Protein AF-A0A966X9V0-F1 (afdb_monomer)

Mean predicted aligned error: 12.19 Å

Secondary structure (DSSP, 8-state):
-HHHHHHHHHHHHHHHHHHHHHHHHT-SSEEEEEETTSBEEEE-HHHHHHTTS-HHHHTTSBGGGTB-GGGHHHHHHHHHHHHH-SS-EEEEEEE--TTS--EEEEEEEEE-TTSSEEEEEEEESSS-GGG-S--GGGS-PPPPTT-SS--PPPPP-----HHHHHHHHHHHHHT----S---S--S--SHHHHHHHHHHHHHHTHHHHTTTTT-B-TT-SSTT----HHHHHHTSS-HHHHHHHHHHHHHTTSS-HHHHHHHHIIIIIIIHHHHHHHHHH-GGGGG--TT---BPPPHHHHTT-GGG---HHHHHHHHHHHHHS---HHHIIIIIIHHHHHHTB-HHHHHHHHHHHSTT--TTTHHIIIIIIIT-TTTTSS-SS-----HHHHHHHBSGGGT-SSBTT-SSSTTB-HHHHHHHHHHHHTHHHHHHSTTTHHHHHHHTT-TTHHHHHHHHHS----

Sequence (466 aa):
MQNKELRAAQVRSTEHLERYTDLYDFAPVGYFTFTTDGTVRAVNLLGATLAGLERGRLVGRRFGLFVNEADRGKFSDFLKCVLTSEGKQSCEVRLAHEGTVPRDVKIDGLRSVDGQECHAVLMDGDDPVGGRWNFDTDNRESPPKGASTLGVPAPYHPVEDDIDADVRRDIDRMALDTVGIDGPRLFPVTPTEADEALRRFIADRLPFFGRYEDAMMGADWSMAHSLLSVPLNLGVLHPLDAVHAAEAAYHDGSAPLAAVEGFIRQILGWREYMWQLYWHFGPDYLDNNSLDAHTPLPDWWTDLDVDAVDAECLSQALAGVRDRGWAHHIQRLMVLGSHGLQRGYQPRELSEWFASSFVDGFAWVMPTNVIGMSQHADGGLLATKPYTSGGAYINKMSDHCRSCRFDPKKRLGEDACPFTAGYWAFVDRHHDMLAANMRTSRAVSSLRRLSDLEAVLEQERHREHF

Structure (mmCIF, N/CA/C/O backbone):
data_AF-A0A966X9V0-F1
#
_entry.id   AF-A0A966X9V0-F1
#
loop_
_atom_site.group_PDB
_atom_site.id
_atom_site.type_symbol
_atom_site.label_atom_id
_atom_site.label_alt_id
_atom_site.label_comp_id
_atom_site.label_asym_id
_atom_site.label_entity_id
_atom_site.label_seq_id
_atom_site.pdbx_PDB_ins_code
_atom_site.Cartn_x
_atom_site.Cartn_y
_atom_site.Cartn_z
_atom_site.occupancy
_atom_site.B_iso_or_equiv
_atom_site.auth_seq_id
_atom_site.auth_comp_id
_atom_site.auth_asym_id
_atom_site.auth_atom_id
_atom_site.pdbx_PDB_model_num
ATOM 1 N N . MET A 1 1 ? -30.627 32.449 3.688 1.00 48.09 1 MET A N 1
ATOM 2 C CA . MET A 1 1 ? -29.648 31.482 3.147 1.00 48.09 1 MET A CA 1
ATOM 3 C C . MET A 1 1 ? -28.399 31.449 4.029 1.00 48.09 1 MET A C 1
ATOM 5 O O . MET A 1 1 ? -28.210 30.453 4.709 1.00 48.09 1 MET A O 1
ATOM 9 N N . GLN A 1 2 ? -27.717 32.585 4.213 1.00 42.72 2 GLN A N 1
ATOM 10 C CA . GLN A 1 2 ? -26.520 32.755 5.064 1.00 42.72 2 GLN A CA 1
ATOM 11 C C . GLN A 1 2 ? -26.621 32.206 6.508 1.00 42.72 2 GLN A C 1
ATOM 13 O O . GLN A 1 2 ? -25.681 31.608 7.009 1.00 42.72 2 GLN A O 1
ATOM 18 N N . ASN A 1 3 ? -27.771 32.337 7.186 1.00 49.31 3 ASN A N 1
ATOM 19 C CA . ASN A 1 3 ? -27.949 31.853 8.570 1.00 49.31 3 ASN A CA 1
ATOM 20 C C . ASN A 1 3 ? -28.127 30.317 8.671 1.00 49.31 3 ASN A C 1
ATOM 22 O O . ASN A 1 3 ? -27.840 29.729 9.709 1.00 49.31 3 ASN A O 1
ATOM 26 N N . LYS A 1 4 ? -28.584 29.652 7.596 1.00 52.03 4 LYS A N 1
ATOM 27 C CA . LYS A 1 4 ? -28.692 28.180 7.544 1.00 52.03 4 LYS A CA 1
ATOM 28 C C . LYS A 1 4 ? -27.330 27.538 7.283 1.00 52.03 4 LYS A C 1
ATOM 30 O O . LYS A 1 4 ? -27.007 26.546 7.921 1.00 52.03 4 LYS A O 1
ATOM 35 N N . GLU A 1 5 ? -26.527 28.142 6.413 1.00 49.31 5 GLU A N 1
ATOM 36 C CA . GLU A 1 5 ? -25.144 27.724 6.154 1.00 49.31 5 GLU A CA 1
ATOM 37 C C . GLU A 1 5 ? -24.253 27.945 7.377 1.00 49.31 5 GLU A C 1
ATOM 39 O O . GLU A 1 5 ? -23.476 27.058 7.716 1.00 49.31 5 GLU A O 1
ATOM 44 N N . LEU A 1 6 ? -24.433 29.059 8.102 1.00 45.28 6 LEU A N 1
ATOM 45 C CA . LEU A 1 6 ? -23.718 29.306 9.357 1.00 45.28 6 LEU A CA 1
ATOM 46 C C . LEU A 1 6 ? -24.055 28.251 10.418 1.00 45.28 6 LEU A C 1
ATOM 48 O O . LEU A 1 6 ? -23.159 27.713 11.053 1.00 45.28 6 LEU A O 1
ATOM 52 N N . ARG A 1 7 ? -25.339 27.905 10.577 1.00 50.88 7 ARG A N 1
ATOM 53 C CA . ARG A 1 7 ? -25.774 26.867 11.527 1.00 50.88 7 ARG A CA 1
ATOM 54 C C . ARG A 1 7 ? -25.305 25.473 11.118 1.00 50.88 7 ARG A C 1
ATOM 56 O O . ARG A 1 7 ? -24.879 24.722 11.980 1.00 50.88 7 ARG A O 1
ATOM 63 N N . ALA A 1 8 ? -25.322 25.140 9.828 1.00 50.22 8 ALA A N 1
ATOM 64 C CA . ALA A 1 8 ? -24.792 23.871 9.328 1.00 50.22 8 ALA A CA 1
ATOM 65 C C . ALA A 1 8 ? -23.259 23.787 9.452 1.00 50.22 8 ALA A C 1
ATOM 67 O O . ALA A 1 8 ? -22.713 22.720 9.708 1.00 50.22 8 ALA A O 1
ATOM 68 N N . ALA A 1 9 ? -22.540 24.900 9.289 1.00 43.09 9 ALA A N 1
ATOM 69 C CA . ALA A 1 9 ? -21.106 24.975 9.565 1.00 43.09 9 ALA A CA 1
ATOM 70 C C . ALA A 1 9 ? -20.810 24.854 11.067 1.00 43.09 9 ALA A C 1
ATOM 72 O O . ALA A 1 9 ? -19.861 24.179 11.443 1.00 43.09 9 ALA A O 1
ATOM 73 N N . GLN A 1 10 ? -21.646 25.446 11.919 1.00 44.38 10 GLN A N 1
ATOM 74 C CA . GLN A 1 10 ? -21.488 25.396 13.368 1.00 44.38 10 GLN A CA 1
ATOM 75 C C . GLN A 1 10 ? -21.806 24.007 13.932 1.00 44.38 10 GLN A C 1
ATOM 77 O O . GLN A 1 10 ? -21.026 23.512 14.730 1.00 44.38 10 GLN A O 1
ATOM 82 N N . VAL A 1 11 ? -22.856 23.336 13.444 1.00 50.50 11 VAL A N 1
ATOM 83 C CA . VAL A 1 11 ? -23.157 21.932 13.783 1.00 50.50 11 VAL A CA 1
ATOM 84 C C . VAL A 1 11 ? -22.022 21.006 13.336 1.00 50.50 11 VAL A C 1
ATOM 86 O O . VAL A 1 11 ? -21.500 20.276 14.167 1.00 50.50 11 VAL A O 1
ATOM 89 N N . ARG A 1 12 ? -21.538 21.120 12.088 1.00 44.09 12 ARG A N 1
ATOM 90 C CA . ARG A 1 12 ? -20.374 20.343 11.612 1.00 44.09 12 ARG A CA 1
ATOM 91 C C . ARG A 1 12 ? -19.103 20.627 12.416 1.00 44.09 12 ARG A C 1
ATOM 93 O O . ARG A 1 12 ? -18.329 19.720 12.686 1.00 44.09 12 ARG A O 1
ATOM 100 N N . SER A 1 13 ? -18.884 21.877 12.827 1.00 39.69 13 SER A N 1
ATOM 101 C CA . SER A 1 13 ? -17.744 22.250 13.671 1.00 39.69 13 SER A CA 1
ATOM 102 C C . SER A 1 13 ? -17.868 21.705 15.093 1.00 39.69 13 SER A C 1
ATOM 104 O O . SER A 1 13 ? -16.846 21.383 15.690 1.00 39.69 13 SER A O 1
ATOM 106 N N . THR A 1 14 ? -19.080 21.610 15.640 1.00 39.62 14 THR A N 1
ATOM 107 C CA . THR A 1 14 ? -19.336 21.006 16.952 1.00 39.62 14 THR A CA 1
ATOM 108 C C . THR A 1 14 ? -19.185 19.488 16.892 1.00 39.62 14 THR A C 1
ATOM 110 O O . THR A 1 14 ? -18.493 18.941 17.735 1.00 39.62 14 THR A O 1
ATOM 113 N N . GLU A 1 15 ? -19.696 18.828 15.851 1.00 43.91 15 GLU A N 1
ATOM 114 C CA . GLU A 1 15 ? -19.509 17.386 15.620 1.00 43.91 15 GLU A CA 1
ATOM 115 C C . GLU A 1 15 ? -18.031 17.025 15.396 1.00 43.91 15 GLU A C 1
ATOM 117 O O . GLU A 1 15 ? -17.549 16.008 15.888 1.00 43.91 15 GLU A O 1
ATOM 122 N N . HIS A 1 16 ? -17.273 17.869 14.688 1.00 37.97 16 HIS A N 1
ATOM 123 C CA . HIS A 1 16 ? -15.825 17.693 14.552 1.00 37.97 16 HIS A CA 1
ATOM 124 C C . HIS A 1 16 ? -15.106 17.917 15.884 1.00 37.97 16 HIS A C 1
ATOM 126 O O . HIS A 1 16 ? -14.196 17.163 16.211 1.00 37.97 16 HIS A O 1
ATOM 132 N N . LEU A 1 17 ? -15.509 18.921 16.669 1.00 37.69 17 LEU A N 1
ATOM 133 C CA . LEU A 1 17 ? -14.924 19.185 17.982 1.00 37.69 17 LEU A CA 1
ATOM 134 C C . LEU A 1 17 ? -15.226 18.054 18.974 1.00 37.69 17 LEU A C 1
ATOM 136 O O . LEU A 1 17 ? -14.333 17.693 19.728 1.00 37.69 17 LEU A O 1
ATOM 140 N N . GLU A 1 18 ? -16.423 17.466 18.952 1.00 45.12 18 GLU A N 1
ATOM 141 C CA . GLU A 1 18 ? -16.782 16.285 19.752 1.00 45.12 18 GLU A CA 1
ATOM 142 C C . GLU A 1 18 ? -15.911 15.079 19.368 1.00 45.12 18 GLU A C 1
ATOM 144 O O . GLU A 1 18 ? -15.294 14.476 20.237 1.00 45.12 18 GLU A O 1
ATOM 149 N N . ARG A 1 19 ? -15.707 14.823 18.071 1.00 41.12 19 ARG A N 1
ATOM 150 C CA . ARG A 1 19 ? -14.842 13.727 17.588 1.00 41.12 19 ARG A CA 1
ATOM 151 C C . ARG A 1 19 ? -13.352 13.942 17.868 1.00 41.12 19 ARG A C 1
ATOM 153 O O . ARG A 1 19 ? -12.639 12.997 18.195 1.00 41.12 19 ARG A O 1
ATOM 160 N N . TYR A 1 20 ? -12.863 15.181 17.776 1.00 44.12 20 TYR A N 1
ATOM 161 C CA . TYR A 1 20 ? -11.514 15.532 18.235 1.00 44.12 20 TYR A CA 1
ATOM 162 C C . TYR A 1 20 ? -11.392 15.458 19.759 1.00 44.12 20 TYR A C 1
ATOM 164 O O . TYR A 1 20 ? -10.326 15.109 20.260 1.00 44.12 20 TYR A O 1
ATOM 172 N N . THR A 1 21 ? -12.468 15.756 20.493 1.00 46.44 21 THR A N 1
ATOM 173 C CA . THR A 1 21 ? -12.517 15.576 21.947 1.00 46.44 21 THR A CA 1
ATOM 174 C C . THR A 1 21 ? -12.450 14.098 22.303 1.00 46.44 21 THR A C 1
ATOM 176 O O . THR A 1 21 ? -11.724 13.782 23.230 1.00 46.44 21 THR A O 1
ATOM 179 N N . ASP A 1 22 ? -13.063 13.200 21.530 1.00 49.16 22 ASP A N 1
ATOM 180 C CA . ASP A 1 22 ? -12.956 11.751 21.737 1.00 49.16 22 ASP A CA 1
ATOM 181 C C . ASP A 1 22 ? -11.552 11.216 21.411 1.00 49.16 22 ASP A C 1
ATOM 183 O O . ASP A 1 22 ? -10.961 10.503 22.219 1.00 49.16 22 ASP A O 1
ATOM 187 N N . LEU A 1 23 ? -10.958 11.615 20.278 1.00 46.16 23 LEU A N 1
ATOM 188 C CA . LEU A 1 23 ? -9.561 11.281 19.948 1.00 46.16 23 LEU A CA 1
ATOM 189 C C . LEU A 1 23 ? -8.587 11.748 21.035 1.00 46.16 23 LEU A C 1
ATOM 191 O O . LEU A 1 23 ? -7.626 11.057 21.363 1.00 46.16 23 LEU A O 1
ATOM 195 N N . TYR A 1 24 ? -8.843 12.932 21.587 1.00 59.75 24 TYR A N 1
ATOM 196 C CA . TYR A 1 24 ? -8.094 13.468 22.709 1.00 59.75 24 TYR A CA 1
ATOM 197 C C . TYR A 1 24 ? -8.356 12.650 23.978 1.00 59.75 24 TYR A C 1
ATOM 199 O O . TYR A 1 24 ? -7.397 12.166 24.576 1.00 59.75 24 TYR A O 1
ATOM 207 N N . ASP A 1 25 ? -9.623 12.459 24.361 1.00 60.22 25 ASP A N 1
ATOM 208 C CA . ASP A 1 25 ? -10.077 11.826 25.602 1.00 60.22 25 ASP A CA 1
ATOM 209 C C . ASP A 1 25 ? -9.657 10.353 25.717 1.00 60.22 25 ASP A C 1
ATOM 211 O O . ASP A 1 25 ? -9.266 9.939 26.810 1.00 60.22 25 ASP A O 1
ATOM 215 N N . PHE A 1 26 ? -9.624 9.612 24.607 1.00 53.75 26 PHE A N 1
ATOM 216 C CA . PHE A 1 26 ? -9.320 8.176 24.563 1.00 53.75 26 PHE A CA 1
ATOM 217 C C . PHE A 1 26 ? -7.935 7.824 24.001 1.00 53.75 26 PHE A C 1
ATOM 219 O O . PHE A 1 26 ? -7.648 6.654 23.762 1.00 53.75 26 PHE A O 1
ATOM 226 N N . ALA A 1 27 ? -7.048 8.802 23.799 1.00 54.78 27 ALA A N 1
ATOM 227 C CA . ALA A 1 27 ? -5.682 8.502 23.381 1.00 54.78 27 ALA A CA 1
ATOM 228 C C . ALA A 1 27 ? -4.961 7.568 24.383 1.00 54.78 27 ALA A C 1
ATOM 230 O O . ALA A 1 27 ? -5.104 7.755 25.596 1.00 54.78 27 ALA A O 1
ATOM 231 N N . PRO A 1 28 ? -4.090 6.646 23.913 1.00 49.28 28 PRO A N 1
ATOM 232 C CA . PRO A 1 28 ? -3.326 5.725 24.766 1.00 49.28 28 PRO A CA 1
ATOM 233 C C . PRO A 1 28 ? -2.180 6.414 25.532 1.00 49.28 28 PRO A C 1
ATOM 235 O O . PRO A 1 28 ? -1.344 5.757 26.149 1.00 49.28 28 PRO A O 1
ATOM 238 N N . VAL A 1 29 ? -2.129 7.750 25.500 1.00 60.03 29 VAL A N 1
ATOM 239 C CA . VAL A 1 29 ? -1.217 8.590 26.284 1.00 60.03 29 VAL A CA 1
ATOM 240 C C . VAL A 1 29 ? -1.985 9.721 26.974 1.00 60.03 29 VAL A C 1
ATOM 242 O O . VAL A 1 29 ? -3.008 10.191 26.476 1.00 60.03 29 VAL A O 1
ATOM 245 N N . GLY A 1 30 ? -1.517 10.174 28.139 1.00 73.06 30 GLY A N 1
ATOM 246 C CA . GLY A 1 30 ? -2.185 11.227 28.900 1.00 73.06 30 GLY A CA 1
ATOM 247 C C . GLY A 1 30 ? -1.899 12.621 28.343 1.00 73.06 30 GLY A C 1
ATOM 248 O O . GLY A 1 30 ? -0.840 13.173 28.599 1.00 73.06 30 GLY A O 1
ATOM 249 N N . TYR A 1 31 ? -2.819 13.246 27.622 1.00 75.81 31 TYR A N 1
ATOM 250 C CA . TYR A 1 31 ? -2.641 14.612 27.138 1.00 75.81 31 TYR A CA 1
ATOM 251 C C . TYR A 1 31 ? -3.012 15.662 28.182 1.00 75.81 31 TYR A C 1
ATOM 253 O O . TYR A 1 31 ? -4.067 15.593 28.808 1.00 75.81 31 TYR A O 1
ATOM 261 N N . PHE A 1 32 ? -2.175 16.692 28.291 1.00 81.75 32 PHE A N 1
ATOM 262 C CA . PHE A 1 32 ? -2.412 17.901 29.071 1.00 81.75 32 PHE A CA 1
ATOM 263 C C . PHE A 1 32 ? -2.164 19.143 28.220 1.00 81.75 32 PHE A C 1
ATOM 265 O O . PHE A 1 32 ? -1.227 19.201 27.426 1.00 81.75 32 PHE A O 1
ATOM 272 N N . THR A 1 33 ? -2.969 20.173 28.452 1.00 81.06 33 THR A N 1
ATOM 273 C CA . THR A 1 33 ? -2.690 21.534 27.994 1.00 81.06 33 THR A CA 1
ATOM 274 C C . THR A 1 33 ? -2.553 22.421 29.218 1.00 81.06 33 THR A C 1
ATOM 276 O O . THR A 1 33 ? -3.482 22.508 30.025 1.00 81.06 33 THR A O 1
ATOM 279 N N . PHE A 1 34 ? -1.410 23.087 29.360 1.00 83.31 34 PHE A N 1
ATOM 280 C CA . PHE A 1 34 ? -1.125 24.007 30.454 1.00 83.31 34 PHE A CA 1
ATOM 281 C C . PHE A 1 34 ? -1.071 25.455 29.970 1.00 83.31 34 PHE A C 1
ATOM 283 O O . PH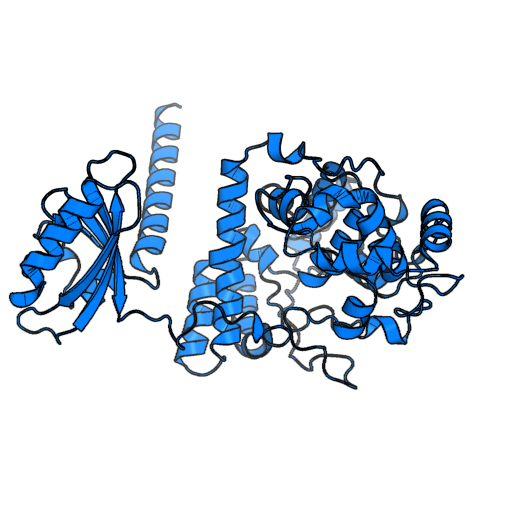E A 1 34 ? -0.575 25.750 28.881 1.00 83.31 34 PHE A O 1
ATOM 290 N N . THR A 1 35 ? -1.515 26.372 30.823 1.00 83.38 35 THR A N 1
ATOM 291 C CA . THR A 1 35 ? -1.165 27.793 30.719 1.00 83.38 35 THR A CA 1
ATOM 292 C C . THR A 1 35 ? 0.318 28.003 31.033 1.00 83.38 35 THR A C 1
ATOM 294 O O . THR A 1 35 ? 0.988 27.140 31.608 1.00 83.38 35 THR A O 1
ATOM 297 N N . THR A 1 36 ? 0.829 29.197 30.734 1.00 80.12 36 THR A N 1
ATOM 298 C CA . THR A 1 36 ? 2.219 29.582 31.032 1.00 80.12 36 THR A CA 1
ATOM 299 C C . THR A 1 36 ? 2.594 29.501 32.517 1.00 80.12 36 THR A C 1
ATOM 301 O O . THR A 1 36 ? 3.768 29.340 32.842 1.00 80.12 36 THR A O 1
ATOM 304 N N . ASP A 1 37 ? 1.619 29.566 33.430 1.00 82.56 37 ASP A N 1
ATOM 305 C CA . ASP A 1 37 ? 1.828 29.426 34.876 1.00 82.56 37 ASP A CA 1
ATOM 306 C C . ASP A 1 37 ? 1.602 27.994 35.410 1.00 82.56 37 ASP A C 1
ATOM 308 O O . ASP A 1 37 ? 1.615 27.778 36.625 1.00 82.56 37 ASP A O 1
ATOM 312 N N . GLY A 1 38 ? 1.409 27.013 34.518 1.00 82.44 38 GLY A N 1
ATOM 313 C CA . GLY A 1 38 ? 1.241 25.600 34.868 1.00 82.44 38 GLY A CA 1
ATOM 314 C C . GLY A 1 38 ? -0.165 25.220 35.338 1.00 82.44 38 GLY A C 1
ATOM 315 O O . GLY A 1 38 ? -0.339 24.193 36.004 1.00 82.44 38 GLY A O 1
ATOM 316 N N . THR A 1 39 ? -1.170 26.044 35.037 1.00 89.75 39 THR A N 1
ATOM 317 C CA . THR A 1 39 ? -2.582 25.734 35.290 1.00 89.75 39 THR A CA 1
ATOM 318 C C . THR A 1 39 ? -3.117 24.818 34.192 1.00 89.75 39 THR A C 1
ATOM 320 O O . THR A 1 39 ? -2.912 25.077 33.010 1.00 89.75 39 THR A O 1
ATOM 323 N N . VAL A 1 40 ? -3.810 23.739 34.566 1.00 87.56 40 VAL A N 1
ATOM 324 C CA . VAL A 1 40 ? -4.409 22.793 33.612 1.00 87.56 40 VAL A CA 1
ATOM 325 C C . VAL A 1 40 ? -5.572 23.472 32.891 1.00 87.56 40 VAL A C 1
ATOM 327 O O . VAL A 1 40 ? -6.590 23.785 33.508 1.00 87.56 40 VAL A O 1
ATOM 330 N N . ARG A 1 41 ? -5.446 23.679 31.582 1.00 83.12 41 ARG A N 1
ATOM 331 C CA . ARG A 1 41 ? -6.526 24.165 30.716 1.00 83.12 41 ARG A CA 1
ATOM 332 C C . ARG A 1 41 ? -7.365 23.012 30.170 1.00 83.12 41 ARG A C 1
ATOM 334 O O . ARG A 1 41 ? -8.587 23.114 30.141 1.00 83.12 41 ARG A O 1
ATOM 341 N N . ALA A 1 42 ? -6.717 21.917 29.781 1.00 80.81 42 ALA A N 1
ATOM 342 C CA . ALA A 1 42 ? -7.366 20.696 29.314 1.00 80.81 42 ALA A CA 1
ATOM 343 C C . ALA A 1 42 ? -6.561 19.460 29.737 1.00 80.81 42 ALA A C 1
ATOM 345 O O . ALA A 1 42 ? -5.346 19.544 29.923 1.00 80.81 42 ALA A O 1
ATOM 346 N N . VAL A 1 43 ? -7.254 18.337 29.913 1.00 81.88 43 VAL A N 1
ATOM 347 C CA . VAL A 1 43 ? -6.669 17.015 30.164 1.00 81.88 43 VAL A CA 1
ATOM 348 C C . VAL A 1 43 ? -7.603 15.943 29.607 1.00 81.88 43 VAL A C 1
ATOM 350 O O . VAL A 1 43 ? -8.821 16.121 29.706 1.00 81.88 43 VAL A O 1
ATOM 353 N N . ASN A 1 44 ? -7.049 14.880 29.025 1.00 75.94 44 ASN A N 1
ATOM 354 C CA . ASN A 1 44 ? -7.819 13.740 28.523 1.00 75.94 44 ASN A CA 1
ATOM 355 C C . ASN A 1 44 ? -8.140 12.695 29.612 1.00 75.94 44 ASN A C 1
ATOM 357 O O . ASN A 1 44 ? -7.654 12.803 30.741 1.00 75.94 44 ASN A O 1
ATOM 361 N N . LEU A 1 45 ? -8.955 11.671 29.318 1.00 73.44 45 LEU A N 1
ATOM 362 C CA . LEU A 1 45 ? -9.371 10.687 30.333 1.00 73.44 45 LEU A CA 1
ATOM 363 C C . LEU A 1 45 ? -8.192 9.876 30.871 1.00 73.44 45 LEU A C 1
ATOM 365 O O . LEU A 1 45 ? -8.107 9.657 32.083 1.00 73.44 45 LEU A O 1
ATOM 369 N N . LEU A 1 46 ? -7.256 9.476 30.007 1.00 72.81 46 LEU A N 1
ATOM 370 C CA . LEU A 1 46 ? -6.062 8.765 30.456 1.00 72.81 46 LEU A CA 1
ATOM 371 C C . LEU A 1 46 ? -5.162 9.660 31.318 1.00 72.81 46 LEU A C 1
ATOM 373 O O . LEU A 1 46 ? -4.705 9.227 32.370 1.00 72.81 46 LEU A O 1
ATOM 377 N N . GLY A 1 47 ? -4.971 10.930 30.957 1.00 76.44 47 GLY A N 1
ATOM 378 C CA . GLY A 1 47 ? -4.221 11.901 31.756 1.00 76.44 47 GLY A CA 1
ATOM 379 C C . GLY A 1 47 ? -4.855 12.143 33.126 1.00 76.44 47 GLY A C 1
ATOM 380 O O . GLY A 1 47 ? -4.153 12.193 34.137 1.00 76.44 47 GLY A O 1
ATOM 381 N N . ALA A 1 48 ? -6.187 12.209 33.185 1.00 82.25 48 ALA A N 1
ATOM 382 C CA . ALA A 1 48 ? -6.936 12.294 34.435 1.00 82.25 48 ALA A CA 1
ATOM 383 C C . ALA A 1 48 ? -6.758 11.025 35.294 1.00 82.25 48 ALA A C 1
ATOM 385 O O . ALA A 1 48 ? -6.470 11.107 36.491 1.00 82.25 48 ALA A O 1
ATOM 386 N N . THR 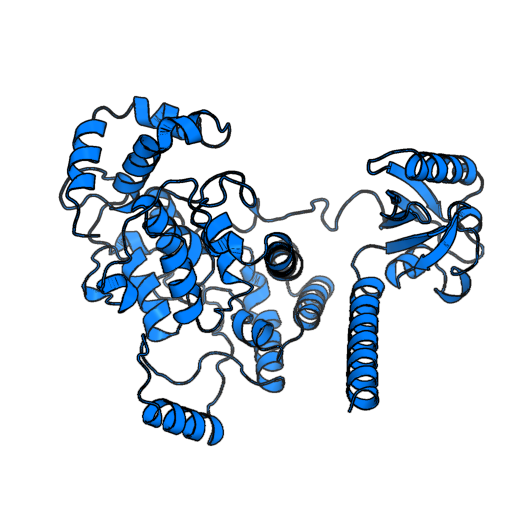A 1 49 ? -6.823 9.852 34.660 1.00 78.19 49 THR A N 1
ATOM 387 C CA . THR A 1 49 ? -6.600 8.545 35.297 1.00 78.19 49 THR A CA 1
ATOM 388 C C . THR A 1 49 ? -5.181 8.415 35.853 1.00 78.19 49 THR A C 1
ATOM 390 O O . THR A 1 49 ? -5.010 7.997 36.999 1.00 78.19 49 THR A O 1
ATOM 393 N N . LEU A 1 50 ? -4.163 8.831 35.091 1.00 75.19 50 LEU A N 1
ATOM 394 C CA . LEU A 1 50 ? -2.763 8.843 35.525 1.00 75.19 50 LEU A CA 1
ATOM 395 C C . LEU A 1 50 ? -2.546 9.792 36.708 1.00 75.19 50 LEU A C 1
ATOM 397 O O . LEU A 1 50 ? -1.830 9.449 37.646 1.00 75.19 50 LEU A O 1
ATOM 401 N N . ALA A 1 51 ? -3.220 10.944 36.712 1.00 79.31 51 ALA A N 1
ATOM 402 C CA . ALA A 1 51 ? -3.226 11.870 37.843 1.00 79.31 51 ALA A CA 1
ATOM 403 C C . ALA A 1 51 ? -4.065 11.389 39.044 1.00 79.31 51 ALA A C 1
ATOM 405 O O . ALA A 1 51 ? -4.061 12.040 40.090 1.00 79.31 51 ALA A O 1
ATOM 406 N N . GLY A 1 52 ? -4.782 10.266 38.913 1.00 77.69 52 GLY A N 1
ATOM 407 C CA . GLY A 1 52 ? -5.614 9.684 39.966 1.00 77.69 52 GLY A CA 1
ATOM 408 C C . GLY A 1 52 ? -6.826 10.540 40.347 1.00 77.69 52 GLY A C 1
ATOM 409 O O . GLY A 1 52 ? -7.325 10.424 41.466 1.00 77.69 52 GLY A O 1
ATOM 410 N N . LEU A 1 53 ? -7.282 11.430 39.460 1.00 82.19 53 LEU A N 1
ATOM 411 C CA . LEU A 1 53 ? -8.334 12.408 39.739 1.00 82.19 53 LEU A CA 1
ATOM 412 C C . LEU A 1 53 ? -9.298 12.543 38.563 1.00 82.19 53 LEU A C 1
ATOM 414 O O . LEU A 1 53 ? -8.909 12.453 37.407 1.00 82.19 53 LEU A O 1
ATOM 418 N N . GLU A 1 54 ? -10.561 12.852 38.850 1.00 82.88 54 GLU A N 1
ATOM 419 C CA . GLU A 1 54 ? -11.518 13.219 37.805 1.00 82.88 54 GLU A CA 1
ATOM 420 C C . GLU A 1 54 ? -11.100 14.523 37.103 1.00 82.88 54 GLU A C 1
ATOM 422 O O . GLU A 1 54 ? -10.663 15.481 37.751 1.00 82.88 54 GLU A O 1
ATOM 427 N N . ARG A 1 55 ? -11.317 14.600 35.782 1.00 80.88 55 ARG A N 1
ATOM 428 C CA . ARG A 1 55 ? -10.984 15.760 34.929 1.00 80.88 55 ARG A CA 1
ATOM 429 C C . ARG A 1 55 ? -11.445 17.097 35.519 1.00 80.88 55 ARG A C 1
ATOM 431 O O . ARG A 1 55 ? -10.678 18.059 35.539 1.00 80.88 55 ARG A O 1
ATOM 438 N N . GLY A 1 56 ? -12.662 17.149 36.068 1.00 81.69 56 GLY A N 1
ATOM 439 C CA . GLY A 1 56 ? -13.231 18.358 36.677 1.00 81.69 56 GLY A CA 1
ATOM 440 C C . GLY A 1 56 ? -12.475 18.874 37.910 1.00 81.69 56 GLY A C 1
ATOM 441 O O . GLY A 1 56 ? -12.596 20.046 38.253 1.00 81.69 56 GLY A O 1
ATOM 442 N N . ARG A 1 57 ? -11.664 18.032 38.565 1.00 84.31 57 ARG A N 1
ATOM 443 C CA . ARG A 1 57 ? -10.813 18.422 39.704 1.00 84.31 57 ARG A CA 1
ATOM 444 C C . ARG A 1 57 ? -9.419 18.887 39.280 1.00 84.31 57 ARG A C 1
ATOM 446 O O . ARG A 1 57 ? -8.715 19.474 40.102 1.00 84.31 57 ARG A O 1
ATOM 453 N N . LEU A 1 58 ? -9.029 18.627 38.032 1.00 85.06 58 LEU A N 1
ATOM 454 C CA . LEU A 1 58 ? -7.736 19.006 37.463 1.00 85.06 58 LEU A CA 1
ATOM 455 C C . LEU A 1 58 ? -7.825 20.342 36.722 1.00 85.06 58 LEU A C 1
ATOM 457 O O . LEU A 1 58 ? -7.001 21.224 36.958 1.00 85.06 58 LEU A O 1
ATOM 461 N N . VAL A 1 59 ? -8.837 20.511 35.865 1.00 88.19 59 VAL A N 1
ATOM 462 C CA . VAL A 1 59 ? -9.010 21.721 35.045 1.00 88.19 59 VAL A CA 1
ATOM 463 C C . VAL A 1 59 ? -9.165 22.966 35.931 1.00 88.19 59 VAL A C 1
ATOM 465 O O . VAL A 1 59 ? -9.923 22.982 36.898 1.00 88.19 59 VAL A O 1
ATOM 468 N N . GLY A 1 60 ? -8.413 24.022 35.613 1.00 86.00 60 GLY A N 1
ATOM 469 C CA . GLY A 1 60 ? -8.365 25.278 36.366 1.00 86.00 60 GLY A CA 1
ATOM 470 C C . GLY A 1 60 ? -7.484 25.243 37.620 1.00 86.00 60 GLY A C 1
ATOM 471 O O . GLY A 1 60 ? -7.424 26.233 38.352 1.00 86.00 60 GLY A O 1
ATOM 472 N N . ARG A 1 61 ? -6.789 24.133 37.898 1.00 89.69 61 ARG A N 1
ATOM 473 C CA . ARG A 1 61 ? -5.850 24.007 39.024 1.00 89.69 61 ARG A CA 1
ATOM 474 C C . ARG A 1 61 ? -4.413 23.973 38.524 1.00 89.69 61 ARG A C 1
ATOM 476 O O . ARG A 1 61 ? -4.135 23.536 37.411 1.00 89.69 61 ARG A O 1
ATOM 483 N N . ARG A 1 62 ? -3.477 24.407 39.369 1.00 90.12 62 ARG A N 1
ATOM 484 C CA . ARG A 1 62 ? -2.045 24.269 39.086 1.00 90.12 62 ARG A CA 1
ATOM 485 C C . ARG A 1 62 ? -1.638 22.809 39.182 1.00 90.12 62 ARG A C 1
ATOM 487 O O . ARG A 1 62 ? -1.776 22.215 40.251 1.00 90.12 62 ARG A O 1
ATOM 494 N N . PHE A 1 63 ? -1.090 22.263 38.099 1.00 89.12 63 PHE A N 1
ATOM 495 C CA . PHE A 1 63 ? -0.706 20.853 38.038 1.00 89.12 63 PHE A CA 1
ATOM 496 C C . PHE A 1 63 ? 0.331 20.483 39.109 1.00 89.12 63 PHE A C 1
ATOM 498 O O . PHE A 1 63 ? 0.265 19.410 39.699 1.00 89.12 63 PHE A O 1
ATOM 505 N N . GLY A 1 64 ? 1.213 21.425 39.466 1.00 87.44 64 GLY A N 1
ATOM 506 C CA . GLY A 1 64 ? 2.204 21.247 40.533 1.00 87.44 64 GLY A CA 1
ATOM 507 C C . GLY A 1 64 ? 1.628 20.918 41.921 1.00 87.44 64 GLY A C 1
ATOM 508 O O . GLY A 1 64 ? 2.374 20.468 42.785 1.00 87.44 64 GLY A O 1
ATOM 509 N N . LEU A 1 65 ? 0.322 21.099 42.159 1.00 87.50 65 LEU A N 1
ATOM 510 C CA . LEU A 1 65 ? -0.341 20.660 43.397 1.00 87.50 65 LEU A CA 1
ATOM 511 C C . LEU A 1 65 ? -0.529 19.137 43.472 1.00 87.50 65 LEU A C 1
ATOM 513 O O . LEU A 1 65 ? -0.678 18.603 44.569 1.00 87.50 65 LEU A O 1
ATOM 517 N N . PHE A 1 66 ? -0.512 18.459 42.324 1.00 87.38 66 PHE A N 1
ATOM 518 C CA . PHE A 1 66 ? -0.633 17.003 42.198 1.00 87.38 66 PHE A CA 1
ATOM 519 C C . PHE A 1 66 ? 0.734 16.317 42.059 1.00 87.38 66 PHE A C 1
ATOM 521 O O . PHE A 1 66 ? 0.830 15.093 42.114 1.00 87.38 66 PHE A O 1
ATOM 528 N N . VAL A 1 67 ? 1.800 17.111 41.923 1.00 87.38 67 VAL A N 1
ATOM 529 C CA . VAL A 1 67 ? 3.192 16.658 41.934 1.00 87.38 67 VAL A CA 1
ATOM 530 C C . VAL A 1 67 ? 3.696 16.593 43.378 1.00 87.38 67 VAL A C 1
ATOM 532 O O . VAL A 1 67 ? 3.458 17.508 44.182 1.00 87.38 67 VAL A O 1
ATOM 535 N N . ASN A 1 68 ? 4.411 15.512 43.699 1.00 87.50 68 ASN A N 1
ATOM 536 C CA . ASN A 1 68 ? 5.075 15.312 44.980 1.00 87.50 68 ASN A CA 1
ATOM 537 C C . ASN A 1 68 ? 5.968 16.514 45.315 1.00 87.50 68 ASN A C 1
ATOM 539 O O . ASN A 1 68 ? 6.641 17.061 44.443 1.00 87.50 68 ASN A O 1
ATOM 543 N N . GLU A 1 69 ? 5.990 16.917 46.585 1.00 88.19 69 GLU A N 1
ATOM 544 C CA . GLU A 1 69 ? 6.715 18.102 47.051 1.00 88.19 69 GLU A CA 1
ATOM 545 C C . GLU A 1 69 ? 8.186 18.135 46.604 1.00 88.19 69 GLU A C 1
ATOM 547 O O . GLU A 1 69 ? 8.666 19.198 46.206 1.00 88.19 69 GLU A O 1
ATOM 552 N N . ALA A 1 70 ? 8.859 16.980 46.569 1.00 88.56 70 ALA A N 1
ATOM 553 C CA . ALA A 1 70 ? 10.254 16.865 46.144 1.00 88.56 70 ALA A CA 1
ATOM 554 C C . ALA A 1 70 ? 10.486 17.194 44.653 1.00 88.56 70 ALA A C 1
ATOM 556 O O . ALA A 1 70 ? 11.569 17.654 44.292 1.00 88.56 70 ALA A O 1
ATOM 557 N N . ASP A 1 71 ? 9.479 17.008 43.794 1.00 87.94 71 ASP A N 1
ATOM 558 C CA . ASP A 1 71 ? 9.593 17.167 42.337 1.00 87.94 71 ASP A CA 1
ATOM 559 C C . ASP A 1 71 ? 8.939 18.453 41.802 1.00 87.94 71 ASP A C 1
ATOM 561 O O . ASP A 1 71 ? 9.081 18.786 40.623 1.00 87.94 71 ASP A O 1
ATOM 565 N N . ARG A 1 72 ? 8.273 19.247 42.655 1.00 89.88 72 ARG A N 1
ATOM 566 C CA . ARG A 1 72 ? 7.614 20.505 42.240 1.00 89.88 72 ARG A CA 1
ATOM 567 C C . ARG A 1 72 ? 8.574 21.511 41.605 1.00 89.88 72 ARG A C 1
ATOM 569 O O . ARG A 1 72 ? 8.196 22.206 40.664 1.00 89.88 72 ARG A O 1
ATOM 576 N N . GLY A 1 73 ? 9.807 21.588 42.114 1.00 88.44 73 GLY A N 1
ATOM 577 C CA . GLY A 1 73 ? 10.856 22.437 41.541 1.00 88.44 73 GLY A CA 1
ATOM 578 C C . GLY A 1 73 ? 11.207 22.017 40.113 1.00 88.44 73 GLY A C 1
ATOM 579 O O . GLY A 1 73 ? 11.184 22.849 39.210 1.00 88.44 73 GLY A O 1
ATOM 580 N N . LYS A 1 74 ? 11.407 20.708 39.896 1.00 88.69 74 LYS A N 1
ATOM 581 C CA . LYS A 1 74 ? 11.712 20.132 38.577 1.00 88.69 74 LYS A CA 1
ATOM 582 C C . LYS A 1 74 ? 10.607 20.421 37.562 1.00 88.69 74 LYS A C 1
ATOM 584 O O . LYS A 1 74 ? 10.901 20.848 36.452 1.00 88.69 74 LYS A O 1
ATOM 589 N N . PHE A 1 75 ? 9.342 20.254 37.956 1.00 87.31 75 PHE A N 1
ATOM 590 C CA . PHE A 1 75 ? 8.202 20.556 37.085 1.00 87.31 75 PHE A CA 1
ATOM 591 C C . PHE A 1 75 ? 8.121 22.047 36.712 1.00 87.31 75 PHE A C 1
ATOM 593 O O . PHE A 1 75 ? 7.851 22.396 35.564 1.00 87.31 75 PHE A O 1
ATOM 600 N N . SER A 1 76 ? 8.382 22.943 37.670 1.00 88.06 76 SER A N 1
ATOM 601 C CA . SER A 1 76 ? 8.392 24.392 37.424 1.00 88.06 76 SER A CA 1
ATOM 602 C C . SER A 1 76 ? 9.481 24.797 36.429 1.00 88.06 76 SER A C 1
ATOM 604 O O . SER A 1 76 ? 9.238 25.605 35.533 1.00 88.06 76 SER A O 1
ATOM 606 N N . ASP A 1 77 ? 10.673 24.213 36.551 1.00 88.62 77 ASP A N 1
ATOM 607 C CA . ASP A 1 77 ? 11.776 24.488 35.632 1.00 88.62 77 ASP A CA 1
ATOM 608 C C . ASP A 1 77 ? 11.524 23.888 34.245 1.00 88.62 77 ASP A C 1
ATOM 610 O O . ASP A 1 77 ? 11.740 24.572 33.245 1.00 88.62 77 ASP A O 1
ATOM 614 N N . PHE A 1 78 ? 10.945 22.686 34.174 1.00 89.94 78 PHE A N 1
ATOM 615 C CA . PHE A 1 78 ? 10.459 22.093 32.926 1.00 89.94 78 PHE A CA 1
ATOM 616 C C . PHE A 1 78 ? 9.498 23.024 32.177 1.00 89.94 78 PHE A C 1
ATOM 618 O O . PHE A 1 78 ? 9.718 23.301 30.998 1.00 89.94 78 PHE A O 1
ATOM 625 N N . LEU A 1 79 ? 8.478 23.575 32.849 1.00 87.19 79 LEU A N 1
ATOM 626 C CA . LEU A 1 79 ? 7.528 24.490 32.205 1.00 87.19 79 LEU A CA 1
ATOM 627 C C . LEU A 1 79 ? 8.223 25.736 31.638 1.00 87.19 79 LEU A C 1
ATOM 629 O O . LEU A 1 79 ? 7.930 26.145 30.514 1.00 87.19 79 LEU A O 1
ATOM 633 N N . LYS A 1 80 ? 9.185 26.316 32.367 1.00 87.12 80 LYS A N 1
ATOM 634 C CA . LYS A 1 80 ? 9.974 27.457 31.864 1.00 87.12 80 LYS A CA 1
ATOM 635 C C . LYS A 1 80 ? 10.791 27.074 30.630 1.00 87.12 80 LYS A C 1
ATOM 637 O O . LYS A 1 80 ? 10.845 27.848 29.673 1.00 87.12 80 LYS A O 1
ATOM 642 N N . CYS A 1 81 ? 11.413 25.896 30.635 1.00 87.19 81 CYS A N 1
ATOM 643 C CA . CYS A 1 81 ? 12.187 25.385 29.504 1.00 87.19 81 CYS A CA 1
ATOM 644 C C . CYS A 1 81 ? 11.310 25.138 28.272 1.00 87.19 81 CYS A C 1
ATOM 646 O O . CYS A 1 81 ? 11.703 25.517 27.170 1.00 87.19 81 CYS A O 1
ATOM 648 N N . VAL A 1 82 ? 10.106 24.574 28.428 1.00 84.62 82 VAL A N 1
ATOM 649 C CA . VAL A 1 82 ? 9.184 24.374 27.295 1.00 84.62 82 VAL A CA 1
ATOM 650 C C . VAL A 1 82 ? 8.810 25.712 26.659 1.00 84.62 82 VAL A C 1
ATOM 652 O O . VAL A 1 82 ? 8.835 25.845 25.442 1.00 84.62 82 VAL A O 1
ATOM 655 N N . LEU A 1 83 ? 8.521 26.735 27.466 1.00 80.25 83 LEU A N 1
ATOM 656 C CA . LEU A 1 83 ? 8.108 28.044 26.949 1.00 80.25 83 LEU A CA 1
ATOM 657 C C . LEU A 1 83 ? 9.246 28.808 26.249 1.00 80.25 83 LEU A C 1
ATOM 659 O O . LEU A 1 83 ? 8.989 29.628 25.366 1.00 80.25 83 LEU A O 1
ATOM 663 N N . THR A 1 84 ? 10.499 28.539 26.616 1.00 81.88 84 THR A N 1
ATOM 664 C CA . THR A 1 84 ? 11.676 29.262 26.104 1.00 81.88 84 THR A CA 1
ATOM 665 C C . THR A 1 84 ? 12.436 28.524 25.001 1.00 81.88 84 THR A C 1
ATOM 667 O O . THR A 1 84 ? 13.217 29.156 24.295 1.00 81.88 84 THR A O 1
ATOM 670 N N . SER A 1 85 ? 12.194 27.226 24.808 1.00 76.94 85 SER A N 1
ATOM 671 C CA . SER A 1 85 ? 12.851 26.408 23.780 1.00 76.94 85 SER A CA 1
ATOM 672 C C . SER A 1 85 ? 11.955 26.174 22.557 1.00 76.94 85 SER A C 1
ATOM 674 O O . SER A 1 85 ? 10.734 26.288 22.626 1.00 76.94 85 SER A O 1
ATOM 676 N N . GLU A 1 86 ? 12.570 25.859 21.414 1.00 69.31 86 GLU A N 1
ATOM 677 C CA . GLU A 1 86 ? 11.862 25.495 20.172 1.00 69.31 86 GLU A CA 1
ATOM 678 C C . GLU A 1 86 ? 11.667 23.975 20.017 1.00 69.31 86 GLU A C 1
ATOM 680 O O . GLU A 1 86 ? 11.083 23.519 19.039 1.00 69.31 86 GLU A O 1
ATOM 685 N N . GLY A 1 87 ? 12.144 23.177 20.979 1.00 68.62 87 GLY A N 1
ATOM 686 C CA . GLY A 1 87 ? 12.140 21.716 20.916 1.00 68.62 87 GLY A CA 1
ATOM 687 C C . GLY A 1 87 ? 11.474 21.060 22.121 1.00 68.62 87 GLY A C 1
ATOM 688 O O . GLY A 1 87 ? 11.285 21.683 23.166 1.00 68.62 87 GLY A O 1
ATOM 689 N N . LYS A 1 88 ? 11.156 19.769 21.975 1.00 79.06 88 LYS A N 1
ATOM 690 C CA . LYS A 1 88 ? 10.564 18.945 23.035 1.00 79.06 88 LYS A CA 1
ATOM 691 C C . LYS A 1 88 ? 11.428 18.979 24.295 1.00 79.06 88 LYS A C 1
ATOM 693 O O . LYS A 1 88 ? 12.624 18.702 24.222 1.00 79.06 88 LYS A O 1
ATOM 698 N N . GLN A 1 89 ? 10.810 19.259 25.436 1.00 86.62 89 GLN A N 1
ATOM 699 C CA . GLN A 1 89 ? 11.424 19.071 26.750 1.00 86.62 89 GLN A CA 1
ATOM 700 C C . GLN A 1 89 ? 10.803 17.861 27.433 1.00 86.62 89 GLN A C 1
ATOM 702 O O . GLN A 1 89 ? 9.667 17.500 27.134 1.00 86.62 89 GLN A O 1
ATOM 707 N N . SER A 1 90 ? 11.526 17.272 28.378 1.00 82.25 90 SER A N 1
ATOM 708 C CA . SER A 1 90 ? 11.050 16.130 29.154 1.00 82.25 90 SER A CA 1
ATOM 709 C C . SER A 1 90 ? 11.360 16.336 30.631 1.00 82.25 90 SER A C 1
ATOM 711 O O . SER A 1 90 ? 12.417 16.871 30.972 1.00 82.25 90 SER A O 1
ATOM 713 N N . CYS A 1 91 ? 10.475 15.887 31.516 1.00 83.62 91 CYS A N 1
ATOM 714 C CA . CYS A 1 91 ? 10.785 15.738 32.934 1.00 83.62 91 CYS A CA 1
ATOM 715 C C . CYS A 1 91 ? 10.108 14.506 33.531 1.00 83.62 91 CYS A C 1
ATOM 717 O O . CYS A 1 91 ? 8.999 14.152 33.141 1.00 83.62 91 CYS A O 1
ATOM 719 N N . GLU A 1 92 ? 10.752 13.902 34.522 1.00 84.00 92 GLU A N 1
ATOM 720 C CA . GLU A 1 92 ? 10.180 12.831 35.337 1.00 84.00 92 GLU A CA 1
ATOM 721 C C . GLU A 1 92 ? 9.771 13.391 36.696 1.00 84.00 92 GLU A C 1
ATOM 723 O O . GLU A 1 92 ? 10.548 14.093 37.357 1.00 84.00 92 GLU A O 1
ATOM 728 N N . VAL A 1 93 ? 8.538 13.099 37.102 1.00 83.50 93 VAL A N 1
ATOM 729 C CA . VAL A 1 93 ? 7.977 13.554 38.374 1.00 83.50 93 VAL A CA 1
ATOM 730 C C . VAL A 1 93 ? 7.134 12.458 39.006 1.00 83.50 93 VAL A C 1
ATOM 732 O O . VAL A 1 93 ? 6.463 11.693 38.315 1.00 83.50 93 VAL A O 1
ATOM 735 N N . ARG A 1 94 ? 7.103 12.420 40.337 1.00 84.44 94 ARG A N 1
ATOM 736 C CA . ARG A 1 94 ? 6.151 11.583 41.064 1.00 84.44 94 ARG A CA 1
ATOM 737 C C . ARG A 1 94 ? 4.838 12.327 41.279 1.00 84.44 94 ARG A C 1
ATOM 739 O O . ARG A 1 94 ? 4.815 13.381 41.918 1.00 84.44 94 ARG A O 1
ATOM 746 N N . LEU A 1 95 ? 3.729 11.767 40.809 1.00 83.38 95 LEU A N 1
ATOM 747 C CA . LEU A 1 95 ? 2.387 12.228 41.158 1.00 83.38 95 LEU A CA 1
ATOM 748 C C . LEU A 1 95 ? 2.010 11.670 42.526 1.00 83.38 95 LEU A C 1
ATOM 750 O O . LEU A 1 95 ? 2.139 10.472 42.779 1.00 83.38 95 LEU A O 1
ATOM 754 N N . ALA A 1 96 ? 1.578 12.547 43.427 1.00 79.88 96 ALA A N 1
ATOM 755 C CA . ALA A 1 96 ? 1.165 12.165 44.769 1.00 79.88 96 ALA A CA 1
ATOM 756 C C . ALA A 1 96 ? 0.142 13.167 45.308 1.00 79.88 96 ALA A C 1
ATOM 758 O O . ALA A 1 96 ? 0.475 14.313 45.620 1.00 79.88 96 ALA A O 1
ATOM 759 N N . HIS A 1 97 ? -1.101 12.711 45.452 1.00 75.00 97 HIS A N 1
ATOM 760 C CA . HIS A 1 97 ? -2.180 13.455 46.092 1.00 75.00 97 HIS A CA 1
ATOM 761 C C . HIS A 1 97 ? -2.903 12.595 47.139 1.00 75.00 97 HIS A C 1
ATOM 763 O O . HIS A 1 97 ? -2.814 11.365 47.137 1.00 75.00 97 HIS A O 1
ATOM 769 N N . GLU A 1 98 ? -3.614 13.248 48.055 1.00 69.12 98 GLU A N 1
ATOM 770 C CA . GLU A 1 98 ? -4.313 12.595 49.160 1.00 69.12 98 GLU A CA 1
ATOM 771 C C . GLU A 1 98 ? -5.382 11.623 48.625 1.00 69.12 98 GLU A C 1
ATOM 773 O O . GLU A 1 98 ? -6.269 12.013 47.866 1.00 69.12 98 GLU A O 1
ATOM 778 N N . GLY A 1 99 ? -5.265 10.338 48.981 1.00 66.06 99 GLY A N 1
ATOM 779 C CA . GLY A 1 99 ? -6.173 9.277 48.525 1.00 66.06 99 GLY A CA 1
ATOM 780 C C . GLY A 1 99 ? -5.829 8.626 47.176 1.00 66.06 99 GLY A C 1
ATOM 781 O O . GLY A 1 99 ? -6.580 7.762 46.732 1.00 66.06 99 GLY A O 1
ATOM 782 N N . THR A 1 100 ? -4.709 8.989 46.540 1.00 70.06 100 THR A N 1
ATOM 783 C CA . THR A 1 100 ? -4.235 8.377 45.278 1.00 70.06 100 THR A CA 1
ATOM 784 C C . THR A 1 100 ? -3.020 7.472 45.499 1.00 70.06 100 THR A C 1
ATOM 786 O O . THR A 1 100 ? -2.213 7.720 46.396 1.00 70.06 100 THR A O 1
ATOM 789 N N . VAL A 1 101 ? -2.870 6.425 44.681 1.00 71.62 101 VAL A N 1
ATOM 790 C CA . VAL A 1 101 ? -1.633 5.627 44.638 1.00 71.62 101 VAL A CA 1
ATOM 791 C C . VAL A 1 101 ? -0.551 6.469 43.952 1.00 71.62 101 VAL A C 1
ATOM 793 O O . VAL A 1 101 ? -0.793 6.906 42.826 1.00 71.62 101 VAL A O 1
ATOM 796 N N . PRO A 1 102 ? 0.615 6.713 44.584 1.00 80.44 102 PRO A N 1
ATOM 797 C CA . PRO A 1 102 ? 1.689 7.464 43.947 1.00 80.44 102 PRO A CA 1
ATOM 798 C C . PRO A 1 102 ? 2.163 6.790 42.657 1.00 80.44 102 PRO A C 1
ATOM 800 O O . PRO A 1 102 ? 2.332 5.570 42.634 1.00 80.44 102 PRO A O 1
ATOM 803 N N . ARG A 1 103 ? 2.401 7.580 41.608 1.00 75.50 103 ARG A N 1
ATOM 804 C CA . ARG A 1 103 ? 2.861 7.096 40.297 1.00 75.50 103 ARG A CA 1
ATOM 805 C C . ARG A 1 103 ? 4.031 7.927 39.802 1.00 75.50 103 ARG A C 1
ATOM 807 O O . ARG A 1 103 ? 3.990 9.151 39.899 1.00 75.50 103 ARG A O 1
ATOM 814 N N . ASP A 1 104 ? 5.050 7.265 39.275 1.00 77.69 104 ASP A N 1
ATOM 815 C CA . ASP A 1 104 ? 6.143 7.932 38.574 1.00 77.69 104 ASP A CA 1
ATOM 816 C C . ASP A 1 104 ? 5.732 8.115 37.117 1.00 77.69 104 ASP A C 1
ATOM 818 O O . ASP A 1 104 ? 5.348 7.155 36.453 1.00 77.69 104 ASP A O 1
ATOM 822 N N . VAL A 1 105 ? 5.759 9.356 36.635 1.00 74.25 105 VAL A N 1
ATOM 823 C CA . VAL A 1 105 ? 5.360 9.677 35.264 1.00 74.25 105 VAL A CA 1
ATOM 824 C C . VAL A 1 105 ? 6.437 10.482 34.570 1.00 74.25 105 VAL A C 1
ATOM 826 O O . VAL A 1 105 ? 7.098 11.336 35.172 1.00 74.25 105 VAL A O 1
ATOM 829 N N . LYS A 1 106 ? 6.550 10.255 33.266 1.00 78.62 106 LYS A N 1
ATOM 830 C CA . LYS A 1 106 ? 7.298 11.128 32.374 1.00 78.62 106 LYS A CA 1
ATOM 831 C C . LYS A 1 106 ? 6.359 12.087 31.671 1.00 78.62 106 LYS A C 1
ATOM 833 O O . LYS A 1 106 ? 5.294 11.695 31.197 1.00 78.62 106 LYS A O 1
ATOM 838 N N . ILE A 1 107 ? 6.784 13.342 31.610 1.00 76.25 107 ILE A N 1
ATOM 839 C CA . ILE A 1 107 ? 6.071 14.435 30.965 1.00 76.25 107 ILE A CA 1
ATOM 840 C C . ILE A 1 107 ? 6.929 14.951 29.818 1.00 76.25 107 ILE A C 1
ATOM 842 O O . ILE A 1 107 ? 7.980 15.542 30.058 1.00 76.25 107 ILE A O 1
ATOM 846 N N . ASP A 1 108 ? 6.465 14.759 28.589 1.00 77.31 108 ASP A N 1
ATOM 847 C CA . ASP A 1 108 ? 7.057 15.344 27.386 1.00 77.31 108 ASP A CA 1
ATOM 848 C C . ASP A 1 108 ? 6.250 16.581 26.980 1.00 77.31 108 ASP A C 1
ATOM 850 O O . ASP A 1 108 ? 5.047 16.472 26.775 1.00 77.31 108 ASP A O 1
ATOM 854 N N . GLY A 1 109 ? 6.883 17.752 26.870 1.00 79.81 109 GLY A N 1
ATOM 855 C CA . GLY A 1 109 ? 6.219 19.037 26.625 1.00 79.81 109 GLY A CA 1
ATOM 856 C C . GLY A 1 109 ? 6.722 19.778 25.389 1.00 79.81 109 GLY A C 1
ATOM 857 O O . GLY A 1 109 ? 7.921 19.792 25.102 1.00 79.81 109 GLY A O 1
ATOM 858 N N . LEU A 1 110 ? 5.801 20.440 24.690 1.00 80.75 110 LEU A N 1
ATOM 859 C CA . LEU A 1 110 ? 6.048 21.302 23.534 1.00 80.75 110 LEU A CA 1
ATOM 860 C C . LEU A 1 110 ? 5.283 22.619 23.678 1.00 80.75 110 LEU A C 1
ATOM 862 O O . LEU A 1 110 ? 4.163 22.662 24.194 1.00 80.75 110 LEU A O 1
ATOM 866 N N . ARG A 1 111 ? 5.880 23.704 23.186 1.00 80.56 111 ARG A N 1
ATOM 867 C CA . ARG A 1 111 ? 5.210 25.002 23.115 1.00 80.56 111 ARG A CA 1
ATOM 868 C C . ARG A 1 111 ? 4.166 24.987 21.998 1.00 80.56 111 ARG A C 1
ATOM 870 O O . ARG A 1 111 ? 4.445 24.531 20.892 1.00 80.56 111 ARG A O 1
ATOM 877 N N . SER A 1 112 ? 2.982 25.510 22.290 1.00 70.19 112 SER A N 1
ATOM 878 C CA . SER A 1 112 ? 1.946 25.782 21.286 1.00 70.19 112 SER A CA 1
ATOM 879 C C . SER A 1 112 ? 2.418 26.798 20.236 1.00 70.19 112 SER A C 1
ATOM 881 O O . SER A 1 112 ? 3.305 27.619 20.485 1.00 70.19 112 SER A O 1
ATOM 883 N N . VAL A 1 113 ? 1.799 26.761 19.053 1.00 63.53 113 VAL A N 1
ATOM 884 C CA . VAL A 1 113 ? 2.149 27.629 17.913 1.00 63.53 113 VAL A CA 1
ATOM 885 C C . VAL A 1 113 ? 1.900 29.113 18.215 1.00 63.53 113 VAL A C 1
ATOM 887 O O . VAL A 1 113 ? 2.640 29.967 17.733 1.00 63.53 113 VAL A O 1
ATOM 890 N N . ASP A 1 114 ? 0.903 29.433 19.044 1.00 63.62 114 ASP A N 1
ATOM 891 C CA . ASP A 1 114 ? 0.597 30.808 19.466 1.00 63.62 114 ASP A CA 1
ATOM 892 C C . ASP A 1 114 ? 1.435 31.286 20.672 1.00 63.62 114 ASP A C 1
ATOM 894 O O . ASP A 1 114 ? 1.372 32.457 21.061 1.00 63.62 114 ASP A O 1
ATOM 898 N N . GLY A 1 115 ? 2.241 30.393 21.259 1.00 62.78 115 GLY A N 1
ATOM 899 C CA . GLY A 1 115 ? 3.119 30.668 22.394 1.00 62.78 115 GLY A CA 1
ATOM 900 C C . GLY A 1 115 ? 2.399 30.950 23.716 1.00 62.78 115 GLY A C 1
ATOM 901 O O . GLY A 1 115 ? 3.063 31.330 24.682 1.00 62.78 115 GLY A O 1
ATOM 902 N N . GLN A 1 116 ? 1.074 30.791 23.785 1.00 66.62 116 GLN A N 1
ATOM 903 C CA . GLN A 1 116 ? 0.281 31.061 24.992 1.00 66.62 116 GLN A CA 1
ATOM 904 C C . GLN A 1 116 ? 0.082 29.811 25.861 1.00 66.62 116 GLN A C 1
ATOM 906 O O . GLN A 1 116 ? -0.327 29.918 27.021 1.00 66.62 116 GLN A O 1
ATOM 911 N N . GLU A 1 117 ? 0.393 28.632 25.322 1.00 70.31 117 GLU A N 1
ATOM 912 C CA . GLU A 1 117 ? 0.161 27.337 25.966 1.00 70.31 117 GLU A CA 1
ATOM 913 C C . GLU A 1 117 ? 1.338 26.364 25.829 1.00 70.31 117 GLU A C 1
ATOM 915 O O . GLU A 1 117 ? 2.196 26.484 24.947 1.00 70.31 117 GLU A O 1
ATOM 920 N N . CYS A 1 118 ? 1.332 25.351 26.690 1.00 60.19 118 CYS A N 1
ATOM 921 C CA . CYS A 1 118 ? 2.212 24.191 26.646 1.00 60.19 118 CYS A CA 1
ATOM 922 C C . CYS A 1 118 ? 1.361 22.922 26.480 1.00 60.19 118 CYS A C 1
ATOM 924 O O . CYS A 1 118 ? 0.465 22.679 27.290 1.00 60.19 118 CYS A O 1
ATOM 926 N N . HIS A 1 119 ? 1.641 22.116 25.454 1.00 69.56 119 HIS A N 1
ATOM 927 C CA . HIS A 1 119 ? 1.046 20.790 25.274 1.00 69.56 119 HIS A CA 1
ATOM 928 C C . HIS A 1 119 ? 1.985 19.740 25.847 1.00 69.56 119 HIS A C 1
ATOM 930 O O . HIS A 1 119 ? 3.176 19.752 25.537 1.00 69.56 119 HIS A O 1
ATOM 936 N N . ALA A 1 120 ? 1.457 18.833 26.662 1.00 53.97 120 ALA A N 1
ATOM 937 C CA . ALA A 1 120 ? 2.242 17.809 27.322 1.00 53.97 120 ALA A CA 1
ATOM 938 C C . ALA A 1 120 ? 1.616 16.417 27.206 1.00 53.97 120 ALA A C 1
ATOM 940 O O . ALA A 1 120 ? 0.394 16.272 27.203 1.00 53.97 120 ALA A O 1
ATOM 941 N N . VAL A 1 121 ? 2.476 15.405 27.138 1.00 59.03 121 VAL A N 1
ATOM 942 C CA . VAL A 1 121 ? 2.129 13.984 27.121 1.00 59.03 121 VAL A CA 1
ATOM 943 C C . VAL A 1 121 ? 2.650 13.338 28.399 1.00 59.03 121 VAL A C 1
ATOM 945 O O . VAL A 1 121 ? 3.838 13.427 28.698 1.00 59.03 121 VAL A O 1
ATOM 948 N N . LEU A 1 122 ? 1.749 12.706 29.141 1.00 44.03 122 LEU A N 1
ATOM 949 C CA . LEU A 1 122 ? 1.973 11.950 30.363 1.00 44.03 122 LEU A CA 1
ATOM 950 C C . LEU A 1 122 ? 1.984 10.458 30.024 1.00 44.03 122 LEU A C 1
ATOM 952 O O . LEU A 1 122 ? 1.014 9.944 29.462 1.00 44.03 122 LEU A O 1
ATOM 956 N N . MET A 1 123 ? 3.058 9.769 30.390 1.00 57.81 123 MET A N 1
ATOM 957 C CA . MET A 1 123 ? 3.209 8.321 30.211 1.00 57.81 123 MET A CA 1
ATOM 958 C C . MET A 1 123 ? 3.450 7.644 31.569 1.00 57.81 123 MET A C 1
ATOM 960 O O . MET A 1 123 ? 4.091 8.233 32.446 1.00 57.81 123 MET A O 1
ATOM 964 N N . ASP A 1 124 ? 2.902 6.436 31.753 1.00 49.31 124 ASP A N 1
ATOM 965 C CA . ASP A 1 124 ? 3.188 5.573 32.911 1.00 49.31 124 ASP A CA 1
ATOM 966 C C . ASP A 1 124 ? 4.562 4.920 32.691 1.00 49.31 124 ASP A C 1
ATOM 968 O O . ASP A 1 124 ? 4.686 3.930 31.971 1.00 49.31 124 ASP A O 1
ATOM 972 N N . GLY A 1 125 ? 5.608 5.549 33.231 1.00 54.34 125 GLY A N 1
ATOM 973 C CA . GLY A 1 125 ? 7.003 5.214 32.939 1.00 54.34 125 GLY A CA 1
ATOM 974 C C . GLY A 1 125 ? 7.522 5.730 31.586 1.00 54.34 125 GLY A C 1
ATOM 975 O O . GLY A 1 125 ? 6.912 6.570 30.923 1.00 54.34 125 GLY A O 1
ATOM 976 N N . ASP A 1 126 ? 8.706 5.252 31.202 1.00 43.09 126 ASP A N 1
ATOM 977 C CA . ASP A 1 126 ? 9.425 5.656 29.984 1.00 43.09 126 ASP A CA 1
ATOM 978 C C . ASP A 1 126 ? 9.070 4.835 28.737 1.00 43.09 126 ASP A C 1
ATOM 980 O O . ASP A 1 126 ? 9.422 5.234 27.621 1.00 43.09 126 ASP A O 1
ATOM 984 N N . ASP A 1 127 ? 8.406 3.691 28.922 1.00 41.72 127 ASP A N 1
ATOM 985 C CA . ASP A 1 127 ? 8.418 2.603 27.951 1.00 41.72 127 ASP A CA 1
ATOM 986 C C . ASP A 1 127 ? 7.015 2.258 27.422 1.00 41.72 127 ASP A C 1
ATOM 988 O O . ASP A 1 127 ? 6.058 2.146 28.190 1.00 41.72 127 ASP A O 1
ATOM 992 N N . PRO A 1 128 ? 6.871 2.025 26.107 1.00 50.16 128 PRO A N 1
ATOM 993 C CA . PRO A 1 128 ? 5.637 1.505 25.522 1.00 50.16 128 PRO A CA 1
ATOM 994 C C . PRO A 1 128 ? 5.326 0.101 26.063 1.00 50.16 128 PRO A C 1
ATOM 996 O O . PRO A 1 128 ? 6.227 -0.627 26.491 1.00 50.16 128 PRO A O 1
ATOM 999 N N . VAL A 1 129 ? 4.058 -0.323 25.997 1.00 44.81 129 VAL A N 1
ATOM 1000 C CA . VAL A 1 129 ? 3.658 -1.689 26.382 1.00 44.81 129 VAL A CA 1
ATOM 1001 C C . VAL A 1 129 ? 4.531 -2.708 25.634 1.00 44.81 129 VAL A C 1
ATOM 1003 O O . VAL A 1 129 ? 4.690 -2.642 24.418 1.00 44.81 129 VAL A O 1
ATOM 1006 N N . GLY A 1 130 ? 5.155 -3.635 26.370 1.00 50.97 130 GLY A N 1
ATOM 1007 C CA . GLY A 1 130 ? 6.108 -4.603 25.806 1.00 50.97 130 GLY A CA 1
ATOM 1008 C C . GLY A 1 130 ? 7.522 -4.059 25.535 1.00 50.97 130 GLY A C 1
ATOM 1009 O O . GLY A 1 130 ? 8.328 -4.758 24.919 1.00 50.97 130 GLY A O 1
ATOM 1010 N N . GLY A 1 131 ? 7.844 -2.843 25.988 1.00 47.72 131 GLY A N 1
ATOM 1011 C CA . GLY A 1 131 ? 9.189 -2.256 25.984 1.00 47.72 131 GLY A CA 1
ATOM 1012 C C . GLY A 1 131 ? 9.704 -1.785 24.619 1.00 47.72 131 GLY A C 1
ATOM 1013 O O . GLY A 1 131 ? 10.874 -1.427 24.498 1.00 47.72 131 GLY A O 1
ATOM 1014 N N . ARG A 1 132 ? 8.873 -1.809 23.564 1.00 47.59 132 ARG A N 1
ATOM 1015 C CA . ARG A 1 132 ? 9.212 -1.319 22.214 1.00 47.59 132 ARG A CA 1
ATOM 1016 C C . ARG A 1 132 ? 8.022 -0.614 21.560 1.00 47.59 132 ARG A C 1
ATOM 1018 O O . ARG A 1 132 ? 6.893 -1.060 21.696 1.00 47.59 132 ARG A O 1
ATOM 1025 N N . TRP A 1 133 ? 8.288 0.471 20.829 1.00 47.62 133 TRP A N 1
ATOM 1026 C CA . TRP A 1 133 ? 7.253 1.272 20.151 1.00 47.62 133 TRP A CA 1
ATOM 1027 C C . TRP A 1 133 ? 6.729 0.627 18.870 1.00 47.62 133 TRP A C 1
ATOM 1029 O O . TRP A 1 133 ? 5.703 1.041 18.352 1.00 47.62 133 TRP A O 1
ATOM 1039 N N . ASN A 1 134 ? 7.484 -0.315 18.308 1.00 50.88 134 ASN A N 1
ATOM 1040 C CA . ASN A 1 134 ? 7.222 -0.863 16.991 1.00 50.88 134 ASN A CA 1
ATOM 1041 C C . ASN A 1 134 ? 7.687 -2.326 16.945 1.00 50.88 134 ASN A C 1
ATOM 1043 O O . ASN A 1 134 ? 8.849 -2.615 17.251 1.00 50.88 134 ASN A O 1
ATOM 1047 N N . PHE A 1 135 ? 6.780 -3.224 16.556 1.00 64.62 135 PHE A N 1
ATOM 1048 C CA . PHE A 1 135 ? 7.022 -4.664 16.417 1.00 64.62 135 PHE A CA 1
ATOM 1049 C C . PHE A 1 135 ? 7.130 -5.119 14.944 1.00 64.62 135 PHE A C 1
ATOM 1051 O O . PHE A 1 135 ? 7.117 -6.309 14.661 1.00 64.62 135 PHE A O 1
ATOM 1058 N N . ASP A 1 136 ? 7.313 -4.194 13.995 1.00 65.25 136 ASP A N 1
ATOM 1059 C CA . ASP A 1 136 ? 7.433 -4.428 12.542 1.00 65.25 136 ASP A CA 1
ATOM 1060 C C . ASP A 1 136 ? 8.492 -5.475 12.160 1.00 65.25 136 ASP A C 1
ATOM 1062 O O . ASP A 1 136 ? 8.330 -6.195 11.180 1.00 65.25 136 ASP A O 1
ATOM 1066 N N . THR A 1 137 ? 9.572 -5.622 12.935 1.00 64.50 137 THR A N 1
ATOM 1067 C CA . THR A 1 137 ? 10.567 -6.682 12.685 1.00 64.50 137 THR A CA 1
ATOM 1068 C C . THR A 1 137 ? 10.012 -8.086 12.882 1.00 64.50 137 THR A C 1
ATOM 1070 O O . THR A 1 137 ? 10.502 -9.023 12.252 1.00 64.50 137 THR A O 1
ATOM 1073 N N . ASP A 1 138 ? 9.005 -8.218 13.740 1.00 70.62 138 ASP A N 1
ATOM 1074 C CA . ASP A 1 138 ? 8.396 -9.483 14.135 1.00 70.62 138 ASP A CA 1
ATOM 1075 C C . ASP A 1 138 ? 7.239 -9.853 13.172 1.00 70.62 138 ASP A C 1
ATOM 1077 O O . ASP A 1 138 ? 6.744 -10.978 13.199 1.00 70.62 138 ASP A O 1
ATOM 1081 N N . ASN A 1 139 ? 6.879 -8.940 12.255 1.00 78.12 139 ASN A N 1
ATOM 1082 C CA . ASN A 1 139 ? 5.746 -9.029 11.327 1.00 78.12 139 ASN A CA 1
ATOM 1083 C C . ASN A 1 139 ? 6.145 -9.353 9.868 1.00 78.12 139 ASN A C 1
ATOM 1085 O O . ASN A 1 139 ? 5.455 -9.021 8.907 1.00 78.12 139 ASN A O 1
ATOM 1089 N N . ARG A 1 140 ? 7.312 -9.978 9.669 1.00 81.06 140 ARG A N 1
ATOM 1090 C CA . ARG A 1 140 ? 7.899 -10.213 8.333 1.00 81.06 140 ARG A CA 1
ATOM 1091 C C . ARG A 1 140 ? 8.250 -11.667 8.056 1.00 81.06 140 ARG A C 1
ATOM 1093 O O . ARG A 1 140 ? 9.245 -11.950 7.376 1.00 81.06 140 ARG A O 1
ATOM 1100 N N . GLU A 1 141 ? 7.492 -12.611 8.607 1.00 89.12 141 GLU A N 1
ATOM 1101 C CA . GLU A 1 141 ? 7.727 -14.013 8.278 1.00 89.12 141 GLU A CA 1
ATOM 1102 C C . GLU A 1 141 ? 7.350 -14.310 6.824 1.00 89.12 141 GLU A C 1
ATOM 1104 O O . GLU A 1 141 ? 6.378 -13.798 6.273 1.00 89.12 141 GLU A O 1
ATOM 1109 N N . SER A 1 142 ? 8.144 -15.174 6.192 1.00 89.94 142 SER A N 1
ATOM 1110 C CA . SER A 1 142 ? 7.804 -15.744 4.891 1.00 89.94 142 SER A CA 1
ATOM 1111 C C . SER A 1 142 ? 6.552 -16.629 4.993 1.00 89.94 142 SER A C 1
ATOM 1113 O O . SER A 1 142 ? 6.304 -17.203 6.060 1.00 89.94 142 SER A O 1
ATOM 1115 N N . PRO A 1 143 ? 5.828 -16.846 3.877 1.00 89.81 143 PRO A N 1
ATOM 1116 C CA . PRO A 1 143 ? 4.730 -17.804 3.831 1.00 89.81 143 PRO A CA 1
ATOM 1117 C C . PRO A 1 143 ? 5.119 -19.192 4.383 1.00 89.81 143 PRO A C 1
ATOM 1119 O O . PRO A 1 143 ? 6.258 -19.644 4.175 1.00 89.81 143 PRO A O 1
ATOM 1122 N N . PRO A 1 144 ? 4.193 -19.911 5.048 1.00 90.94 144 PRO A N 1
ATOM 1123 C CA . PRO A 1 144 ? 4.439 -21.262 5.539 1.00 90.94 144 PRO A CA 1
ATOM 1124 C C . PRO A 1 144 ? 4.902 -22.209 4.425 1.00 90.94 144 PRO A C 1
ATOM 1126 O O . PRO A 1 144 ? 4.305 -22.311 3.353 1.00 90.94 144 PRO A O 1
ATOM 1129 N N . LYS A 1 145 ? 5.980 -22.959 4.675 1.00 88.19 145 LYS A N 1
ATOM 1130 C CA . LYS A 1 145 ? 6.507 -23.902 3.681 1.00 88.19 145 LYS A CA 1
ATOM 1131 C C . LYS A 1 145 ? 5.562 -25.091 3.508 1.00 88.19 145 LYS A C 1
ATOM 1133 O O . LYS A 1 145 ? 5.305 -25.814 4.461 1.00 88.19 145 LYS A O 1
ATOM 1138 N N . GLY A 1 146 ? 5.147 -25.344 2.267 1.00 86.50 146 GLY A N 1
ATOM 1139 C CA . GLY A 1 146 ? 4.365 -26.534 1.907 1.00 86.50 146 GLY A CA 1
ATOM 1140 C C . GLY A 1 146 ? 2.855 -26.376 2.083 1.00 86.50 146 GLY A C 1
ATOM 1141 O O . GLY A 1 146 ? 2.131 -27.322 1.794 1.00 86.50 146 GLY A O 1
ATOM 1142 N N . ALA A 1 147 ? 2.389 -25.200 2.507 1.00 91.44 147 ALA A N 1
ATOM 1143 C CA . ALA A 1 147 ? 0.982 -24.828 2.475 1.00 91.44 147 ALA A CA 1
ATOM 1144 C C . ALA A 1 147 ? 0.696 -23.966 1.237 1.00 91.44 147 ALA A C 1
ATOM 1146 O O . ALA A 1 147 ? 1.579 -23.240 0.779 1.00 91.44 147 ALA A O 1
ATOM 1147 N N . SER A 1 148 ? -0.524 -24.055 0.708 1.00 90.00 148 SER A N 1
ATOM 1148 C CA . SER A 1 148 ? -1.030 -23.180 -0.359 1.00 90.00 148 SER A CA 1
ATOM 1149 C C . SER A 1 148 ? -1.855 -22.007 0.179 1.00 90.00 148 SER A C 1
ATOM 1151 O O . SER A 1 148 ? -2.068 -21.040 -0.539 1.00 90.00 148 SER A O 1
ATOM 1153 N N . THR A 1 149 ? -2.301 -22.075 1.437 1.00 94.00 149 THR A N 1
ATOM 1154 C CA . THR A 1 149 ? -3.002 -20.994 2.146 1.00 94.00 149 THR A CA 1
ATOM 1155 C C . THR A 1 149 ? -2.506 -20.901 3.590 1.00 94.00 149 THR A C 1
ATOM 1157 O O . THR A 1 149 ? -1.863 -21.836 4.081 1.00 94.00 149 THR A O 1
ATOM 1160 N N . LEU A 1 150 ? -2.810 -19.808 4.299 1.00 93.44 150 LEU A N 1
ATOM 1161 C CA . LEU A 1 150 ? -2.465 -19.677 5.722 1.00 93.44 150 LEU A CA 1
ATOM 1162 C C . LEU A 1 150 ? -3.315 -20.574 6.636 1.00 93.44 150 LEU A C 1
ATOM 1164 O O . LEU A 1 150 ? -2.981 -20.750 7.807 1.00 93.44 150 LEU A O 1
ATOM 1168 N N . GLY A 1 151 ? -4.418 -21.129 6.125 1.00 93.56 151 GLY A N 1
ATOM 1169 C CA . GLY A 1 151 ? -5.384 -21.887 6.926 1.00 93.56 151 GLY A CA 1
ATOM 1170 C C . GLY A 1 151 ? -6.225 -21.016 7.867 1.00 93.56 151 GLY A C 1
ATOM 1171 O O . GLY A 1 151 ? -6.880 -21.540 8.765 1.00 93.56 151 GLY A O 1
ATOM 1172 N N . VAL A 1 152 ? -6.210 -19.697 7.664 1.00 94.06 152 VAL A N 1
ATOM 1173 C CA . VAL A 1 152 ? -7.028 -18.732 8.403 1.00 94.06 152 VAL A CA 1
ATOM 1174 C C . VAL A 1 152 ? -8.460 -18.758 7.845 1.00 94.06 152 VAL A C 1
ATOM 1176 O O . VAL A 1 152 ? -8.623 -18.809 6.622 1.00 94.06 152 VAL A O 1
ATOM 1179 N N . PRO A 1 153 ? -9.513 -18.724 8.688 1.00 95.38 153 PRO A N 1
ATOM 1180 C CA . PRO A 1 153 ? -10.891 -18.665 8.210 1.00 95.38 153 PRO A CA 1
ATOM 1181 C C . PRO A 1 153 ? -11.122 -17.515 7.227 1.00 95.38 153 PRO A C 1
ATOM 1183 O O . PRO A 1 153 ? -10.589 -16.414 7.402 1.00 95.38 153 PRO A O 1
ATOM 1186 N N . ALA A 1 154 ? -11.941 -17.771 6.203 1.00 94.25 154 ALA A N 1
ATOM 1187 C CA . ALA A 1 154 ? -12.277 -16.779 5.187 1.00 94.25 154 ALA A CA 1
ATOM 1188 C C . ALA A 1 154 ? -12.835 -15.487 5.823 1.00 94.25 154 ALA A C 1
ATOM 1190 O O . ALA A 1 154 ? -13.536 -15.565 6.850 1.00 94.25 154 ALA A O 1
ATOM 1191 N N . PRO A 1 155 ? -12.528 -14.315 5.232 1.00 96.06 155 PRO A N 1
ATOM 1192 C CA . PRO A 1 155 ? -13.072 -13.047 5.695 1.00 96.06 15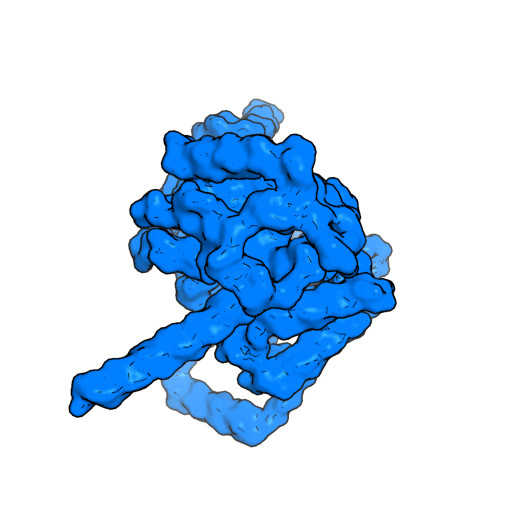5 PRO A CA 1
ATOM 1193 C C . PRO A 1 155 ? -14.601 -13.036 5.585 1.00 96.06 155 PRO A C 1
ATOM 1195 O O . PRO A 1 155 ? -15.213 -13.893 4.946 1.00 96.06 155 PRO A O 1
ATOM 1198 N N . TYR A 1 156 ? -15.227 -12.064 6.243 1.00 96.94 156 TYR A N 1
ATOM 1199 C CA . TYR A 1 156 ? -16.657 -11.836 6.076 1.00 96.94 156 TYR A CA 1
ATOM 1200 C C . TYR A 1 156 ? -16.947 -11.468 4.620 1.00 96.94 156 TYR A C 1
ATOM 1202 O O . TYR A 1 156 ? -16.308 -10.566 4.082 1.00 96.94 156 TYR A O 1
ATOM 1210 N N . HIS A 1 157 ? -17.903 -12.160 4.004 1.00 94.50 157 HIS A N 1
ATOM 1211 C CA . HIS A 1 157 ? -18.422 -11.816 2.688 1.00 94.50 157 HIS A CA 1
ATOM 1212 C C . HIS A 1 157 ? -19.853 -11.313 2.865 1.00 94.50 157 HIS A C 1
ATOM 1214 O O . HIS A 1 157 ? -20.667 -12.028 3.463 1.00 94.50 157 HIS A O 1
ATOM 1220 N N . PRO A 1 158 ? -20.168 -10.109 2.380 1.00 95.75 158 PRO A N 1
ATOM 1221 C CA . PRO A 1 158 ? -21.530 -9.623 2.430 1.00 95.75 158 PRO A CA 1
ATOM 1222 C C . PRO A 1 158 ? -22.444 -10.394 1.469 1.00 95.75 158 PRO A C 1
ATOM 1224 O O . PRO A 1 158 ? -21.990 -11.123 0.586 1.00 95.75 158 PRO A O 1
ATOM 1227 N N . VAL A 1 159 ? -23.751 -10.212 1.650 1.00 95.25 159 VAL A N 1
ATOM 1228 C CA . VAL A 1 159 ? -24.784 -10.786 0.784 1.00 95.25 159 VAL A CA 1
ATOM 1229 C C . VAL A 1 159 ? -25.481 -9.645 0.066 1.00 95.25 159 VAL A C 1
ATOM 1231 O O . VAL A 1 159 ? -26.024 -8.757 0.718 1.00 95.25 159 VAL A O 1
ATOM 1234 N N . GLU A 1 160 ? -25.450 -9.674 -1.262 1.00 95.50 160 GLU A N 1
ATOM 1235 C CA . GLU A 1 160 ? -26.129 -8.674 -2.084 1.00 95.50 160 GLU A CA 1
ATOM 1236 C C . GLU A 1 160 ? -27.655 -8.776 -1.978 1.00 95.50 160 GLU A C 1
ATOM 1238 O O . GLU A 1 160 ? -28.204 -9.877 -1.847 1.00 95.50 160 GLU A O 1
ATOM 1243 N N . ASP A 1 161 ? -28.332 -7.631 -2.056 1.00 95.25 161 ASP A N 1
ATOM 1244 C CA . ASP A 1 161 ? -29.792 -7.527 -2.050 1.00 95.25 161 ASP A CA 1
ATOM 1245 C C . ASP A 1 161 ? -30.349 -6.766 -3.273 1.00 95.25 161 ASP A C 1
ATOM 1247 O O . ASP A 1 161 ? -29.658 -6.529 -4.269 1.00 95.25 161 ASP A O 1
ATOM 1251 N N . ASP A 1 162 ? -31.639 -6.418 -3.231 1.00 97.38 162 ASP A N 1
ATOM 1252 C CA . ASP A 1 162 ? -32.314 -5.711 -4.323 1.00 97.38 162 ASP A CA 1
ATOM 1253 C C . ASP A 1 162 ? -31.698 -4.321 -4.602 1.00 97.38 162 ASP A C 1
ATOM 1255 O O . ASP A 1 162 ? -31.750 -3.851 -5.739 1.00 97.38 162 ASP A O 1
ATOM 1259 N N . ILE A 1 163 ? -31.078 -3.669 -3.608 1.00 96.50 163 ILE A N 1
ATOM 1260 C CA . ILE A 1 163 ? -30.387 -2.383 -3.787 1.00 96.50 163 ILE A CA 1
ATOM 1261 C C . ILE A 1 163 ? -29.120 -2.586 -4.618 1.00 96.50 163 ILE A C 1
ATOM 1263 O O . ILE A 1 163 ? -28.873 -1.816 -5.545 1.00 96.50 163 ILE A O 1
ATOM 1267 N N . ASP A 1 164 ? -28.338 -3.629 -4.332 1.00 96.00 164 ASP A N 1
ATOM 1268 C CA . ASP A 1 164 ? -27.140 -3.963 -5.113 1.00 96.00 164 ASP A CA 1
ATOM 1269 C C . ASP A 1 164 ? -27.500 -4.255 -6.581 1.00 96.00 164 ASP A C 1
ATOM 1271 O O . ASP A 1 164 ? -26.846 -3.767 -7.509 1.00 96.00 164 ASP A O 1
ATOM 1275 N N . ALA A 1 165 ? -28.594 -4.992 -6.807 1.00 95.88 165 ALA A N 1
ATOM 1276 C CA . ALA A 1 165 ? -29.106 -5.263 -8.149 1.00 95.88 165 ALA A CA 1
ATOM 1277 C C . ALA A 1 165 ? -29.556 -3.980 -8.876 1.00 95.88 165 ALA A C 1
ATOM 1279 O O . ALA A 1 165 ? -29.317 -3.826 -10.077 1.00 95.88 165 ALA A O 1
ATOM 1280 N N . ASP A 1 166 ? -30.190 -3.044 -8.168 1.00 97.00 166 ASP A N 1
ATOM 1281 C CA . ASP A 1 166 ? -30.600 -1.751 -8.718 1.00 97.00 166 ASP A CA 1
ATOM 1282 C C . ASP A 1 166 ? -29.397 -0.884 -9.105 1.00 97.00 166 ASP A C 1
ATOM 1284 O O . ASP A 1 166 ? -29.366 -0.354 -10.218 1.00 97.00 166 ASP A O 1
ATOM 1288 N N . VAL A 1 167 ? -28.381 -0.809 -8.241 1.00 95.12 167 VAL A N 1
ATOM 1289 C CA . VAL A 1 167 ? -27.132 -0.079 -8.506 1.00 95.12 167 VAL A CA 1
ATOM 1290 C C . VAL A 1 167 ? -26.421 -0.638 -9.736 1.00 95.12 167 VAL A C 1
ATOM 1292 O O . VAL A 1 167 ? -26.018 0.132 -10.607 1.00 95.12 167 VAL A O 1
ATOM 1295 N N . ARG A 1 168 ? -26.325 -1.967 -9.863 1.00 93.62 168 ARG A N 1
ATOM 1296 C CA . ARG A 1 168 ? -25.701 -2.620 -11.024 1.00 93.62 168 ARG A CA 1
ATOM 1297 C C . ARG A 1 168 ? -26.406 -2.252 -12.330 1.00 93.62 168 ARG A C 1
ATOM 1299 O O . ARG A 1 168 ? -25.760 -1.831 -13.283 1.00 93.62 168 ARG A O 1
ATOM 1306 N N . ARG A 1 169 ? -27.746 -2.283 -12.342 1.00 95.62 169 ARG A N 1
ATOM 1307 C CA . ARG A 1 169 ? -28.545 -1.851 -13.507 1.00 95.62 169 ARG A CA 1
ATOM 1308 C C . ARG A 1 169 ? -28.331 -0.381 -13.857 1.00 95.62 169 ARG A C 1
ATOM 1310 O O . ARG A 1 169 ? -28.367 -0.026 -15.036 1.00 95.62 169 ARG A O 1
ATOM 1317 N N . ASP A 1 170 ? -28.160 0.481 -12.860 1.00 96.19 170 ASP A N 1
ATOM 1318 C CA . ASP A 1 170 ? -27.891 1.897 -13.094 1.00 96.19 170 ASP A CA 1
ATOM 1319 C C . ASP A 1 170 ? -26.492 2.125 -13.674 1.00 96.19 170 ASP A C 1
ATOM 1321 O O . ASP A 1 170 ? -26.370 2.901 -14.623 1.00 96.19 170 ASP A O 1
ATOM 1325 N N . ILE A 1 171 ? -25.471 1.413 -13.189 1.00 93.50 171 ILE A N 1
ATOM 1326 C CA . ILE A 1 171 ? -24.108 1.453 -13.742 1.00 93.50 171 ILE A CA 1
ATOM 1327 C C . ILE A 1 171 ? -24.098 0.945 -15.193 1.00 93.50 171 ILE A C 1
ATOM 1329 O O . ILE A 1 171 ? -23.606 1.651 -16.076 1.00 93.50 171 ILE A O 1
ATOM 1333 N N . ASP A 1 172 ? -24.735 -0.198 -15.473 1.00 93.44 172 ASP A N 1
ATOM 1334 C CA . ASP A 1 172 ? -24.855 -0.756 -16.831 1.00 93.44 172 ASP A CA 1
ATOM 1335 C C . ASP A 1 172 ? -25.499 0.245 -17.804 1.00 93.44 172 ASP A C 1
ATOM 1337 O O . ASP A 1 172 ? -25.080 0.402 -18.952 1.00 93.44 172 ASP A O 1
ATOM 1341 N N . ARG A 1 173 ? -26.523 0.973 -17.338 1.00 96.81 173 ARG A N 1
ATOM 1342 C CA . ARG A 1 173 ? -27.205 2.008 -18.127 1.00 96.81 173 ARG A CA 1
ATOM 1343 C C . ARG A 1 173 ? -26.344 3.236 -18.396 1.00 96.81 173 ARG A C 1
ATOM 1345 O O . ARG A 1 173 ? -26.605 3.927 -19.382 1.00 96.81 173 ARG A O 1
ATOM 1352 N N . MET A 1 174 ? -25.391 3.554 -17.520 1.00 96.44 174 MET A N 1
ATOM 1353 C CA . MET A 1 174 ? -24.481 4.682 -17.721 1.00 96.44 174 MET A CA 1
ATOM 1354 C C . MET A 1 174 ? -23.445 4.396 -18.812 1.00 96.44 174 MET A C 1
ATOM 1356 O O . MET A 1 174 ? -22.920 5.354 -19.374 1.00 96.44 174 MET A O 1
ATOM 1360 N N . ALA A 1 175 ? -23.199 3.118 -19.139 1.00 92.81 175 ALA A N 1
ATOM 1361 C CA . ALA A 1 175 ? -22.210 2.690 -20.131 1.00 92.81 175 ALA A CA 1
ATOM 1362 C C . ALA A 1 175 ? -20.837 3.346 -19.891 1.00 92.81 175 ALA A C 1
ATOM 1364 O O . ALA A 1 175 ? -20.225 3.901 -20.806 1.00 92.81 175 ALA A O 1
ATOM 1365 N N . LEU A 1 176 ? -20.407 3.341 -18.625 1.00 91.50 176 LEU A N 1
ATOM 1366 C CA . LEU A 1 176 ? -19.110 3.868 -18.218 1.00 91.50 176 LEU A CA 1
ATOM 1367 C C . LEU A 1 176 ? -17.993 2.979 -18.765 1.00 91.50 176 LEU A C 1
ATOM 1369 O O . LEU A 1 176 ? -18.153 1.767 -18.882 1.00 91.50 176 LEU A O 1
ATOM 1373 N N . ASP A 1 177 ? -16.857 3.598 -19.061 1.00 90.25 177 ASP A N 1
ATOM 1374 C CA . ASP A 1 177 ? -15.627 2.874 -19.352 1.00 90.25 177 ASP A CA 1
ATOM 1375 C C . ASP A 1 177 ? -15.042 2.368 -18.026 1.00 90.25 177 ASP A C 1
ATOM 1377 O O . ASP A 1 177 ? -14.547 3.152 -17.213 1.00 90.25 177 ASP A O 1
ATOM 1381 N N . THR A 1 178 ? -15.224 1.078 -17.749 1.00 91.44 178 THR A N 1
ATOM 1382 C CA . THR A 1 178 ? -14.842 0.436 -16.485 1.00 91.44 178 THR A CA 1
ATOM 1383 C C . THR A 1 178 ? -13.864 -0.696 -16.733 1.00 91.44 178 THR A C 1
ATOM 1385 O O . THR A 1 178 ? -14.027 -1.458 -17.685 1.00 91.44 178 THR A O 1
ATOM 1388 N N . VAL A 1 179 ? -12.915 -0.869 -15.816 1.00 93.12 179 VAL A N 1
ATOM 1389 C CA . VAL A 1 179 ? -11.961 -1.982 -15.824 1.00 93.12 179 VAL A CA 1
ATOM 1390 C C . VAL A 1 179 ? -12.348 -3.026 -14.778 1.00 93.12 179 VAL A C 1
ATOM 1392 O O . VAL A 1 179 ? -12.971 -2.704 -13.765 1.00 93.12 179 VAL A O 1
ATOM 1395 N N . GLY A 1 180 ? -11.927 -4.270 -14.995 1.00 94.19 180 GLY A N 1
ATOM 1396 C CA . GLY A 1 180 ? -12.167 -5.373 -14.066 1.00 94.19 180 GLY A CA 1
ATOM 1397 C C . GLY A 1 180 ? -13.394 -6.217 -14.402 1.00 94.19 180 GLY A C 1
ATOM 1398 O O . GLY A 1 180 ? -14.103 -5.992 -15.381 1.00 94.19 180 GLY A O 1
ATOM 1399 N N . ILE A 1 181 ? -13.598 -7.253 -13.595 1.00 93.31 181 ILE A N 1
ATOM 1400 C CA . ILE A 1 181 ? -14.707 -8.190 -13.716 1.00 93.31 181 ILE A CA 1
ATOM 1401 C C . ILE A 1 181 ? -15.696 -7.878 -12.611 1.00 93.31 181 ILE A C 1
ATOM 1403 O O . ILE A 1 181 ? -15.394 -7.986 -11.423 1.00 93.31 181 ILE A O 1
ATOM 1407 N N . ASP A 1 182 ? -16.900 -7.526 -13.033 1.00 88.50 182 ASP A N 1
ATOM 1408 C CA . ASP A 1 182 ? -18.009 -7.338 -12.127 1.00 88.50 182 ASP A CA 1
ATOM 1409 C C . ASP A 1 182 ? -18.444 -8.688 -11.524 1.00 88.50 182 ASP A C 1
ATOM 1411 O O . ASP A 1 182 ? -18.608 -9.695 -12.220 1.00 88.50 182 ASP A O 1
ATOM 1415 N N . GLY A 1 183 ? -18.604 -8.721 -10.206 1.00 84.69 183 GLY A N 1
ATOM 1416 C CA . GLY A 1 183 ? -18.946 -9.913 -9.433 1.00 84.69 183 GLY A CA 1
ATOM 1417 C C . GLY A 1 183 ? -19.791 -9.545 -8.217 1.00 84.69 183 GLY A C 1
ATOM 1418 O O . GLY A 1 183 ? -20.076 -8.363 -8.009 1.00 84.69 183 GLY A O 1
ATOM 1419 N N . PRO A 1 184 ? -20.216 -10.522 -7.397 1.00 90.94 184 PRO A N 1
ATOM 1420 C CA . PRO A 1 184 ? -20.832 -10.191 -6.122 1.00 90.94 184 PRO A CA 1
ATOM 1421 C C . PRO A 1 184 ? -19.830 -9.403 -5.274 1.00 90.94 184 PRO A C 1
ATOM 1423 O O . PRO A 1 184 ? -18.653 -9.775 -5.189 1.00 90.94 184 PRO A O 1
ATOM 1426 N N . ARG A 1 185 ? -20.279 -8.317 -4.644 1.00 93.00 185 ARG A N 1
ATOM 1427 C CA . ARG A 1 185 ? -19.413 -7.484 -3.812 1.00 93.00 185 ARG A CA 1
ATOM 1428 C C . ARG A 1 185 ? -18.771 -8.312 -2.702 1.00 93.00 185 ARG A C 1
ATOM 1430 O O . ARG A 1 185 ? -19.406 -9.134 -2.046 1.00 93.00 185 ARG A O 1
ATOM 1437 N N . LEU A 1 186 ? -17.488 -8.061 -2.474 1.00 95.62 186 LEU A N 1
ATOM 1438 C CA . LEU A 1 186 ? -16.700 -8.756 -1.452 1.00 95.62 186 LEU A CA 1
ATOM 1439 C C . LEU A 1 186 ? -16.498 -7.919 -0.186 1.00 95.62 186 LEU A C 1
ATOM 1441 O O . LEU A 1 186 ? -15.968 -8.423 0.801 1.00 95.62 186 LEU A O 1
ATOM 1445 N N . PHE A 1 187 ? -16.912 -6.651 -0.207 1.00 97.06 187 PHE A N 1
ATOM 1446 C CA . PHE A 1 187 ? -16.604 -5.682 0.838 1.00 97.06 187 PHE A CA 1
ATOM 1447 C C . PHE A 1 187 ? -17.875 -5.104 1.471 1.00 97.06 187 PHE A C 1
ATOM 1449 O O . PHE A 1 187 ? -18.851 -4.849 0.759 1.00 97.06 187 PHE A O 1
ATOM 1456 N N . PRO A 1 188 ? -17.870 -4.869 2.796 1.00 97.25 188 PRO A N 1
ATOM 1457 C CA . PRO A 1 188 ? -18.973 -4.208 3.483 1.00 97.25 188 PRO A CA 1
ATOM 1458 C C . PRO A 1 188 ? -19.215 -2.793 2.964 1.00 97.25 188 PRO A C 1
ATOM 1460 O O . PRO A 1 188 ? -18.272 -2.007 2.844 1.00 97.25 188 PRO A O 1
ATOM 1463 N N . VAL A 1 189 ? -20.483 -2.451 2.737 1.00 95.81 189 VAL A N 1
ATOM 1464 C CA . VAL A 1 189 ? -20.900 -1.098 2.319 1.00 95.81 189 VAL A CA 1
ATOM 1465 C C . VAL A 1 189 ? -21.934 -0.483 3.260 1.00 95.81 189 VAL A C 1
ATOM 1467 O O . VAL A 1 189 ? -22.346 0.658 3.068 1.00 95.81 189 VAL A O 1
ATOM 1470 N N . THR A 1 190 ? -22.328 -1.207 4.311 1.00 96.12 190 THR A N 1
ATOM 1471 C CA . THR A 1 190 ? -23.217 -0.710 5.369 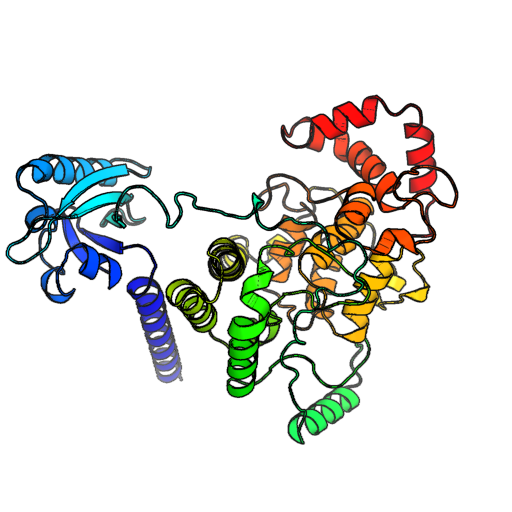1.00 96.12 190 THR A CA 1
ATOM 1472 C C . THR A 1 190 ? -22.555 -0.819 6.747 1.00 96.12 190 THR A C 1
ATOM 1474 O O . THR A 1 190 ? -21.673 -1.663 6.932 1.00 96.12 190 THR A O 1
ATOM 1477 N N . PRO A 1 191 ? -22.987 -0.023 7.747 1.00 96.19 191 PRO A N 1
ATOM 1478 C CA . PRO A 1 191 ? -22.441 -0.118 9.102 1.00 96.19 191 PRO A CA 1
ATOM 1479 C C . PRO A 1 191 ? -22.599 -1.508 9.727 1.00 96.19 191 PRO A C 1
ATOM 1481 O O . PRO A 1 191 ? -21.670 -2.027 10.334 1.00 96.19 191 PRO A O 1
ATOM 1484 N N . THR A 1 192 ? -23.748 -2.160 9.521 1.00 96.75 192 THR A N 1
ATOM 1485 C CA . THR A 1 192 ? -24.001 -3.503 10.065 1.00 96.75 192 THR A CA 1
ATOM 1486 C C . THR A 1 192 ? -23.041 -4.541 9.492 1.00 96.75 192 THR A C 1
ATOM 1488 O O . THR A 1 192 ? -22.477 -5.334 10.238 1.00 96.75 192 THR A O 1
ATOM 1491 N N . GLU A 1 193 ? -22.816 -4.527 8.180 1.00 97.88 193 GLU A N 1
ATOM 1492 C CA . GLU A 1 193 ? -21.851 -5.430 7.547 1.00 97.88 193 GLU A CA 1
ATOM 1493 C C . GLU A 1 193 ? -20.419 -5.132 7.979 1.00 97.88 193 GLU A C 1
ATOM 1495 O O . GLU A 1 193 ? -19.615 -6.049 8.141 1.00 97.88 193 GLU A O 1
ATOM 1500 N N . ALA A 1 194 ? -20.088 -3.852 8.160 1.00 98.00 194 ALA A N 1
ATOM 1501 C CA . ALA A 1 194 ? -18.762 -3.443 8.585 1.00 98.00 194 ALA A CA 1
ATOM 1502 C C . ALA A 1 194 ? -18.457 -3.917 10.014 1.00 98.00 194 ALA A C 1
ATOM 1504 O O . ALA A 1 194 ? -17.358 -4.414 10.264 1.00 98.00 194 ALA A O 1
ATOM 1505 N N . ASP A 1 195 ? -19.440 -3.859 10.914 1.00 97.31 195 ASP A N 1
ATOM 1506 C CA . ASP A 1 195 ? -19.338 -4.414 12.265 1.00 97.31 195 ASP A CA 1
ATOM 1507 C C . ASP A 1 195 ? -19.166 -5.940 12.252 1.00 97.31 195 ASP A C 1
ATOM 1509 O O . ASP A 1 195 ? -18.370 -6.479 13.025 1.00 97.31 195 ASP A O 1
ATOM 1513 N N . GLU A 1 196 ? -19.890 -6.656 11.383 1.00 98.25 196 GLU A N 1
ATOM 1514 C CA . GLU A 1 196 ? -19.717 -8.106 11.211 1.00 98.25 196 GLU A CA 1
ATOM 1515 C C . GLU A 1 196 ? -18.320 -8.449 10.685 1.00 98.25 196 GLU A C 1
ATOM 1517 O O . GLU A 1 196 ? -17.652 -9.346 11.209 1.00 98.25 196 GLU A O 1
ATOM 1522 N N . ALA A 1 197 ? -17.842 -7.706 9.686 1.00 98.44 197 ALA A N 1
ATOM 1523 C CA . ALA A 1 197 ? -16.508 -7.883 9.131 1.00 98.44 197 ALA A CA 1
ATOM 1524 C C . ALA A 1 197 ? -15.411 -7.595 10.157 1.00 98.44 197 ALA A C 1
ATOM 1526 O O . ALA A 1 197 ? -14.459 -8.373 10.262 1.00 98.44 197 ALA A O 1
ATOM 1527 N N . LEU A 1 198 ? -15.560 -6.532 10.955 1.00 98.50 198 LEU A N 1
ATOM 1528 C CA . LEU A 1 198 ? -14.644 -6.228 12.048 1.00 98.50 198 LEU A CA 1
ATOM 1529 C C . LEU A 1 198 ? -14.640 -7.365 13.074 1.00 98.50 198 LEU A C 1
ATOM 1531 O O . LEU A 1 198 ? -13.575 -7.887 13.390 1.00 98.50 198 LEU A O 1
ATOM 1535 N N . ARG A 1 199 ? -15.808 -7.819 13.545 1.00 97.94 199 ARG A N 1
ATOM 1536 C CA . ARG A 1 199 ? -15.897 -8.918 14.522 1.00 97.94 199 ARG A CA 1
ATOM 1537 C C . ARG A 1 199 ? -15.266 -10.210 14.003 1.00 97.94 199 ARG A C 1
ATOM 1539 O O . ARG A 1 199 ? -14.507 -10.848 14.733 1.00 97.94 199 ARG A O 1
ATOM 1546 N N . ARG A 1 200 ? -15.502 -10.558 12.734 1.00 98.06 200 ARG A N 1
ATOM 1547 C CA . ARG A 1 200 ? -14.866 -11.701 12.060 1.00 98.06 200 ARG A CA 1
ATOM 1548 C C . ARG A 1 200 ? -13.346 -11.548 11.996 1.00 98.06 200 ARG A C 1
ATOM 1550 O O . ARG A 1 200 ? -12.623 -12.500 12.278 1.00 98.06 200 ARG A O 1
ATOM 1557 N N . PHE A 1 201 ? -12.853 -10.361 11.644 1.00 98.44 201 PHE A N 1
ATOM 1558 C CA . PHE A 1 201 ? -11.420 -10.083 11.597 1.00 98.44 201 PHE A CA 1
ATOM 1559 C C . PHE A 1 201 ? -10.766 -10.228 12.976 1.00 98.44 201 PHE A C 1
ATOM 1561 O O . PHE A 1 201 ? -9.773 -10.945 13.093 1.00 98.44 201 PHE A O 1
ATOM 1568 N N . ILE A 1 202 ? -11.330 -9.596 14.009 1.00 98.12 202 ILE A N 1
ATOM 1569 C CA . ILE A 1 202 ? -10.785 -9.625 15.372 1.00 98.12 202 ILE A CA 1
ATOM 1570 C C . ILE A 1 202 ? -10.709 -11.058 15.909 1.00 98.12 202 ILE A C 1
ATOM 1572 O O . ILE A 1 202 ? -9.676 -11.446 16.449 1.00 98.12 202 ILE A O 1
ATOM 1576 N N . ALA A 1 203 ? -11.766 -11.852 15.718 1.00 96.81 203 ALA A N 1
ATOM 1577 C CA . ALA A 1 203 ? -11.827 -13.217 16.231 1.00 96.81 203 ALA A CA 1
ATOM 1578 C C . ALA A 1 203 ? -10.894 -14.185 15.485 1.00 96.81 203 ALA A C 1
ATOM 1580 O O . ALA A 1 203 ? -10.179 -14.964 16.113 1.00 96.81 203 ALA A O 1
ATOM 1581 N N . ASP A 1 204 ? -10.896 -14.142 14.149 1.00 96.25 204 ASP A N 1
ATOM 1582 C CA . ASP A 1 204 ? -10.331 -15.234 13.351 1.00 96.25 204 ASP A CA 1
ATOM 1583 C C . ASP A 1 204 ? -8.990 -14.891 12.686 1.00 96.25 204 ASP A C 1
ATOM 1585 O O . ASP A 1 204 ? -8.245 -15.795 12.307 1.00 96.25 204 ASP A O 1
ATOM 1589 N N . ARG A 1 205 ? -8.672 -13.601 12.501 1.00 96.69 205 ARG A N 1
ATOM 1590 C CA . ARG A 1 205 ? -7.601 -13.156 11.585 1.00 96.69 205 ARG A CA 1
ATOM 1591 C C . ARG A 1 205 ? -6.559 -12.263 12.254 1.00 96.69 205 ARG A C 1
ATOM 1593 O O . ARG A 1 205 ? -5.369 -12.435 11.986 1.00 96.69 205 ARG A O 1
ATOM 1600 N N . LEU A 1 206 ? -6.967 -11.377 13.166 1.00 96.88 206 LEU A N 1
ATOM 1601 C CA . LEU A 1 206 ? -6.067 -10.502 13.925 1.00 96.88 206 LEU A CA 1
ATOM 1602 C C . LEU A 1 206 ? -4.901 -11.263 14.585 1.00 96.88 206 LEU A C 1
ATOM 1604 O O . LEU A 1 206 ? -3.778 -10.776 14.471 1.00 96.88 206 LEU A O 1
ATOM 1608 N N . PRO A 1 207 ? -5.071 -12.469 15.169 1.00 95.25 207 PRO A N 1
ATOM 1609 C CA . PRO A 1 207 ? -3.949 -13.200 15.766 1.00 95.25 207 PRO A CA 1
ATOM 1610 C C . PRO A 1 207 ? -2.813 -13.545 14.790 1.00 95.25 207 PRO A C 1
ATOM 1612 O O . PRO A 1 207 ? -1.669 -13.732 15.209 1.00 95.25 207 PRO A O 1
ATOM 1615 N N . PHE A 1 208 ? -3.117 -13.611 13.491 1.00 93.94 208 PHE A N 1
ATOM 1616 C CA . PHE A 1 208 ? -2.176 -13.940 12.419 1.00 93.94 208 PHE A CA 1
ATOM 1617 C C . PHE A 1 208 ? -1.732 -12.718 11.605 1.00 93.94 208 PHE A C 1
ATOM 1619 O O . PHE A 1 208 ? -0.800 -12.847 10.811 1.00 93.94 208 PHE A O 1
ATOM 1626 N N . PHE A 1 209 ? -2.371 -11.555 11.803 1.00 92.06 209 PHE A N 1
ATOM 1627 C CA . PHE A 1 209 ? -2.192 -10.351 10.985 1.00 92.06 209 PHE A CA 1
ATOM 1628 C C . PHE A 1 209 ? -0.724 -9.938 10.871 1.00 92.06 209 PHE A C 1
ATOM 1630 O O . PHE A 1 209 ? -0.193 -9.869 9.768 1.00 92.06 209 PHE A O 1
ATOM 1637 N N . GLY A 1 210 ? -0.062 -9.716 12.012 1.00 86.00 210 GLY A N 1
ATOM 1638 C CA . GLY A 1 210 ? 1.312 -9.218 12.028 1.00 86.00 210 GLY A CA 1
ATOM 1639 C C . GLY A 1 210 ? 2.292 -10.206 11.399 1.00 86.00 210 GLY A C 1
ATOM 1640 O O . GLY A 1 210 ? 3.019 -9.868 10.478 1.00 86.00 210 GLY A O 1
ATOM 1641 N N . ARG A 1 211 ? 2.272 -11.468 11.836 1.00 88.19 211 ARG A N 1
ATOM 1642 C CA . ARG A 1 211 ? 3.265 -12.488 11.459 1.00 88.19 211 ARG A CA 1
ATOM 1643 C C . ARG A 1 211 ? 3.508 -12.598 9.947 1.00 88.19 211 ARG A C 1
ATOM 1645 O O . ARG A 1 211 ? 4.654 -12.768 9.534 1.00 88.19 211 ARG A O 1
ATOM 1652 N N . TYR A 1 212 ? 2.445 -12.507 9.150 1.00 90.44 212 TYR A N 1
ATOM 1653 C CA . TYR A 1 212 ? 2.462 -12.698 7.697 1.00 90.44 212 TYR A CA 1
ATOM 1654 C C . TYR A 1 212 ? 2.105 -11.420 6.915 1.00 90.44 212 TYR A C 1
ATOM 1656 O O . TYR A 1 212 ? 1.674 -11.517 5.770 1.00 90.44 212 TYR A O 1
ATOM 1664 N N . GLU A 1 213 ? 2.283 -10.234 7.507 1.00 89.06 213 GLU A N 1
ATOM 1665 C CA . GLU A 1 213 ? 1.871 -8.939 6.932 1.00 89.06 213 GLU A CA 1
ATOM 1666 C C . GLU A 1 213 ? 2.510 -8.656 5.553 1.00 89.06 213 GLU A C 1
ATOM 1668 O O . GLU A 1 213 ? 1.849 -8.133 4.654 1.00 89.06 213 GLU A O 1
ATOM 1673 N N . ASP A 1 214 ? 3.765 -9.085 5.363 1.00 93.12 214 ASP A N 1
ATOM 1674 C CA . ASP A 1 214 ? 4.538 -8.925 4.118 1.00 93.12 214 ASP A CA 1
ATOM 1675 C C . ASP A 1 214 ? 4.546 -10.190 3.222 1.00 93.12 214 ASP A C 1
ATOM 1677 O O . ASP A 1 214 ? 5.284 -10.256 2.234 1.00 93.12 214 ASP A O 1
ATOM 1681 N N . ALA A 1 215 ? 3.783 -11.230 3.566 1.00 95.06 215 ALA A N 1
ATOM 1682 C CA . ALA A 1 215 ? 3.764 -12.504 2.848 1.00 95.06 215 ALA A CA 1
ATOM 1683 C C . ALA A 1 215 ? 2.708 -12.520 1.728 1.00 95.06 215 ALA A C 1
ATOM 1685 O O . ALA A 1 215 ? 1.650 -11.915 1.855 1.00 95.06 215 ALA A O 1
ATOM 1686 N N . MET A 1 216 ? 2.967 -13.263 0.650 1.00 96.81 216 MET A N 1
ATOM 1687 C CA . MET A 1 216 ? 2.060 -13.440 -0.492 1.00 96.81 216 MET A CA 1
ATOM 1688 C C . MET A 1 216 ? 1.866 -14.930 -0.796 1.00 96.81 216 MET A C 1
ATOM 1690 O O . MET A 1 216 ? 2.827 -15.700 -0.770 1.00 96.81 216 MET A O 1
ATOM 1694 N N . MET A 1 217 ? 0.641 -15.347 -1.110 1.00 96.44 217 MET A N 1
ATOM 1695 C CA . MET A 1 217 ? 0.341 -16.719 -1.534 1.00 96.44 217 MET A CA 1
ATOM 1696 C C . MET A 1 217 ? -0.663 -16.699 -2.682 1.00 96.44 217 MET A C 1
ATOM 1698 O O . MET A 1 217 ? -1.703 -16.055 -2.577 1.00 96.44 217 MET A O 1
ATOM 1702 N N . GLY A 1 218 ? -0.374 -17.411 -3.775 1.00 94.19 218 GLY A N 1
ATOM 1703 C CA . GLY A 1 218 ? -1.226 -17.380 -4.974 1.00 94.19 218 GLY A CA 1
ATOM 1704 C C . GLY A 1 218 ? -2.650 -17.886 -4.725 1.00 94.19 218 GLY A C 1
ATOM 1705 O O . GLY A 1 218 ? -3.611 -17.331 -5.245 1.00 94.19 218 GLY A O 1
ATOM 1706 N N . ALA A 1 219 ? -2.807 -18.907 -3.878 1.00 95.06 219 ALA A N 1
ATOM 1707 C CA . ALA A 1 219 ? -4.119 -19.479 -3.567 1.00 95.06 219 ALA A CA 1
ATOM 1708 C C . ALA A 1 219 ? -4.816 -18.839 -2.346 1.00 95.06 219 ALA A C 1
ATOM 1710 O O . ALA A 1 219 ? -5.937 -19.230 -2.023 1.00 95.06 219 ALA A O 1
ATOM 1711 N N . ASP A 1 220 ? -4.191 -17.867 -1.671 1.00 96.38 220 ASP A N 1
ATOM 1712 C CA . ASP A 1 220 ? -4.758 -17.164 -0.512 1.00 96.38 220 ASP A CA 1
ATOM 1713 C C . ASP A 1 220 ? -4.629 -15.651 -0.685 1.00 96.38 220 ASP A C 1
ATOM 1715 O O . ASP A 1 220 ? -3.756 -14.994 -0.127 1.00 96.38 220 ASP A O 1
ATOM 1719 N N . TRP A 1 221 ? -5.532 -15.093 -1.488 1.00 95.62 221 TRP A N 1
ATOM 1720 C CA . TRP A 1 221 ? -5.514 -13.676 -1.850 1.00 95.62 221 TRP A CA 1
ATOM 1721 C C . TRP A 1 221 ? -5.697 -12.734 -0.650 1.00 95.62 221 TRP A C 1
ATOM 1723 O O . TRP A 1 221 ? -5.270 -11.586 -0.706 1.00 95.62 221 TRP A O 1
ATOM 1733 N N . SER A 1 222 ? -6.355 -13.197 0.418 1.00 95.44 222 SER A N 1
ATOM 1734 C CA . SER A 1 222 ? -6.715 -12.377 1.582 1.00 95.44 222 SER A CA 1
ATOM 1735 C C . SER A 1 222 ? -5.707 -12.485 2.729 1.00 95.44 222 SER A C 1
ATOM 1737 O O . SER A 1 222 ? -5.652 -11.596 3.586 1.00 95.44 222 SER A O 1
ATOM 1739 N N . MET A 1 223 ? -4.937 -13.579 2.771 1.00 95.62 223 MET A N 1
ATOM 1740 C CA . MET A 1 223 ? -3.992 -13.910 3.836 1.00 95.62 223 MET A CA 1
ATOM 1741 C C . MET A 1 223 ? -4.641 -13.753 5.222 1.00 95.62 223 MET A C 1
ATOM 1743 O O . MET A 1 223 ? -5.673 -14.362 5.496 1.00 95.62 223 MET A O 1
ATOM 1747 N N . ALA A 1 224 ? -4.069 -12.924 6.099 1.00 96.38 224 ALA A N 1
ATOM 1748 C CA . ALA A 1 224 ? -4.636 -12.563 7.400 1.00 96.38 224 ALA A CA 1
ATOM 1749 C C . ALA A 1 224 ? -5.142 -11.106 7.445 1.00 96.38 224 ALA A C 1
ATOM 1751 O O . ALA A 1 224 ? -5.431 -10.580 8.518 1.00 96.38 224 ALA A O 1
ATOM 1752 N N . HIS A 1 225 ? -5.250 -10.430 6.295 1.00 97.75 225 HIS A N 1
ATOM 1753 C CA . HIS A 1 225 ? -5.665 -9.029 6.244 1.00 97.75 225 HIS A CA 1
ATOM 1754 C C . HIS A 1 225 ? -7.143 -8.851 6.620 1.00 97.75 225 HIS A C 1
ATOM 1756 O O . HIS A 1 225 ? -7.949 -9.782 6.514 1.00 97.75 225 HIS A O 1
ATOM 1762 N N . SER A 1 226 ? -7.483 -7.636 7.057 1.00 97.38 226 SER A N 1
ATOM 1763 C CA . SER A 1 226 ? -8.806 -7.285 7.583 1.00 97.38 226 SER A CA 1
ATOM 1764 C C . SER A 1 226 ? -9.862 -7.011 6.517 1.00 97.38 226 SER A C 1
ATOM 1766 O O . SER A 1 226 ? -11.041 -7.199 6.787 1.00 97.38 226 SER A O 1
ATOM 1768 N N . LEU A 1 227 ? -9.443 -6.560 5.327 1.00 97.31 227 LEU A N 1
ATOM 1769 C CA . LEU A 1 227 ? -10.318 -6.095 4.239 1.00 97.31 227 LEU A CA 1
ATOM 1770 C C . LEU A 1 227 ? -11.218 -4.908 4.650 1.00 97.31 227 LEU A C 1
ATOM 1772 O O . LEU A 1 227 ? -12.215 -4.611 3.999 1.00 97.31 227 LEU A O 1
ATOM 1776 N N . LEU A 1 228 ? -10.843 -4.187 5.712 1.00 98.25 228 LEU A N 1
ATOM 1777 C CA . LEU A 1 228 ? -11.630 -3.076 6.253 1.00 98.25 228 LEU A CA 1
ATOM 1778 C C . LEU A 1 228 ? -11.336 -1.725 5.582 1.00 98.25 228 LEU A C 1
ATOM 1780 O O . LEU A 1 228 ? -11.973 -0.735 5.922 1.00 98.25 228 LEU A O 1
ATOM 1784 N N . SER A 1 229 ? -10.404 -1.647 4.628 1.00 97.69 229 SER A N 1
ATOM 1785 C CA . SER A 1 229 ? -10.064 -0.386 3.949 1.00 97.69 229 SER A CA 1
ATOM 1786 C C . SER A 1 229 ? -11.267 0.247 3.243 1.00 97.69 229 SER A C 1
ATOM 1788 O O . SER A 1 229 ? -11.464 1.456 3.352 1.00 97.69 229 SER A O 1
ATOM 1790 N N . VAL A 1 230 ? -12.108 -0.563 2.594 1.00 97.25 230 VAL A N 1
ATOM 1791 C CA . VAL A 1 230 ? -13.345 -0.107 1.939 1.00 97.25 230 VAL A CA 1
ATOM 1792 C C . VAL A 1 230 ? -14.326 0.503 2.949 1.00 97.25 230 VAL A C 1
ATOM 1794 O O . VAL A 1 230 ? -14.610 1.698 2.829 1.00 97.25 230 VAL A O 1
ATOM 1797 N N . PRO A 1 231 ? -14.800 -0.220 3.988 1.00 97.56 231 PRO A N 1
ATOM 1798 C CA . PRO A 1 231 ? -15.750 0.364 4.932 1.00 97.56 231 PRO A CA 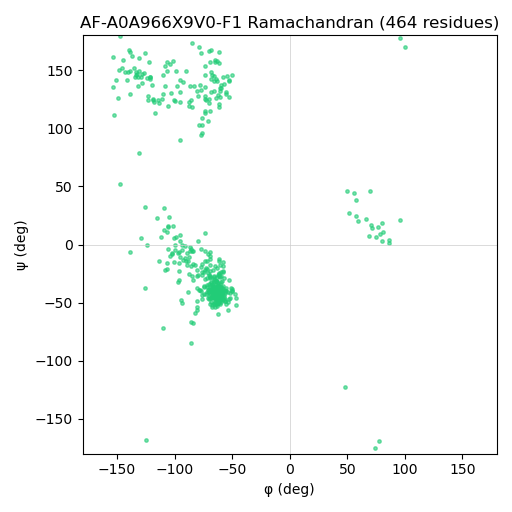1
ATOM 1799 C C . PRO A 1 231 ? -15.174 1.540 5.739 1.00 97.56 231 PRO A C 1
ATOM 1801 O O . PRO A 1 231 ? -15.908 2.481 6.047 1.00 97.56 231 PRO A O 1
ATOM 1804 N N . LEU A 1 232 ? -13.865 1.546 6.026 1.00 95.81 232 LEU A N 1
ATOM 1805 C CA . LEU A 1 232 ? -13.188 2.680 6.671 1.00 95.81 232 LEU A CA 1
ATOM 1806 C C . LEU A 1 232 ? -13.192 3.939 5.796 1.00 95.81 232 LEU A C 1
ATOM 1808 O O . LEU A 1 232 ? -13.321 5.051 6.309 1.00 95.81 232 LEU A O 1
ATOM 1812 N N . ASN A 1 233 ? -13.013 3.793 4.482 1.00 95.50 233 ASN A N 1
ATOM 1813 C CA . ASN A 1 233 ? -12.929 4.933 3.571 1.00 95.50 233 ASN A CA 1
ATOM 1814 C C . ASN A 1 233 ? -14.306 5.426 3.107 1.00 95.50 233 ASN A C 1
ATOM 1816 O O . ASN A 1 233 ? -14.463 6.620 2.866 1.00 95.50 233 ASN A O 1
ATOM 1820 N N . LEU A 1 234 ? -15.313 4.546 3.067 1.00 93.56 234 LEU A N 1
ATOM 1821 C CA . LEU A 1 234 ? -16.719 4.927 2.878 1.00 93.56 234 LEU A CA 1
ATOM 1822 C C . LEU A 1 234 ? -17.334 5.587 4.124 1.00 93.56 234 LEU A C 1
ATOM 1824 O O . LEU A 1 234 ? -18.404 6.184 4.041 1.00 93.56 234 LEU A O 1
ATOM 1828 N N . GLY A 1 235 ? -16.669 5.488 5.280 1.00 92.25 235 GLY A N 1
ATOM 1829 C CA . GLY A 1 235 ? -17.146 6.053 6.543 1.00 92.25 235 GLY A CA 1
ATOM 1830 C C . GLY A 1 235 ? -18.262 5.242 7.206 1.00 92.25 235 GLY A C 1
ATOM 1831 O O . GLY A 1 235 ? -18.917 5.748 8.114 1.00 92.25 235 GLY A O 1
ATOM 1832 N N . VAL A 1 236 ? -18.476 3.997 6.769 1.00 94.38 236 VAL A N 1
ATOM 1833 C CA . VAL A 1 236 ? -19.429 3.062 7.391 1.00 94.38 236 VAL A CA 1
ATOM 1834 C C . VAL A 1 236 ? -18.802 2.259 8.531 1.00 94.38 236 VAL A C 1
ATOM 1836 O O . VAL A 1 236 ? -19.528 1.634 9.293 1.00 94.38 236 VAL A O 1
ATOM 1839 N N . LEU A 1 237 ? -17.474 2.322 8.683 1.00 93.50 237 LEU A N 1
ATOM 1840 C CA . LEU A 1 237 ? -16.747 1.900 9.879 1.00 93.50 237 LEU A CA 1
ATOM 1841 C C . LEU A 1 237 ? -15.910 3.058 10.411 1.00 93.50 237 LEU A C 1
ATOM 1843 O O . LEU A 1 237 ? -15.104 3.630 9.673 1.00 93.50 237 LEU A O 1
ATOM 1847 N N . HIS A 1 238 ? -16.051 3.382 11.694 1.00 87.06 238 HIS A N 1
ATOM 1848 C CA . HIS A 1 238 ? -15.190 4.381 12.308 1.00 87.06 238 HIS A CA 1
ATOM 1849 C C . HIS A 1 238 ? -13.801 3.777 12.604 1.00 87.06 238 HIS A C 1
ATOM 1851 O O . HIS A 1 238 ? -13.720 2.700 13.199 1.00 87.06 238 HIS A O 1
ATOM 1857 N N . PRO A 1 239 ? -12.684 4.450 12.259 1.00 83.06 239 PRO A N 1
ATOM 1858 C CA . PRO A 1 239 ? -11.338 3.925 12.508 1.00 83.06 239 PRO A CA 1
ATOM 1859 C C . PRO A 1 239 ? -11.066 3.558 13.972 1.00 83.06 239 PRO A C 1
ATOM 1861 O O . PRO A 1 239 ? -10.414 2.550 14.236 1.00 83.06 239 PRO A O 1
ATOM 1864 N N . LEU A 1 240 ? -11.594 4.339 14.923 1.00 82.00 240 LEU A N 1
ATOM 1865 C CA . LEU A 1 240 ? -11.423 4.044 16.350 1.00 82.00 240 LEU A CA 1
ATOM 1866 C C . LEU A 1 240 ? -12.176 2.798 16.811 1.00 82.00 240 LEU A C 1
ATOM 1868 O O . LEU A 1 240 ? -11.695 2.132 17.719 1.00 82.00 240 LEU A O 1
ATOM 1872 N N . ASP A 1 241 ? -13.292 2.433 16.179 1.00 79.00 241 ASP A N 1
ATOM 1873 C CA . ASP A 1 241 ? -14.015 1.213 16.559 1.00 79.00 241 ASP A CA 1
ATOM 1874 C C . ASP A 1 241 ? -13.153 -0.019 16.258 1.00 79.00 241 ASP A C 1
ATOM 1876 O O . ASP A 1 241 ? -13.037 -0.928 17.080 1.00 79.00 241 ASP A O 1
ATOM 1880 N N . ALA A 1 242 ? -12.449 -0.003 15.121 1.00 88.69 242 ALA A N 1
ATOM 1881 C CA . ALA A 1 242 ? -11.487 -1.042 14.769 1.00 88.69 242 ALA A CA 1
ATOM 1882 C C . ALA A 1 242 ? -10.277 -1.073 15.721 1.00 88.69 242 ALA A C 1
ATOM 1884 O O . ALA A 1 242 ? -9.829 -2.154 16.108 1.00 88.69 242 ALA A O 1
ATOM 1885 N N . VAL A 1 243 ? -9.763 0.097 16.116 1.00 83.31 243 VAL A N 1
ATOM 1886 C CA . VAL A 1 243 ? -8.645 0.216 17.069 1.00 83.31 243 VAL A CA 1
ATOM 1887 C C . VAL A 1 243 ? -9.032 -0.334 18.439 1.00 83.31 243 VAL A C 1
ATOM 1889 O O . VAL A 1 243 ? -8.327 -1.193 18.963 1.00 83.31 243 VAL A O 1
ATOM 1892 N N . HIS A 1 244 ? -10.164 0.103 18.995 1.00 76.69 244 HIS A N 1
ATOM 1893 C CA . HIS A 1 244 ? -10.636 -0.349 20.302 1.00 76.69 244 HIS A CA 1
ATOM 1894 C C . HIS A 1 244 ? -10.940 -1.848 20.307 1.00 76.69 244 HIS A C 1
ATOM 1896 O O . HIS A 1 244 ? -10.620 -2.538 21.272 1.00 76.69 244 HIS A O 1
ATOM 1902 N N . ALA A 1 245 ? -11.512 -2.383 19.224 1.00 84.44 245 ALA A N 1
ATOM 1903 C CA . ALA A 1 245 ? -11.768 -3.815 19.121 1.00 84.44 245 ALA A CA 1
ATOM 1904 C C . ALA A 1 245 ? -10.465 -4.638 19.104 1.00 84.44 245 ALA A C 1
ATOM 1906 O O . ALA A 1 245 ? -10.397 -5.696 19.731 1.00 84.44 245 ALA A O 1
ATOM 1907 N N . ALA A 1 246 ? -9.415 -4.147 18.437 1.00 85.12 246 ALA A N 1
ATOM 1908 C CA . ALA A 1 246 ? -8.104 -4.795 18.437 1.00 85.12 246 ALA A CA 1
ATOM 1909 C C . ALA A 1 246 ? -7.394 -4.689 19.796 1.00 85.12 246 ALA A C 1
ATOM 1911 O O . ALA A 1 246 ? -6.815 -5.670 20.260 1.00 85.12 246 ALA A O 1
ATOM 1912 N N . GLU A 1 247 ? -7.467 -3.533 20.456 1.00 75.38 247 GLU A N 1
ATOM 1913 C CA . GLU A 1 247 ? -6.926 -3.332 21.805 1.00 75.38 247 GLU A CA 1
ATOM 1914 C C . GLU A 1 247 ? -7.624 -4.233 22.837 1.00 75.38 247 GLU A C 1
ATOM 1916 O O . GLU A 1 247 ? -6.961 -4.889 23.644 1.00 75.38 247 GLU A O 1
ATOM 1921 N N . ALA A 1 248 ? -8.952 -4.350 22.770 1.00 77.62 248 ALA A N 1
ATOM 1922 C CA . ALA A 1 248 ? -9.715 -5.256 23.624 1.00 77.62 248 ALA A CA 1
ATOM 1923 C C . ALA A 1 248 ? -9.264 -6.719 23.457 1.00 77.62 248 ALA A C 1
ATOM 1925 O O . ALA A 1 248 ? -9.050 -7.404 24.458 1.00 77.62 248 ALA A O 1
ATOM 1926 N N . ALA A 1 249 ? -9.024 -7.159 22.215 1.00 86.75 249 ALA A N 1
ATOM 1927 C CA . ALA A 1 249 ? -8.513 -8.497 21.910 1.00 86.75 249 ALA A CA 1
ATOM 1928 C C . ALA A 1 249 ? -7.075 -8.744 22.410 1.00 86.75 249 ALA A C 1
ATOM 1930 O O . ALA A 1 249 ? -6.650 -9.886 22.579 1.00 86.75 249 ALA A O 1
ATOM 1931 N N . TYR A 1 250 ? -6.288 -7.691 22.644 1.00 82.50 250 TYR A N 1
ATOM 1932 C CA . TYR A 1 250 ? -5.015 -7.826 23.351 1.00 82.50 250 TYR A CA 1
ATOM 1933 C C . TYR A 1 250 ? -5.239 -8.005 24.857 1.00 82.50 250 TYR A C 1
ATOM 1935 O O . TYR A 1 250 ? -4.655 -8.902 25.469 1.00 82.50 250 TYR A O 1
ATOM 1943 N N . HIS A 1 251 ? -6.095 -7.177 25.460 1.00 69.94 251 HIS A N 1
ATOM 1944 C CA . HIS A 1 251 ? -6.354 -7.210 26.901 1.00 69.94 251 HIS A CA 1
ATOM 1945 C C . HIS A 1 251 ? -7.034 -8.497 27.380 1.00 69.94 251 HIS A C 1
ATOM 1947 O O . HIS A 1 251 ? -6.784 -8.925 28.508 1.00 69.94 251 HIS A O 1
ATOM 1953 N N . ASP A 1 252 ? -7.855 -9.130 26.543 1.00 89.12 252 ASP A N 1
ATOM 1954 C CA . ASP A 1 252 ? -8.472 -10.426 26.841 1.00 89.12 252 ASP A CA 1
ATOM 1955 C C . ASP A 1 252 ? -7.564 -11.636 26.524 1.00 89.12 252 ASP A C 1
ATOM 1957 O O . ASP A 1 252 ? -7.891 -12.770 26.880 1.00 89.12 252 ASP A O 1
ATOM 1961 N N . GLY A 1 253 ? -6.395 -11.396 25.915 1.00 85.75 253 GLY A N 1
ATOM 1962 C CA . GLY A 1 253 ? -5.414 -12.416 25.552 1.00 85.75 253 GLY A CA 1
ATOM 1963 C C . GLY A 1 253 ? -5.711 -13.175 24.253 1.00 85.75 253 GLY A C 1
ATOM 1964 O O . GLY A 1 253 ? -5.035 -14.168 23.980 1.00 85.75 253 GLY A O 1
ATOM 1965 N N . SER A 1 254 ? -6.683 -12.735 23.450 1.00 91.88 254 SER A N 1
ATOM 1966 C CA . SER A 1 254 ? -7.069 -13.379 22.185 1.00 91.88 254 SER A CA 1
ATOM 1967 C C . SER A 1 254 ? -6.086 -13.113 21.043 1.00 91.88 254 SER A C 1
ATOM 1969 O O . SER A 1 254 ? -5.976 -13.934 20.131 1.00 91.88 254 SER A O 1
ATOM 1971 N N . ALA A 1 255 ? -5.347 -12.000 21.080 1.00 92.25 255 ALA A N 1
ATOM 1972 C CA . ALA A 1 255 ? -4.372 -11.630 20.058 1.00 92.25 255 ALA A CA 1
ATOM 1973 C C . ALA A 1 255 ? -3.010 -11.216 20.656 1.00 92.25 255 ALA A C 1
ATOM 1975 O O . ALA A 1 255 ? -2.945 -10.569 21.705 1.00 92.25 255 ALA A O 1
ATOM 1976 N N . PRO A 1 256 ? -1.886 -11.554 19.992 1.00 87.25 256 PRO A N 1
ATOM 1977 C CA . PRO A 1 256 ? -0.563 -11.152 20.444 1.00 87.25 256 PRO A CA 1
ATOM 1978 C C . PRO A 1 256 ? -0.327 -9.659 20.191 1.00 87.25 256 PRO A C 1
ATOM 1980 O O . PRO A 1 256 ? -0.718 -9.119 19.154 1.00 87.25 256 PRO A O 1
ATOM 1983 N N . LEU A 1 257 ? 0.413 -9.016 21.097 1.00 78.50 257 LEU A N 1
ATOM 1984 C CA . LEU A 1 257 ? 0.705 -7.579 21.044 1.00 78.50 257 LEU A CA 1
ATOM 1985 C C . LEU A 1 257 ? 1.267 -7.117 19.690 1.00 78.50 257 LEU A C 1
ATOM 1987 O O . LEU A 1 257 ? 0.847 -6.085 19.189 1.00 78.50 257 LEU A O 1
ATOM 1991 N N . ALA A 1 258 ? 2.175 -7.883 19.076 1.00 78.88 258 ALA A N 1
ATOM 1992 C CA . ALA A 1 258 ? 2.781 -7.519 17.790 1.00 78.88 258 ALA A CA 1
ATOM 1993 C C . ALA A 1 258 ? 1.756 -7.418 16.643 1.00 78.88 258 ALA A C 1
ATOM 1995 O O . ALA A 1 258 ? 1.885 -6.565 15.763 1.00 78.88 258 ALA A O 1
ATOM 1996 N N . ALA A 1 259 ? 0.720 -8.262 16.663 1.00 87.31 259 ALA A N 1
ATOM 1997 C CA . ALA A 1 259 ? -0.336 -8.218 15.661 1.00 87.31 259 ALA A CA 1
ATOM 1998 C C . ALA A 1 259 ? -1.317 -7.066 15.921 1.00 87.31 259 ALA A C 1
ATOM 2000 O O . ALA A 1 259 ? -1.702 -6.377 14.978 1.00 87.31 259 ALA A O 1
ATOM 2001 N N . VAL A 1 260 ? -1.664 -6.824 17.190 1.00 81.56 260 VAL A N 1
ATOM 2002 C CA . VAL A 1 260 ? -2.528 -5.704 17.597 1.00 81.56 260 VAL A CA 1
ATOM 2003 C C . VAL A 1 260 ? -1.864 -4.356 17.321 1.00 81.56 260 VAL A C 1
ATOM 2005 O O . VAL A 1 260 ? -2.459 -3.510 16.659 1.00 81.56 260 VAL A O 1
ATOM 2008 N N . GLU A 1 261 ? -0.612 -4.176 17.745 1.00 83.19 261 GLU A N 1
ATOM 2009 C CA . GLU A 1 261 ? 0.180 -2.972 17.467 1.00 83.19 261 GLU A CA 1
ATOM 2010 C C . GLU A 1 261 ? 0.342 -2.755 15.965 1.00 83.19 261 GLU A C 1
ATOM 2012 O O . GLU A 1 261 ? 0.101 -1.650 15.489 1.00 83.19 261 GLU A O 1
ATOM 2017 N N . GLY A 1 262 ? 0.680 -3.809 15.212 1.00 79.44 262 GLY A N 1
ATOM 2018 C CA . GLY A 1 262 ? 0.792 -3.742 13.757 1.00 79.44 262 GLY A CA 1
ATOM 2019 C C . GLY A 1 262 ? -0.492 -3.227 13.113 1.00 79.44 262 GLY A C 1
ATOM 2020 O O . GLY A 1 262 ? -0.453 -2.245 12.376 1.00 79.44 262 GLY A O 1
ATOM 2021 N N . PHE A 1 263 ? -1.639 -3.821 13.454 1.00 92.00 263 PHE A N 1
ATOM 2022 C CA . PHE A 1 263 ? -2.939 -3.411 12.924 1.00 92.00 263 PHE A CA 1
ATOM 2023 C C . PHE A 1 263 ? -3.295 -1.960 13.286 1.00 92.00 263 PHE A C 1
ATOM 2025 O O . PHE A 1 263 ? -3.646 -1.171 12.404 1.00 92.00 263 PHE A O 1
ATOM 2032 N N . ILE A 1 264 ? -3.142 -1.576 14.558 1.00 83.62 264 ILE A N 1
ATOM 2033 C CA . ILE A 1 264 ? -3.415 -0.209 15.027 1.00 83.62 264 ILE A CA 1
ATOM 2034 C C . ILE A 1 264 ? -2.489 0.798 14.336 1.00 83.62 264 ILE A C 1
ATOM 2036 O O . ILE A 1 264 ? -2.951 1.859 13.916 1.00 83.62 264 ILE A O 1
ATOM 2040 N N . ARG A 1 265 ? -1.205 0.473 14.143 1.00 83.69 265 ARG A N 1
ATOM 2041 C CA . ARG A 1 265 ? -0.237 1.340 13.457 1.00 83.69 265 ARG A CA 1
ATOM 2042 C C . ARG A 1 265 ? -0.584 1.569 11.988 1.00 83.69 265 ARG A C 1
ATOM 2044 O O . ARG A 1 265 ? -0.311 2.657 11.482 1.00 83.69 265 ARG A O 1
ATOM 2051 N N . GLN A 1 266 ? -1.214 0.616 11.302 1.00 85.75 266 GLN A N 1
ATOM 2052 C CA . GLN A 1 266 ? -1.703 0.867 9.941 1.00 85.75 266 GLN A CA 1
ATOM 2053 C C . GLN A 1 266 ? -2.840 1.903 9.919 1.00 85.75 266 GLN A C 1
ATOM 2055 O O . GLN A 1 266 ? -2.921 2.709 8.992 1.00 85.75 266 GLN A O 1
ATOM 2060 N N . ILE A 1 267 ? -3.685 1.931 10.955 1.00 85.56 267 ILE A N 1
ATOM 2061 C CA . ILE A 1 267 ? -4.826 2.850 11.056 1.00 85.56 267 ILE A CA 1
ATOM 2062 C C . ILE A 1 267 ? -4.399 4.200 11.653 1.00 85.56 267 ILE A C 1
ATOM 2064 O O . ILE A 1 267 ? -4.397 5.210 10.960 1.00 85.56 267 ILE A O 1
ATOM 2068 N N . LEU A 1 268 ? -3.995 4.243 12.923 1.00 80.31 268 LEU A N 1
ATOM 2069 C CA . LEU A 1 268 ? -3.644 5.497 13.603 1.00 80.31 268 LEU A CA 1
ATOM 2070 C C . LEU A 1 268 ? -2.296 6.072 13.168 1.00 80.31 268 LEU A C 1
ATOM 2072 O O . LEU A 1 268 ? -2.062 7.268 13.316 1.00 80.31 268 LEU A O 1
ATOM 2076 N N . GLY A 1 269 ? -1.402 5.227 12.658 1.00 78.75 269 GLY A N 1
ATOM 2077 C CA . GLY A 1 269 ? -0.136 5.663 12.088 1.00 78.75 269 GLY A CA 1
ATOM 2078 C C . GLY A 1 269 ? -0.322 6.037 10.627 1.00 78.75 269 GLY A C 1
ATOM 2079 O O . GLY A 1 269 ? -0.503 7.204 10.298 1.00 78.75 269 GLY A O 1
ATOM 2080 N N . TRP A 1 270 ? -0.269 5.047 9.739 1.00 83.38 270 TRP A N 1
ATOM 2081 C CA . TRP A 1 270 ? -0.176 5.298 8.303 1.00 83.38 270 TRP A CA 1
ATOM 2082 C C . TRP A 1 270 ? -1.408 5.976 7.711 1.00 83.38 270 TRP A C 1
ATOM 2084 O O . TRP A 1 270 ? -1.245 6.985 7.032 1.00 83.38 270 TRP A O 1
ATOM 2094 N N . ARG A 1 271 ? -2.625 5.477 7.960 1.00 90.31 271 ARG A N 1
ATOM 2095 C CA . ARG A 1 271 ? -3.841 6.065 7.371 1.00 90.31 271 ARG A CA 1
ATOM 2096 C C . ARG A 1 271 ? -4.013 7.532 7.778 1.00 90.31 271 ARG A C 1
ATOM 2098 O O . ARG A 1 271 ? -4.191 8.380 6.904 1.00 90.31 271 ARG A O 1
ATOM 2105 N N . GLU A 1 272 ? -3.905 7.839 9.070 1.00 83.81 272 GLU A N 1
ATOM 2106 C CA . GLU A 1 272 ? -4.003 9.222 9.559 1.00 83.81 272 GLU A CA 1
ATOM 2107 C C . GLU A 1 272 ? -2.834 10.092 9.083 1.00 83.81 272 GLU A C 1
ATOM 2109 O O . GLU A 1 272 ? -3.042 11.234 8.674 1.00 83.81 272 GLU A O 1
ATOM 2114 N N . TYR A 1 273 ? -1.612 9.557 9.046 1.00 82.12 273 TYR A N 1
ATOM 2115 C CA . TYR A 1 273 ? -0.459 10.276 8.506 1.00 82.12 273 TYR A CA 1
ATOM 2116 C C . TYR A 1 273 ? -0.661 10.647 7.031 1.00 82.12 273 TYR A C 1
ATOM 2118 O O . TYR A 1 273 ? -0.451 11.802 6.660 1.00 82.12 273 TYR A O 1
ATOM 2126 N N . MET A 1 274 ? -1.154 9.717 6.205 1.00 86.00 274 MET A N 1
ATOM 2127 C CA . MET A 1 274 ? -1.463 9.987 4.797 1.00 86.00 274 MET A CA 1
ATOM 2128 C C . MET A 1 274 ? -2.555 11.040 4.633 1.00 86.00 274 MET A C 1
ATOM 2130 O O . MET A 1 274 ? -2.423 11.902 3.765 1.00 86.00 274 MET A O 1
ATOM 2134 N N . TRP A 1 275 ? -3.594 11.010 5.475 1.00 88.12 275 TRP A N 1
ATOM 2135 C CA . TRP A 1 275 ? -4.643 12.030 5.473 1.00 88.12 275 TRP A CA 1
ATOM 2136 C C . TRP A 1 275 ? -4.070 13.429 5.727 1.00 88.12 275 TRP A C 1
ATOM 2138 O O . TRP A 1 275 ? -4.364 14.364 4.983 1.00 88.12 275 TRP A O 1
ATOM 2148 N N . GLN A 1 276 ? -3.214 13.577 6.742 1.00 84.56 276 GLN A N 1
ATOM 2149 C CA . GLN A 1 276 ? -2.593 14.867 7.055 1.00 84.56 276 GLN A CA 1
ATOM 2150 C C . GLN A 1 276 ? -1.642 15.327 5.945 1.00 84.56 276 GLN A C 1
ATOM 2152 O O . GLN A 1 276 ? -1.670 16.495 5.557 1.00 84.56 276 GLN A O 1
ATOM 2157 N N . LEU A 1 277 ? -0.827 14.416 5.401 1.00 83.00 277 LEU A N 1
ATOM 2158 C CA . LEU A 1 277 ? 0.109 14.733 4.323 1.00 83.00 277 LEU A CA 1
ATOM 2159 C C . LEU A 1 277 ? -0.596 15.168 3.040 1.00 83.00 277 LEU A C 1
ATOM 2161 O O . LEU A 1 277 ? -0.134 16.102 2.392 1.00 83.00 277 LEU A O 1
ATOM 2165 N N . TYR A 1 278 ? -1.720 14.541 2.696 1.00 86.44 278 TYR A N 1
ATOM 2166 C CA . TYR A 1 278 ? -2.513 14.928 1.533 1.00 86.44 278 TYR A CA 1
ATOM 2167 C C . TYR A 1 278 ? -2.919 16.407 1.594 1.00 86.44 278 TYR A C 1
ATOM 2169 O O . TYR A 1 278 ? -2.687 17.163 0.650 1.00 86.44 278 TYR A O 1
ATOM 2177 N N . TRP A 1 279 ? -3.452 16.851 2.735 1.00 88.06 279 TRP A N 1
ATOM 2178 C CA . TRP A 1 279 ? -3.823 18.255 2.923 1.00 88.06 279 TRP A CA 1
ATOM 2179 C C . TRP A 1 279 ? -2.617 19.181 3.058 1.00 88.06 279 TRP A C 1
ATOM 2181 O O . TRP A 1 279 ? -2.673 20.322 2.606 1.00 88.06 279 TRP A O 1
ATOM 2191 N N . HIS A 1 280 ? -1.535 18.705 3.675 1.00 88.56 280 HIS A N 1
ATOM 2192 C CA . HIS A 1 280 ? -0.318 19.484 3.862 1.00 88.56 280 HIS A CA 1
ATOM 2193 C C . HIS A 1 280 ? 0.401 19.777 2.539 1.00 88.56 280 HIS A C 1
ATOM 2195 O O . HIS A 1 280 ? 0.822 20.910 2.317 1.00 88.56 280 HIS A O 1
ATOM 2201 N N . PHE A 1 281 ? 0.538 18.774 1.669 1.00 88.94 281 PHE A N 1
ATOM 2202 C CA . PHE A 1 281 ? 1.214 18.928 0.383 1.00 88.94 281 PHE A CA 1
ATOM 2203 C C . PHE A 1 281 ? 0.329 19.582 -0.682 1.00 88.94 281 PHE A C 1
ATOM 2205 O O . PHE A 1 281 ? 0.849 20.245 -1.578 1.00 88.94 281 PHE A O 1
ATOM 2212 N N . GLY A 1 282 ? -0.994 19.451 -0.566 1.00 90.31 282 GLY A N 1
ATOM 2213 C CA . GLY A 1 282 ? -1.938 20.100 -1.467 1.00 90.31 282 GLY A CA 1
ATOM 2214 C C . GLY A 1 282 ? -2.008 19.459 -2.864 1.00 90.31 282 GLY A C 1
ATOM 2215 O O . GLY A 1 282 ? -1.405 18.415 -3.117 1.00 90.31 282 GLY A O 1
ATOM 2216 N N . PRO A 1 283 ? -2.783 20.065 -3.782 1.00 91.25 283 PRO A N 1
ATOM 2217 C CA . PRO A 1 283 ? -3.123 19.458 -5.073 1.00 91.25 283 PRO A CA 1
ATOM 2218 C C . PRO A 1 283 ? -1.919 19.263 -6.006 1.00 91.25 283 PRO A C 1
ATOM 2220 O O . PRO A 1 283 ? -1.873 18.272 -6.734 1.00 91.25 283 PRO A O 1
ATOM 2223 N N . ASP A 1 284 ? -0.925 20.151 -5.939 1.00 94.00 284 ASP A N 1
ATOM 2224 C CA . ASP A 1 284 ? 0.266 20.112 -6.800 1.00 94.00 284 ASP A CA 1
ATOM 2225 C C . ASP A 1 284 ? 1.205 18.941 -6.448 1.00 94.00 284 ASP A C 1
ATOM 2227 O O . ASP A 1 284 ? 2.152 18.647 -7.174 1.00 94.00 284 ASP A O 1
ATOM 2231 N N . TYR A 1 285 ? 0.952 18.217 -5.349 1.00 95.44 285 TYR A N 1
ATOM 2232 C CA . TYR A 1 285 ? 1.761 17.058 -4.969 1.00 95.44 285 TYR A CA 1
ATOM 2233 C C . TYR A 1 285 ? 1.753 15.948 -6.035 1.00 95.44 285 TYR A C 1
ATOM 2235 O O . TYR A 1 285 ? 2.737 15.222 -6.173 1.00 95.44 285 TYR A O 1
ATOM 2243 N N . LEU A 1 286 ? 0.675 15.844 -6.819 1.00 94.44 286 LEU A N 1
ATOM 2244 C CA . LEU A 1 286 ? 0.552 14.907 -7.942 1.00 94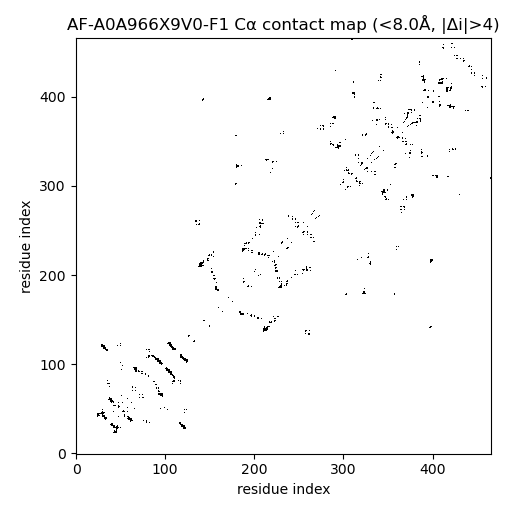.44 286 LEU A CA 1
ATOM 2245 C C . LEU A 1 286 ? 1.467 15.240 -9.134 1.00 94.44 286 LEU A C 1
ATOM 2247 O O . LEU A 1 286 ? 1.583 14.432 -10.053 1.00 94.44 286 LEU A O 1
ATOM 2251 N N . ASP A 1 287 ? 2.077 16.428 -9.174 1.00 96.06 287 ASP A N 1
ATOM 2252 C CA . ASP A 1 287 ? 3.038 16.832 -10.213 1.00 96.06 287 ASP A CA 1
ATOM 2253 C C . ASP A 1 287 ? 4.482 16.415 -9.900 1.00 96.06 287 ASP A C 1
ATOM 2255 O O . ASP A 1 287 ? 5.373 16.576 -10.736 1.00 96.06 287 ASP A O 1
ATOM 2259 N N . ASN A 1 288 ? 4.739 15.859 -8.714 1.00 97.44 288 ASN A N 1
ATOM 2260 C CA . ASN A 1 288 ? 6.077 15.417 -8.342 1.00 97.44 288 ASN A CA 1
ATOM 2261 C C . ASN A 1 288 ? 6.562 14.267 -9.237 1.00 97.44 288 ASN A C 1
ATOM 2263 O O . ASN A 1 288 ? 5.918 13.224 -9.350 1.00 97.44 288 ASN A O 1
ATOM 2267 N N . ASN A 1 289 ? 7.739 14.457 -9.834 1.00 97.88 289 ASN A N 1
ATOM 2268 C CA . ASN A 1 289 ? 8.404 13.472 -10.685 1.00 97.88 289 ASN A CA 1
ATOM 2269 C C . ASN A 1 289 ? 9.935 13.572 -10.570 1.00 97.88 289 ASN A C 1
ATOM 2271 O O . ASN A 1 289 ? 10.653 13.707 -11.556 1.00 97.88 289 ASN A O 1
ATOM 2275 N N . SER A 1 290 ? 10.452 13.534 -9.341 1.00 97.00 290 SER A N 1
ATOM 2276 C CA . SER A 1 290 ? 11.882 13.719 -9.034 1.00 97.00 290 SER A CA 1
ATOM 2277 C C . SER A 1 290 ? 12.806 12.682 -9.686 1.00 97.00 290 SER A C 1
ATOM 2279 O O . SER A 1 290 ? 14.012 12.906 -9.761 1.00 97.00 290 SER A O 1
ATOM 2281 N N . LEU A 1 291 ? 12.260 11.547 -10.140 1.00 96.56 291 LEU A N 1
ATOM 2282 C CA . LEU A 1 291 ? 13.000 10.496 -10.845 1.00 96.56 291 LEU A CA 1
ATOM 2283 C C . LEU A 1 291 ? 12.917 10.609 -12.375 1.00 96.56 291 LEU A C 1
ATOM 2285 O O . LEU A 1 291 ? 13.472 9.752 -13.055 1.00 96.56 291 LEU A O 1
ATOM 2289 N N . ASP A 1 292 ? 12.263 11.644 -12.910 1.00 97.56 292 ASP A N 1
ATOM 2290 C CA . ASP A 1 292 ? 12.137 11.888 -14.354 1.00 97.56 292 ASP A CA 1
ATOM 2291 C C . ASP A 1 292 ? 11.527 10.687 -15.114 1.00 97.56 292 ASP A C 1
ATOM 2293 O O . ASP A 1 292 ? 12.019 10.239 -16.151 1.00 97.56 292 ASP A O 1
ATOM 2297 N N . ALA A 1 293 ? 10.461 10.109 -14.551 1.00 97.94 293 ALA A N 1
ATOM 2298 C CA . ALA A 1 293 ? 9.763 8.948 -15.095 1.00 97.94 293 ALA A CA 1
ATOM 2299 C C . ALA A 1 293 ? 8.675 9.373 -16.100 1.00 97.94 293 ALA A C 1
ATOM 2301 O O . ALA A 1 293 ? 7.741 10.089 -15.736 1.00 97.94 293 ALA A O 1
ATOM 2302 N N . HIS A 1 294 ? 8.794 8.923 -17.357 1.00 97.75 294 HIS A N 1
ATOM 2303 C CA . HIS A 1 294 ? 7.939 9.349 -18.486 1.00 97.75 294 HIS A CA 1
ATOM 2304 C C . HIS A 1 294 ? 7.323 8.198 -19.284 1.00 97.75 294 HIS A C 1
ATOM 2306 O O . HIS A 1 294 ? 6.721 8.431 -20.330 1.00 97.75 294 HIS A O 1
ATOM 2312 N N . THR A 1 295 ? 7.504 6.952 -18.850 1.00 97.62 295 THR A N 1
ATOM 2313 C CA . THR A 1 295 ? 6.919 5.809 -19.560 1.00 97.62 295 THR A CA 1
ATOM 2314 C C . THR A 1 295 ? 5.412 5.793 -19.282 1.00 97.62 295 THR A C 1
ATOM 2316 O O . THR A 1 295 ? 5.045 5.791 -18.106 1.00 97.62 295 THR A O 1
ATOM 2319 N N . PRO A 1 296 ? 4.535 5.793 -20.298 1.00 98.06 296 PRO A N 1
ATOM 2320 C CA . PRO A 1 296 ? 3.098 5.653 -20.065 1.00 98.06 296 PRO A CA 1
ATOM 2321 C C . PRO A 1 296 ? 2.776 4.271 -19.482 1.00 98.06 296 PRO A C 1
ATOM 2323 O O . PRO A 1 296 ? 3.570 3.331 -19.639 1.00 98.06 296 PRO A O 1
ATOM 2326 N N . LEU A 1 297 ? 1.623 4.125 -18.827 1.00 97.81 297 LEU A N 1
ATOM 2327 C CA . LEU A 1 297 ? 1.143 2.791 -18.471 1.00 97.81 297 LEU A CA 1
ATOM 2328 C C . LEU A 1 297 ? 0.822 2.018 -19.761 1.00 97.81 297 LEU A C 1
ATOM 2330 O O . LEU A 1 297 ? 0.188 2.563 -20.662 1.00 97.81 297 LEU A O 1
ATOM 2334 N N . PRO A 1 298 ? 1.284 0.766 -19.899 1.00 96.94 298 PRO A N 1
ATOM 2335 C CA . PRO A 1 298 ? 0.963 -0.031 -21.075 1.00 96.94 298 PRO A CA 1
ATOM 2336 C C . PRO A 1 298 ? -0.493 -0.515 -21.031 1.00 96.94 298 PRO A C 1
ATOM 2338 O O . PRO A 1 298 ? -1.023 -0.756 -19.949 1.00 96.94 298 PRO A O 1
ATOM 2341 N N . ASP A 1 299 ? -1.090 -0.763 -22.198 1.00 96.38 299 ASP A N 1
ATOM 2342 C CA . ASP A 1 299 ? -2.496 -1.185 -22.322 1.00 96.38 299 ASP A CA 1
ATOM 2343 C C . ASP A 1 299 ? -2.825 -2.422 -21.465 1.00 96.38 299 ASP A C 1
ATOM 2345 O O . ASP A 1 299 ? -3.824 -2.453 -20.755 1.00 96.38 299 ASP A O 1
ATOM 2349 N N . TRP A 1 300 ? -1.934 -3.421 -21.415 1.00 96.62 300 TRP A N 1
ATOM 2350 C CA . TRP A 1 300 ? -2.148 -4.609 -20.575 1.00 96.62 300 TRP A CA 1
ATOM 2351 C C . TRP A 1 300 ? -2.244 -4.293 -19.075 1.00 96.62 300 TRP A C 1
ATOM 2353 O O . TRP A 1 300 ? -2.836 -5.053 -18.310 1.00 96.62 300 TRP A O 1
ATOM 2363 N N . TRP A 1 301 ? -1.661 -3.179 -18.630 1.00 97.88 301 TRP A N 1
ATOM 2364 C CA . TRP A 1 301 ? -1.761 -2.716 -17.251 1.00 97.88 301 TRP A CA 1
ATOM 2365 C C . TRP A 1 301 ? -3.084 -1.999 -17.006 1.00 97.88 301 TRP A C 1
ATOM 2367 O O . TRP A 1 301 ? -3.757 -2.277 -16.012 1.00 97.88 301 TRP A O 1
ATOM 2377 N N . THR A 1 302 ? -3.452 -1.065 -17.888 1.00 96.69 302 THR A N 1
ATOM 2378 C CA . THR A 1 302 ? -4.695 -0.293 -17.756 1.00 96.69 302 THR A CA 1
ATOM 2379 C C . THR A 1 302 ? -5.916 -1.193 -17.879 1.00 96.69 302 THR A C 1
ATOM 2381 O O . THR A 1 302 ? -6.834 -1.070 -17.075 1.00 96.69 302 THR A O 1
ATOM 2384 N N . ASP A 1 303 ? -5.864 -2.163 -18.790 1.00 95.75 303 ASP A N 1
ATOM 2385 C CA . ASP A 1 303 ? -6.965 -3.080 -19.097 1.00 95.75 303 ASP A CA 1
ATOM 2386 C C . ASP A 1 303 ? -6.988 -4.305 -18.168 1.00 95.75 303 ASP A C 1
ATOM 2388 O O . ASP A 1 303 ? -7.901 -5.130 -18.233 1.00 95.75 303 ASP A O 1
ATOM 2392 N N . LEU A 1 304 ? -5.997 -4.422 -17.274 1.00 97.56 304 LEU A N 1
ATOM 2393 C CA . LEU A 1 304 ? -5.821 -5.554 -16.361 1.00 97.56 304 LEU A CA 1
ATOM 2394 C C . LEU A 1 304 ? -5.707 -6.902 -17.104 1.00 97.56 304 LEU A C 1
ATOM 2396 O O . LEU A 1 304 ? -6.222 -7.928 -16.642 1.00 97.56 304 LEU A O 1
ATOM 2400 N N . ASP A 1 305 ? -5.024 -6.906 -18.251 1.00 96.44 305 ASP A N 1
ATOM 2401 C CA . ASP A 1 305 ? -4.781 -8.096 -19.066 1.00 96.44 305 ASP A CA 1
ATOM 2402 C C . ASP A 1 305 ? -3.682 -8.963 -18.437 1.00 96.44 305 ASP A C 1
ATOM 2404 O O . ASP A 1 305 ? -2.479 -8.757 -18.610 1.00 96.44 305 ASP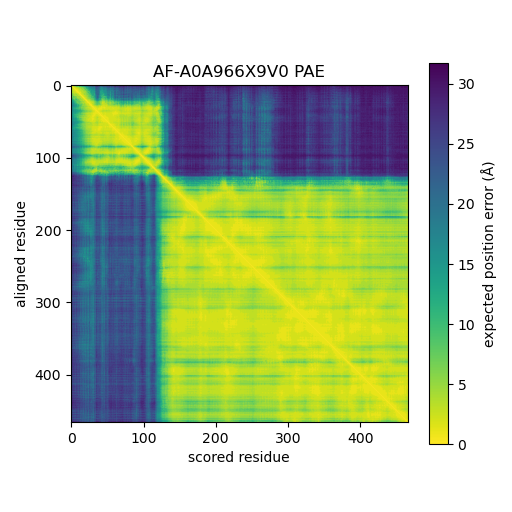 A O 1
ATOM 2408 N N . VAL A 1 306 ? -4.123 -9.959 -17.670 1.00 95.31 306 VAL A N 1
ATOM 2409 C CA . VAL A 1 306 ? -3.241 -10.894 -16.962 1.00 95.31 306 VAL A CA 1
ATOM 2410 C C . VAL A 1 306 ? -2.537 -11.879 -17.896 1.00 95.31 306 VAL A C 1
ATOM 2412 O O . VAL A 1 306 ? -1.523 -12.445 -17.491 1.00 95.31 306 VAL A O 1
ATOM 2415 N N . ASP A 1 307 ? -3.072 -12.102 -19.103 1.00 94.44 307 ASP A N 1
ATOM 2416 C CA . ASP A 1 307 ? -2.557 -13.081 -20.067 1.00 94.44 307 ASP A CA 1
ATOM 2417 C C . ASP A 1 307 ? -1.410 -12.492 -20.908 1.00 94.44 307 ASP A C 1
ATOM 2419 O O . ASP A 1 307 ? -0.617 -13.229 -21.496 1.00 94.44 307 ASP A O 1
ATOM 2423 N N . ALA A 1 308 ? -1.276 -11.162 -20.920 1.00 95.06 308 ALA A N 1
ATOM 2424 C CA . ALA A 1 308 ? -0.157 -10.444 -21.525 1.00 95.06 308 ALA A CA 1
ATOM 2425 C C . ALA A 1 308 ? 1.132 -10.460 -20.673 1.00 95.06 308 ALA A C 1
ATOM 2427 O O . ALA A 1 308 ? 2.163 -9.939 -21.107 1.00 95.06 308 ALA A O 1
ATOM 2428 N N . VAL A 1 309 ? 1.090 -11.045 -19.469 1.00 95.62 309 VAL A N 1
ATOM 2429 C CA . VAL A 1 309 ? 2.187 -11.039 -18.492 1.00 95.62 309 VAL A CA 1
ATOM 2430 C C . VAL A 1 309 ? 2.581 -12.469 -18.110 1.00 95.62 309 VAL A C 1
ATOM 2432 O O . VAL A 1 309 ? 1.773 -13.245 -17.609 1.00 95.62 309 VAL A O 1
ATOM 2435 N N . ASP A 1 310 ? 3.857 -12.808 -18.284 1.00 96.44 310 ASP A N 1
ATOM 2436 C CA . ASP A 1 310 ? 4.452 -14.109 -17.961 1.00 96.44 310 ASP A CA 1
ATOM 2437 C C . ASP A 1 310 ? 4.933 -14.190 -16.491 1.00 96.44 310 ASP A C 1
ATOM 2439 O O . ASP A 1 310 ? 5.063 -15.283 -15.922 1.00 96.44 310 ASP A O 1
ATOM 2443 N N . ALA A 1 311 ? 5.256 -13.056 -15.849 1.00 97.75 311 ALA A N 1
ATOM 2444 C CA . ALA A 1 311 ? 5.661 -13.036 -14.445 1.00 97.75 311 ALA A CA 1
ATOM 2445 C C . ALA A 1 311 ? 4.475 -13.331 -13.525 1.00 97.75 311 ALA A C 1
ATOM 2447 O O . ALA A 1 311 ? 3.665 -12.453 -13.230 1.00 97.75 311 ALA A O 1
ATOM 2448 N N . GLU A 1 312 ? 4.466 -14.537 -12.953 1.00 97.94 312 GLU A N 1
ATOM 2449 C CA . GLU A 1 312 ? 3.419 -15.020 -12.044 1.00 97.94 312 GLU A CA 1
ATOM 2450 C C . GLU A 1 312 ? 3.042 -14.006 -10.953 1.00 97.94 312 GLU A C 1
ATOM 2452 O O . GLU A 1 312 ? 1.871 -13.745 -10.724 1.00 97.94 312 GLU A O 1
ATOM 2457 N N . CYS A 1 313 ? 4.018 -13.380 -10.288 1.00 98.00 313 CYS A N 1
ATOM 2458 C CA . CYS A 1 313 ? 3.732 -12.395 -9.241 1.00 98.00 313 CYS A CA 1
ATOM 2459 C C . CYS A 1 313 ? 2.948 -11.181 -9.757 1.00 98.00 313 CYS A C 1
ATOM 2461 O O . CYS A 1 313 ? 2.072 -10.682 -9.053 1.00 98.00 313 CYS A O 1
ATOM 2463 N N . LEU A 1 314 ? 3.269 -10.710 -10.964 1.00 97.88 314 LEU A N 1
ATOM 2464 C CA . LEU A 1 314 ? 2.624 -9.550 -11.566 1.00 97.88 314 LEU A CA 1
ATOM 2465 C C . LEU A 1 314 ? 1.237 -9.932 -12.091 1.00 97.88 314 LEU A C 1
ATOM 2467 O O . LEU A 1 314 ? 0.274 -9.235 -11.784 1.00 97.88 314 LEU A O 1
ATOM 2471 N N . SER A 1 315 ? 1.128 -11.084 -12.757 1.00 97.75 315 SER A N 1
ATOM 2472 C CA . SER A 1 315 ? -0.148 -11.663 -13.191 1.00 97.75 315 SER A CA 1
ATOM 2473 C C . SER A 1 315 ? -1.113 -11.863 -12.011 1.00 97.75 315 SER A C 1
ATOM 2475 O O . SER A 1 315 ? -2.245 -11.391 -12.055 1.00 97.75 315 SER A O 1
ATOM 2477 N N . GLN A 1 316 ? -0.653 -12.431 -10.888 1.00 97.69 316 GLN A N 1
ATOM 2478 C CA . GLN A 1 316 ? -1.457 -12.609 -9.667 1.00 97.69 316 GLN A CA 1
ATOM 2479 C C . GLN A 1 316 ? -1.923 -11.280 -9.054 1.00 97.69 316 GLN A C 1
ATOM 2481 O O . GLN A 1 316 ? -3.064 -11.168 -8.596 1.00 97.69 316 GLN A O 1
ATOM 2486 N N . ALA A 1 317 ? -1.059 -10.261 -9.033 1.00 98.19 317 ALA A N 1
ATOM 2487 C CA . ALA A 1 317 ? -1.425 -8.946 -8.515 1.00 98.19 317 ALA A CA 1
ATOM 2488 C C . ALA A 1 317 ? -2.466 -8.256 -9.413 1.00 98.19 317 ALA A C 1
ATOM 2490 O O . ALA A 1 317 ? -3.463 -7.756 -8.893 1.00 98.19 317 ALA A O 1
ATOM 2491 N N . LEU A 1 318 ? -2.278 -8.286 -10.738 1.00 98.31 318 LEU A N 1
ATOM 2492 C CA . LEU A 1 318 ? -3.244 -7.764 -11.711 1.00 98.31 318 LEU A CA 1
ATOM 2493 C C . LEU A 1 318 ? -4.572 -8.517 -11.648 1.00 98.31 318 LEU A C 1
ATOM 2495 O O . LEU A 1 318 ? -5.616 -7.878 -11.611 1.00 98.31 318 LEU A O 1
ATOM 2499 N N . ALA A 1 319 ? -4.549 -9.848 -11.536 1.00 97.88 319 ALA A N 1
ATOM 2500 C CA . ALA A 1 319 ? -5.750 -10.660 -11.351 1.00 97.88 319 ALA A CA 1
ATOM 2501 C C . ALA A 1 319 ? -6.507 -10.271 -10.072 1.00 97.88 319 ALA A C 1
ATOM 2503 O O . ALA A 1 319 ? -7.732 -10.238 -10.061 1.00 97.88 319 ALA A O 1
ATOM 2504 N N . GLY A 1 320 ? -5.800 -9.918 -8.992 1.00 97.81 320 GLY A N 1
ATOM 2505 C CA . GLY A 1 320 ? -6.432 -9.384 -7.784 1.00 97.81 320 GLY A CA 1
ATOM 2506 C C . GLY A 1 320 ? -7.179 -8.077 -8.011 1.00 97.81 320 GLY A C 1
ATOM 2507 O O . GLY A 1 320 ? -8.317 -7.930 -7.562 1.00 97.81 320 GLY A O 1
ATOM 2508 N N . VAL A 1 321 ? -6.577 -7.154 -8.757 1.00 98.12 321 VAL A N 1
ATOM 2509 C CA . VAL A 1 321 ? -7.240 -5.902 -9.134 1.00 98.12 321 VAL A CA 1
ATOM 2510 C C . VAL A 1 321 ? -8.408 -6.180 -10.083 1.00 98.12 321 VAL A C 1
ATOM 2512 O O . VAL A 1 321 ? -9.509 -5.711 -9.833 1.00 98.12 321 VAL A O 1
ATOM 2515 N N . ARG A 1 322 ? -8.220 -7.020 -11.104 1.00 97.94 322 ARG A N 1
ATOM 2516 C CA . ARG A 1 322 ? -9.255 -7.362 -12.085 1.00 97.94 322 ARG A CA 1
ATOM 2517 C C . ARG A 1 322 ? -10.467 -8.023 -11.450 1.00 97.94 322 ARG A C 1
ATOM 2519 O O . ARG A 1 322 ? -11.587 -7.599 -11.691 1.00 97.94 322 ARG A O 1
ATOM 2526 N N . ASP A 1 323 ? -10.249 -9.061 -10.655 1.00 97.06 323 ASP A N 1
ATOM 2527 C CA . ASP A 1 323 ? -11.328 -9.933 -10.192 1.00 97.06 323 ASP A CA 1
ATOM 2528 C C . ASP A 1 323 ? -12.019 -9.393 -8.929 1.00 97.06 323 ASP A C 1
ATOM 2530 O O . ASP A 1 323 ? -13.083 -9.880 -8.552 1.00 97.06 323 ASP A O 1
ATOM 2534 N N . ARG A 1 324 ? -11.370 -8.477 -8.191 1.00 96.44 324 ARG A N 1
ATOM 2535 C CA . ARG A 1 324 ? -11.818 -8.049 -6.849 1.00 96.44 324 ARG A CA 1
ATOM 2536 C C . ARG A 1 324 ? -11.690 -6.549 -6.597 1.00 96.44 324 ARG A C 1
ATOM 2538 O O . ARG A 1 324 ? -12.072 -6.094 -5.521 1.00 96.44 324 ARG A O 1
ATOM 2545 N N . GLY A 1 325 ? -11.079 -5.794 -7.511 1.00 97.19 325 GLY A N 1
ATOM 2546 C CA . GLY A 1 325 ? -10.667 -4.409 -7.271 1.00 97.19 325 GLY A CA 1
ATOM 2547 C C . GLY A 1 325 ? -9.725 -4.272 -6.073 1.00 97.19 325 GLY A C 1
ATOM 2548 O O . GLY A 1 325 ? -9.706 -3.232 -5.415 1.00 97.19 325 GLY A O 1
ATOM 2549 N N . TRP A 1 326 ? -8.999 -5.337 -5.702 1.00 97.69 326 TRP A N 1
ATOM 2550 C CA . TRP A 1 326 ? -8.248 -5.361 -4.451 1.00 97.69 326 TRP A CA 1
ATOM 2551 C C . TRP A 1 326 ? -7.034 -6.290 -4.481 1.00 97.69 326 TRP A C 1
ATOM 2553 O O . TRP A 1 326 ? -7.099 -7.460 -4.853 1.00 97.69 326 TRP A O 1
ATOM 2563 N N . ALA A 1 327 ? -5.933 -5.765 -3.957 1.00 97.81 327 ALA A N 1
ATOM 2564 C CA . ALA A 1 327 ? -4.721 -6.494 -3.609 1.00 97.81 327 ALA A CA 1
ATOM 2565 C C . ALA A 1 327 ? -4.252 -6.015 -2.229 1.00 97.81 327 ALA A C 1
ATOM 2567 O O . ALA A 1 327 ? -4.502 -4.861 -1.856 1.00 97.81 327 ALA A O 1
ATOM 2568 N N . HIS A 1 328 ? -3.563 -6.858 -1.463 1.00 97.06 328 HIS A N 1
ATOM 2569 C CA . HIS A 1 328 ? -3.061 -6.435 -0.155 1.00 97.06 328 HIS A CA 1
ATOM 2570 C C . HIS A 1 328 ? -1.813 -5.543 -0.281 1.00 97.06 328 HIS A C 1
ATOM 2572 O O . HIS A 1 328 ? -1.193 -5.447 -1.342 1.00 97.06 328 HIS A O 1
ATOM 2578 N N . HIS A 1 329 ? -1.455 -4.842 0.802 1.00 97.19 329 HIS A N 1
ATOM 2579 C CA . HIS A 1 329 ? -0.477 -3.745 0.773 1.00 97.19 329 HIS A CA 1
ATOM 2580 C C . HIS A 1 329 ? 0.858 -4.124 0.112 1.00 97.19 329 HIS A C 1
ATOM 2582 O O . HIS A 1 329 ? 1.340 -3.396 -0.756 1.00 97.19 329 HIS A O 1
ATOM 2588 N N . ILE A 1 330 ? 1.430 -5.285 0.452 1.00 96.81 330 ILE A N 1
ATOM 2589 C CA . ILE A 1 330 ? 2.741 -5.678 -0.080 1.00 96.81 330 ILE A CA 1
ATOM 2590 C C . ILE A 1 330 ? 2.705 -6.010 -1.580 1.00 96.81 330 ILE A C 1
ATOM 2592 O O . ILE A 1 330 ? 3.699 -5.787 -2.265 1.00 96.81 330 ILE A O 1
ATOM 2596 N N . GLN A 1 331 ? 1.567 -6.459 -2.124 1.00 98.19 331 GLN A N 1
ATOM 2597 C CA . GLN A 1 331 ? 1.398 -6.630 -3.572 1.00 98.19 331 GLN A CA 1
ATOM 2598 C C . GLN A 1 331 ? 1.360 -5.266 -4.270 1.00 98.19 331 GLN A C 1
ATOM 2600 O O . GLN A 1 331 ? 2.027 -5.067 -5.286 1.00 98.19 331 GLN A O 1
ATOM 2605 N N . ARG A 1 332 ? 0.650 -4.288 -3.691 1.00 98.56 332 ARG A N 1
ATOM 2606 C CA . ARG A 1 332 ? 0.615 -2.916 -4.224 1.00 98.56 332 ARG A CA 1
ATOM 2607 C C . ARG A 1 332 ? 1.997 -2.269 -4.207 1.00 98.56 332 ARG A C 1
ATOM 2609 O O . ARG A 1 332 ? 2.374 -1.641 -5.188 1.00 98.56 332 ARG A O 1
ATOM 2616 N N . LEU A 1 333 ? 2.757 -2.438 -3.125 1.00 97.69 333 LEU A N 1
ATOM 2617 C CA . LEU A 1 333 ? 4.064 -1.803 -2.954 1.00 97.69 333 LEU A CA 1
ATOM 2618 C C . LEU A 1 333 ? 5.183 -2.553 -3.690 1.00 97.69 333 LEU A C 1
ATOM 2620 O O . LEU A 1 333 ? 5.885 -1.978 -4.517 1.00 97.69 333 LEU A O 1
ATOM 2624 N N . MET A 1 334 ? 5.361 -3.841 -3.400 1.00 98.06 334 MET A N 1
ATOM 2625 C CA . MET A 1 334 ? 6.547 -4.604 -3.803 1.00 98.06 334 MET A CA 1
ATOM 2626 C C . MET A 1 334 ? 6.374 -5.410 -5.092 1.00 98.06 334 MET A C 1
ATOM 2628 O O . MET A 1 334 ? 7.366 -5.947 -5.586 1.00 98.06 334 MET A O 1
ATOM 2632 N N . VAL A 1 335 ? 5.162 -5.470 -5.652 1.00 98.62 335 VAL A N 1
ATOM 2633 C CA . VAL A 1 335 ? 4.915 -6.042 -6.983 1.00 98.62 335 VAL A CA 1
ATOM 2634 C C . VAL A 1 335 ? 4.538 -4.933 -7.956 1.00 98.62 335 VAL A C 1
ATOM 2636 O O . VAL A 1 335 ? 5.371 -4.557 -8.775 1.00 98.62 335 VAL A O 1
ATOM 2639 N N . LEU A 1 336 ? 3.338 -4.360 -7.831 1.00 98.69 336 LEU A N 1
ATOM 2640 C CA . LEU A 1 336 ? 2.842 -3.357 -8.777 1.00 98.69 336 LEU A CA 1
ATOM 2641 C C . LEU A 1 336 ? 3.689 -2.074 -8.727 1.00 98.69 336 LEU A C 1
ATOM 2643 O O . LEU A 1 336 ? 4.257 -1.646 -9.730 1.00 98.69 336 LEU A O 1
ATOM 2647 N N . GLY A 1 337 ? 3.852 -1.503 -7.534 1.00 98.44 337 GLY A N 1
ATOM 2648 C CA . GLY A 1 337 ? 4.647 -0.301 -7.300 1.00 98.44 337 GLY A CA 1
ATOM 2649 C C . GLY A 1 337 ? 6.113 -0.475 -7.681 1.00 98.44 337 GLY A C 1
ATOM 2650 O O . GLY A 1 337 ? 6.663 0.341 -8.418 1.00 98.44 337 GLY A O 1
ATOM 2651 N N . SER A 1 338 ? 6.733 -1.574 -7.245 1.00 98.50 338 SER A N 1
ATOM 2652 C CA . SER A 1 338 ? 8.120 -1.901 -7.585 1.00 98.50 338 SER A CA 1
ATOM 2653 C C . SER A 1 338 ? 8.323 -2.090 -9.090 1.00 98.50 338 SER A C 1
ATOM 2655 O O . SER A 1 338 ? 9.367 -1.684 -9.597 1.00 98.50 338 SER A O 1
ATOM 2657 N N . HIS A 1 339 ? 7.370 -2.698 -9.806 1.00 98.56 339 HIS A N 1
ATOM 2658 C CA . HIS A 1 339 ? 7.431 -2.826 -11.266 1.00 98.56 339 HIS A CA 1
ATOM 2659 C C . HIS A 1 339 ? 7.337 -1.457 -11.939 1.00 98.56 339 HIS A C 1
ATOM 2661 O O . HIS A 1 339 ? 8.228 -1.107 -12.713 1.00 98.56 339 HIS A O 1
ATOM 2667 N N . GLY A 1 340 ? 6.331 -0.653 -11.577 1.00 98.38 340 GLY A N 1
ATOM 2668 C CA . GLY A 1 340 ? 6.159 0.701 -12.109 1.00 98.38 340 GLY A CA 1
ATOM 2669 C C . GLY A 1 340 ? 7.389 1.582 -11.881 1.00 98.38 340 GLY A C 1
ATOM 2670 O O . GLY A 1 340 ? 7.875 2.221 -12.814 1.00 98.38 340 GLY A O 1
ATOM 2671 N N . LEU A 1 341 ? 7.988 1.495 -10.691 1.00 98.44 341 LEU A N 1
ATOM 2672 C CA . LEU A 1 341 ? 9.203 2.227 -10.343 1.00 98.44 341 LEU A CA 1
ATOM 2673 C C . LEU A 1 341 ? 10.406 1.775 -11.184 1.00 98.44 341 LEU A C 1
ATOM 2675 O O . LEU A 1 341 ? 11.157 2.604 -11.693 1.00 98.44 341 LEU A O 1
ATOM 2679 N N . GLN A 1 342 ? 10.595 0.464 -11.369 1.00 98.19 342 GLN A N 1
ATOM 2680 C CA . GLN A 1 342 ? 11.701 -0.063 -12.180 1.00 98.19 342 GLN A CA 1
ATOM 2681 C C . GLN A 1 342 ? 11.547 0.256 -13.669 1.00 98.19 342 GLN A C 1
ATOM 2683 O O . GLN A 1 342 ? 12.550 0.417 -14.366 1.00 98.19 342 GLN A O 1
ATOM 2688 N N . ARG A 1 343 ? 10.310 0.314 -14.173 1.00 97.56 343 ARG A N 1
ATOM 2689 C CA . ARG A 1 343 ? 10.020 0.682 -15.565 1.00 97.56 343 ARG A CA 1
ATOM 2690 C C . ARG A 1 343 ? 10.005 2.195 -15.787 1.00 97.56 343 ARG A C 1
ATOM 2692 O O . ARG A 1 343 ? 10.176 2.639 -16.919 1.00 97.56 343 ARG A O 1
ATOM 2699 N N . GLY A 1 344 ? 9.894 2.987 -14.722 1.00 97.81 344 GLY A N 1
ATOM 2700 C CA . GLY A 1 344 ? 9.780 4.439 -14.805 1.00 97.81 344 GLY A CA 1
ATOM 2701 C C . GLY A 1 344 ? 8.436 4.855 -15.391 1.00 97.81 344 GLY A C 1
ATOM 2702 O O . GLY A 1 344 ? 8.412 5.680 -16.307 1.00 97.81 344 GLY A O 1
ATOM 2703 N N . TYR A 1 345 ? 7.353 4.240 -14.904 1.00 98.50 345 TYR A N 1
ATOM 2704 C CA . TYR A 1 345 ? 5.988 4.637 -15.239 1.00 98.50 345 TYR A CA 1
ATOM 2705 C C . TYR A 1 345 ? 5.672 6.032 -14.705 1.00 98.50 345 TYR A C 1
ATOM 2707 O O . TYR A 1 345 ? 6.153 6.412 -13.635 1.00 98.50 345 TYR A O 1
ATOM 2715 N N . GLN A 1 346 ? 4.873 6.793 -15.453 1.00 98.50 346 GLN A N 1
ATOM 2716 C CA . GLN A 1 346 ? 4.523 8.159 -15.092 1.00 98.50 346 GLN A CA 1
ATOM 2717 C C . GLN A 1 346 ? 3.779 8.170 -13.739 1.00 98.50 346 GLN A C 1
ATOM 2719 O O . GLN A 1 346 ? 2.693 7.593 -13.632 1.00 98.50 346 GLN A O 1
ATOM 2724 N N . PRO A 1 347 ? 4.312 8.832 -12.689 1.00 98.25 347 PRO A N 1
ATOM 2725 C CA . PRO A 1 347 ? 3.767 8.704 -11.334 1.00 98.25 347 PRO A CA 1
ATOM 2726 C C . PRO A 1 347 ? 2.316 9.178 -11.201 1.00 98.25 347 PRO A C 1
ATOM 2728 O O . PRO A 1 347 ? 1.541 8.582 -10.453 1.00 98.25 347 PRO A O 1
ATOM 2731 N N . ARG A 1 348 ? 1.943 10.231 -11.940 1.00 97.50 348 ARG A N 1
ATOM 2732 C CA . ARG A 1 348 ? 0.571 10.754 -11.967 1.00 97.50 348 ARG A CA 1
ATOM 2733 C C . ARG A 1 348 ? -0.412 9.731 -12.525 1.00 97.50 348 ARG A C 1
ATOM 2735 O O . ARG A 1 348 ? -1.387 9.418 -11.854 1.00 97.50 348 ARG A O 1
ATOM 2742 N N . GLU A 1 349 ? -0.121 9.193 -13.705 1.00 97.75 349 GLU A N 1
ATOM 2743 C CA . GLU A 1 349 ? -0.961 8.197 -14.375 1.00 97.75 349 GLU A CA 1
ATOM 2744 C C . GLU A 1 349 ? -1.109 6.941 -13.508 1.00 97.75 349 GLU A C 1
ATOM 2746 O O . GLU A 1 349 ? -2.214 6.456 -13.274 1.00 97.75 349 GLU A O 1
ATOM 2751 N N . LEU A 1 350 ? -0.006 6.476 -12.911 1.00 98.12 350 LEU A N 1
ATOM 2752 C CA . LEU A 1 350 ? -0.034 5.359 -11.972 1.00 98.12 350 LEU A CA 1
ATOM 2753 C C . LEU A 1 350 ? -0.888 5.667 -10.731 1.00 98.12 350 LEU A C 1
ATOM 2755 O O . LEU A 1 350 ? -1.641 4.808 -10.275 1.00 98.12 350 LEU A O 1
ATOM 2759 N N . SER A 1 351 ? -0.802 6.883 -10.180 1.00 97.50 351 SER A N 1
ATOM 2760 C CA . SER A 1 351 ? -1.622 7.301 -9.036 1.00 97.50 351 SER A CA 1
ATOM 2761 C C . SER A 1 351 ? -3.111 7.348 -9.379 1.00 97.50 351 SER A C 1
ATOM 2763 O O . SER A 1 351 ? -3.937 6.964 -8.550 1.00 97.50 351 SER A O 1
ATOM 2765 N N . GLU A 1 352 ? -3.459 7.810 -10.578 1.00 96.25 352 GLU A N 1
ATOM 2766 C CA . GLU A 1 352 ? -4.834 7.835 -11.084 1.00 96.25 352 GLU A CA 1
ATOM 2767 C C . GLU A 1 352 ? -5.367 6.415 -11.313 1.00 96.25 352 GLU A C 1
ATOM 2769 O O . GLU A 1 352 ? -6.486 6.104 -10.896 1.00 96.25 352 GLU A O 1
ATOM 2774 N N . TRP A 1 353 ? -4.549 5.516 -11.865 1.00 97.31 353 TRP A N 1
ATOM 2775 C CA . TRP A 1 353 ? -4.896 4.103 -12.021 1.00 97.31 353 TRP A CA 1
ATOM 2776 C C . TRP A 1 353 ? -5.135 3.417 -10.668 1.00 97.31 353 TRP A C 1
ATOM 2778 O O . TRP A 1 353 ? -6.146 2.740 -10.494 1.00 97.31 353 TRP A O 1
ATOM 2788 N N . PHE A 1 354 ? -4.277 3.644 -9.664 1.00 97.88 354 PHE A N 1
ATOM 2789 C CA . PHE A 1 354 ? -4.495 3.114 -8.308 1.00 97.88 354 PHE A CA 1
ATOM 2790 C C . PHE A 1 354 ? -5.767 3.674 -7.654 1.00 97.88 354 PHE A C 1
ATOM 2792 O O . PHE A 1 354 ? -6.426 2.966 -6.895 1.00 97.88 354 PHE A O 1
ATOM 2799 N N . ALA A 1 355 ? -6.116 4.934 -7.924 1.00 95.69 355 ALA A N 1
ATOM 2800 C CA . ALA A 1 355 ? -7.327 5.554 -7.392 1.00 95.69 355 ALA A CA 1
ATOM 2801 C C . ALA A 1 355 ? -8.612 5.054 -8.062 1.00 95.69 355 ALA A C 1
ATOM 2803 O O . ALA A 1 355 ? -9.646 5.033 -7.406 1.00 95.69 355 ALA A O 1
ATOM 2804 N N . SER A 1 356 ? -8.551 4.658 -9.333 1.00 94.88 356 SER A N 1
ATOM 2805 C CA . SER A 1 356 ? -9.717 4.226 -10.117 1.00 94.88 356 SER A CA 1
ATOM 2806 C C . SER A 1 356 ? -9.916 2.709 -10.150 1.00 94.88 356 SER A C 1
ATOM 2808 O O . SER A 1 356 ? -11.052 2.253 -10.210 1.00 94.88 356 SER A O 1
ATOM 2810 N N . SER A 1 357 ? -8.838 1.924 -10.066 1.00 96.50 357 SER A N 1
ATOM 2811 C CA . SER A 1 357 ? -8.892 0.459 -10.213 1.00 96.50 357 SER A CA 1
ATOM 2812 C C . SER A 1 357 ? -9.086 -0.290 -8.890 1.00 96.50 357 SER A C 1
ATOM 2814 O O . SER A 1 357 ? -9.334 -1.494 -8.892 1.00 96.50 357 SER A O 1
ATOM 2816 N N . PHE A 1 358 ? -8.953 0.392 -7.747 1.00 97.56 358 PHE A N 1
ATOM 2817 C CA . PHE A 1 358 ? -9.114 -0.216 -6.426 1.00 97.56 358 PHE A CA 1
ATOM 2818 C C . PHE A 1 358 ? -10.406 0.238 -5.751 1.00 97.56 358 PHE A C 1
ATOM 2820 O O . PHE A 1 358 ? -10.686 1.430 -5.678 1.00 97.56 358 PHE A O 1
ATOM 2827 N N . VAL A 1 359 ? -11.140 -0.697 -5.141 1.00 96.38 359 VAL A N 1
ATOM 2828 C CA . VAL A 1 359 ? -12.393 -0.402 -4.410 1.00 96.38 359 VAL A CA 1
ATOM 2829 C C . VAL A 1 359 ? -12.189 0.471 -3.165 1.00 96.38 359 VAL A C 1
ATOM 2831 O O . VAL A 1 359 ? -13.131 1.067 -2.653 1.00 96.38 359 VAL A O 1
ATOM 2834 N N . ASP A 1 360 ? -10.956 0.548 -2.661 1.00 97.19 360 ASP A N 1
ATOM 2835 C CA . ASP A 1 360 ? -10.542 1.447 -1.580 1.00 97.19 360 ASP A CA 1
ATOM 2836 C C . ASP A 1 360 ? -9.705 2.641 -2.084 1.00 97.19 360 ASP A C 1
ATOM 2838 O O . ASP A 1 360 ? -9.054 3.327 -1.288 1.00 97.19 360 ASP A O 1
ATOM 2842 N N . GLY A 1 361 ? -9.741 2.893 -3.397 1.00 95.75 361 GLY A N 1
ATOM 2843 C CA . GLY A 1 361 ? -9.111 4.005 -4.098 1.00 95.75 361 GLY A CA 1
ATOM 2844 C C . GLY A 1 361 ? -9.825 5.330 -3.868 1.00 95.75 361 GLY A C 1
ATOM 2845 O O . GLY A 1 361 ? -10.945 5.541 -4.316 1.00 95.75 361 GLY A O 1
ATOM 2846 N N . PHE A 1 362 ? -9.156 6.257 -3.178 1.00 92.31 362 PHE A N 1
ATOM 2847 C CA . PHE A 1 362 ? -9.645 7.624 -2.992 1.00 92.31 362 PHE A CA 1
ATOM 2848 C C . PHE A 1 362 ? -8.542 8.642 -3.264 1.00 92.31 362 PHE A C 1
ATOM 2850 O O . PHE A 1 362 ? -7.368 8.416 -2.952 1.00 92.31 362 PHE A O 1
ATOM 2857 N N . ALA A 1 363 ? -8.946 9.812 -3.761 1.00 89.44 363 ALA A N 1
ATOM 2858 C CA . ALA A 1 363 ? -8.045 10.912 -4.097 1.00 89.44 363 ALA A CA 1
ATOM 2859 C C . ALA A 1 363 ? -7.194 11.400 -2.914 1.00 89.44 363 ALA A C 1
ATOM 2861 O O . ALA A 1 363 ? -6.129 11.954 -3.135 1.00 89.44 363 ALA A O 1
ATOM 2862 N N . TRP A 1 364 ? -7.626 11.185 -1.667 1.00 91.56 364 TRP A N 1
ATOM 2863 C CA . TRP A 1 364 ? -6.852 11.599 -0.495 1.00 91.56 364 TRP A CA 1
ATOM 2864 C C . TRP A 1 364 ? -5.773 10.584 -0.086 1.00 91.56 364 TRP A C 1
ATOM 2866 O O . TRP A 1 364 ? -4.744 10.972 0.458 1.00 91.56 364 TRP A O 1
ATOM 2876 N N . VAL A 1 365 ? -5.993 9.285 -0.323 1.00 91.25 365 VAL A N 1
ATOM 2877 C CA . VAL A 1 365 ? -5.110 8.219 0.187 1.00 91.25 365 VAL A CA 1
ATOM 2878 C C . VAL A 1 365 ? -4.092 7.760 -0.853 1.00 91.25 365 VAL A C 1
ATOM 2880 O O . VAL A 1 365 ? -2.978 7.376 -0.496 1.00 91.25 365 VAL A O 1
ATOM 2883 N N . MET A 1 366 ? -4.449 7.800 -2.139 1.00 94.00 366 MET A N 1
ATOM 2884 C CA . MET A 1 366 ? -3.593 7.266 -3.199 1.00 94.00 366 MET A CA 1
ATOM 2885 C C . MET A 1 366 ? -2.378 8.138 -3.529 1.00 94.00 366 MET A C 1
ATOM 2887 O O . MET A 1 366 ? -1.293 7.566 -3.617 1.00 94.00 366 MET A O 1
ATOM 2891 N N . PRO A 1 367 ? -2.465 9.479 -3.632 1.00 93.69 367 PRO A N 1
ATOM 2892 C CA . PRO A 1 367 ? -1.319 10.287 -4.051 1.00 93.69 367 PRO A CA 1
ATOM 2893 C C . PRO A 1 367 ? -0.091 10.115 -3.156 1.00 93.69 367 PRO A C 1
ATOM 2895 O O . PRO A 1 367 ? 1.003 9.875 -3.649 1.00 93.69 367 PRO A O 1
ATOM 2898 N N . THR A 1 368 ? -0.251 10.164 -1.834 1.00 91.06 368 THR A N 1
ATOM 2899 C CA . THR A 1 368 ? 0.868 10.024 -0.885 1.00 91.06 368 THR A CA 1
ATOM 2900 C C . THR A 1 368 ? 1.459 8.612 -0.892 1.00 91.06 368 THR A C 1
ATOM 2902 O O . THR A 1 368 ? 2.681 8.449 -0.894 1.00 91.06 368 THR A O 1
ATOM 2905 N N . ASN A 1 369 ? 0.622 7.575 -0.996 1.00 92.12 369 ASN A N 1
ATOM 2906 C CA . ASN A 1 369 ? 1.099 6.198 -1.134 1.00 92.12 369 ASN A CA 1
ATOM 2907 C C . ASN A 1 369 ? 1.816 5.951 -2.470 1.00 92.12 369 ASN A C 1
ATOM 2909 O O . ASN A 1 369 ? 2.851 5.286 -2.497 1.00 92.12 369 ASN A O 1
ATOM 2913 N N . VAL A 1 370 ? 1.296 6.471 -3.581 1.00 96.62 370 VAL A N 1
ATOM 2914 C CA . VAL A 1 370 ? 1.849 6.198 -4.911 1.00 96.62 370 VAL A CA 1
ATOM 2915 C C . VAL A 1 370 ? 3.043 7.102 -5.202 1.00 96.62 370 VAL A C 1
ATOM 2917 O O . VAL A 1 370 ? 4.144 6.594 -5.385 1.00 96.62 370 VAL A O 1
ATOM 2920 N N . ILE A 1 371 ? 2.873 8.424 -5.175 1.00 97.19 371 ILE A N 1
ATOM 2921 C CA . ILE A 1 371 ? 3.931 9.394 -5.501 1.00 97.19 371 ILE A CA 1
ATOM 2922 C C . ILE A 1 371 ? 5.084 9.307 -4.494 1.00 97.19 371 ILE A C 1
ATOM 2924 O O . ILE A 1 371 ? 6.246 9.225 -4.892 1.00 97.19 371 ILE A O 1
ATOM 2928 N N . GLY A 1 372 ? 4.776 9.291 -3.195 1.00 92.50 372 GLY A N 1
ATOM 2929 C CA . GLY A 1 372 ? 5.784 9.318 -2.135 1.00 92.50 372 GLY A CA 1
ATOM 2930 C C . GLY A 1 372 ? 6.349 7.941 -1.803 1.00 92.50 372 GLY A C 1
ATOM 2931 O O . GLY A 1 372 ? 7.525 7.663 -2.043 1.00 92.50 372 GLY A O 1
ATOM 2932 N N . MET A 1 373 ? 5.520 7.062 -1.230 1.00 90.88 373 MET A N 1
ATOM 2933 C CA . MET A 1 373 ? 5.995 5.771 -0.708 1.00 90.88 373 MET A CA 1
ATOM 2934 C C . MET A 1 373 ? 6.450 4.816 -1.817 1.00 90.88 373 MET A C 1
ATOM 2936 O O . MET A 1 373 ? 7.529 4.232 -1.719 1.00 90.88 373 MET A O 1
ATOM 2940 N N . SER A 1 374 ? 5.630 4.641 -2.850 1.00 96.19 374 SER A N 1
ATOM 2941 C CA . SER A 1 374 ? 5.842 3.631 -3.887 1.00 96.19 374 SER A CA 1
ATOM 2942 C C . SER A 1 374 ? 6.857 4.086 -4.936 1.00 96.19 374 SER A C 1
ATOM 2944 O O . SER A 1 374 ? 7.847 3.398 -5.178 1.00 96.19 374 SER A O 1
ATOM 2946 N N . GLN A 1 375 ? 6.643 5.262 -5.528 1.00 98.06 375 GLN A N 1
ATOM 2947 C CA . GLN A 1 375 ? 7.425 5.738 -6.670 1.00 98.06 375 GLN A CA 1
ATOM 2948 C C . GLN A 1 375 ? 8.593 6.645 -6.284 1.00 98.06 375 GLN A C 1
ATOM 2950 O O . GLN A 1 375 ? 9.441 6.922 -7.127 1.00 98.06 375 GLN A O 1
ATOM 2955 N N . HIS A 1 376 ? 8.674 7.103 -5.028 1.00 95.75 376 HIS A N 1
ATOM 2956 C CA . HIS A 1 376 ? 9.719 8.028 -4.568 1.00 95.75 376 HIS A CA 1
ATOM 2957 C C . HIS A 1 376 ? 9.853 9.280 -5.462 1.00 95.75 376 HIS A C 1
ATOM 2959 O O . HIS A 1 376 ? 10.915 9.893 -5.580 1.00 95.75 376 HIS A O 1
ATOM 2965 N N . ALA A 1 377 ? 8.754 9.657 -6.114 1.00 97.31 377 ALA A N 1
ATOM 2966 C CA . ALA A 1 377 ? 8.684 10.752 -7.063 1.00 97.31 377 ALA A CA 1
ATOM 2967 C C . ALA A 1 377 ? 8.683 12.114 -6.351 1.00 97.31 377 ALA A C 1
ATOM 2969 O O . ALA A 1 377 ? 9.023 13.126 -6.959 1.00 97.31 377 ALA A O 1
ATOM 2970 N N . ASP A 1 378 ? 8.405 12.140 -5.047 1.00 94.31 378 ASP A N 1
ATOM 2971 C CA . ASP A 1 378 ? 8.535 13.318 -4.184 1.00 94.31 378 ASP A CA 1
ATOM 2972 C C . ASP A 1 378 ? 9.976 13.612 -3.725 1.00 94.31 378 ASP A C 1
ATOM 2974 O O . ASP A 1 378 ? 10.193 14.522 -2.928 1.00 94.31 378 ASP A O 1
ATOM 2978 N N . GLY A 1 379 ? 10.968 12.836 -4.181 1.00 89.81 379 GLY A N 1
ATOM 2979 C CA . GLY A 1 379 ? 12.372 13.048 -3.817 1.00 89.81 379 GLY A CA 1
ATOM 2980 C C . GLY A 1 379 ? 12.691 12.707 -2.357 1.00 89.81 379 GLY A C 1
ATOM 2981 O O . GLY A 1 379 ? 13.732 13.112 -1.839 1.00 89.81 379 GLY A O 1
ATOM 2982 N N . GLY A 1 380 ? 11.809 11.961 -1.686 1.00 86.25 380 GLY A N 1
ATOM 2983 C CA . GLY A 1 380 ? 12.014 11.463 -0.332 1.00 86.25 380 GLY A CA 1
ATOM 2984 C C . GLY A 1 380 ? 11.405 12.311 0.776 1.00 86.25 380 GLY A C 1
ATOM 2985 O O . GLY A 1 380 ? 11.828 12.170 1.926 1.00 86.25 380 GLY A O 1
ATOM 2986 N N . LEU A 1 381 ? 10.412 13.149 0.460 1.00 83.56 381 LEU A N 1
ATOM 2987 C CA . LEU A 1 381 ? 9.631 13.875 1.469 1.00 83.56 381 LEU A CA 1
ATOM 2988 C C . LEU A 1 381 ? 8.900 12.912 2.414 1.00 83.56 381 LEU A C 1
ATOM 2990 O O . LEU A 1 381 ? 8.891 13.134 3.623 1.00 83.56 381 LEU A O 1
ATOM 2994 N N . LEU A 1 382 ? 8.329 11.828 1.878 1.00 79.56 382 LEU A N 1
ATOM 2995 C CA . LEU A 1 382 ? 7.618 10.818 2.665 1.00 79.56 382 LEU A CA 1
ATOM 2996 C C . LEU A 1 382 ? 8.516 9.646 3.076 1.00 79.56 382 LEU A C 1
ATOM 2998 O O . LEU A 1 382 ? 8.559 9.254 4.244 1.00 79.56 382 LEU A O 1
ATOM 3002 N N . ALA A 1 383 ? 9.231 9.055 2.118 1.00 77.31 383 ALA A N 1
ATOM 3003 C CA . ALA A 1 383 ? 10.036 7.858 2.339 1.00 77.31 383 ALA A CA 1
ATOM 3004 C C . ALA A 1 383 ? 11.512 8.124 2.055 1.00 77.31 383 ALA A C 1
ATOM 3006 O O . ALA A 1 383 ? 11.896 8.468 0.948 1.00 77.31 383 ALA A O 1
ATOM 3007 N N . THR A 1 384 ? 12.378 7.852 3.032 1.00 76.50 384 THR A N 1
ATOM 3008 C CA . THR A 1 384 ? 13.829 8.103 2.912 1.00 76.50 384 THR A CA 1
ATOM 3009 C C . THR A 1 384 ? 14.561 7.197 1.921 1.00 76.50 384 THR A C 1
ATOM 3011 O O . THR A 1 384 ? 15.759 7.371 1.724 1.00 76.50 384 THR A O 1
ATOM 3014 N N . LYS A 1 385 ? 13.910 6.186 1.343 1.00 82.19 385 LYS A N 1
ATOM 3015 C CA . LYS A 1 385 ? 14.477 5.336 0.290 1.00 82.19 385 LYS A CA 1
ATOM 3016 C C . LYS A 1 385 ? 13.364 4.857 -0.650 1.00 82.19 385 LYS A C 1
ATOM 3018 O O . LYS A 1 385 ? 12.256 4.633 -0.163 1.00 82.19 385 LYS A O 1
ATOM 3023 N N . PRO A 1 386 ? 13.668 4.606 -1.932 1.00 88.75 386 PRO A N 1
ATOM 3024 C CA . PRO A 1 386 ? 12.733 3.941 -2.830 1.00 88.75 386 PRO A CA 1
ATOM 3025 C C . PRO A 1 386 ? 12.479 2.490 -2.397 1.00 88.75 386 PRO A C 1
ATOM 3027 O O . PRO A 1 386 ? 13.404 1.773 -1.987 1.00 88.75 386 PRO A O 1
ATOM 3030 N N . TYR A 1 387 ? 11.226 2.051 -2.505 1.00 90.62 387 TYR A N 1
ATOM 3031 C CA . TYR A 1 387 ? 10.806 0.679 -2.223 1.00 90.62 387 TYR A CA 1
ATOM 3032 C C . TYR A 1 387 ? 10.764 -0.137 -3.514 1.00 90.62 387 TYR A C 1
ATOM 3034 O O . TYR A 1 387 ? 9.760 -0.223 -4.206 1.00 90.62 387 TYR A O 1
ATOM 3042 N N . THR A 1 388 ? 11.893 -0.762 -3.836 1.00 95.94 388 THR A N 1
ATOM 3043 C CA . THR A 1 388 ? 11.994 -1.709 -4.946 1.00 95.94 388 THR A CA 1
ATOM 3044 C C . THR A 1 388 ? 12.969 -2.830 -4.609 1.00 95.94 388 THR A C 1
ATOM 3046 O O . THR A 1 388 ? 13.815 -2.696 -3.716 1.00 95.94 388 THR A O 1
ATOM 3049 N N . SER A 1 389 ? 12.844 -3.966 -5.291 1.00 94.12 389 SER A N 1
ATOM 3050 C CA . SER A 1 389 ? 13.685 -5.137 -5.045 1.00 94.12 389 SER A CA 1
ATOM 3051 C C . SER A 1 389 ? 13.829 -6.028 -6.277 1.00 94.12 389 SER A C 1
ATOM 3053 O O . SER A 1 389 ? 13.022 -5.964 -7.201 1.00 94.12 389 SER A O 1
ATOM 3055 N N . GLY A 1 390 ? 14.856 -6.881 -6.275 1.00 96.69 390 GLY A N 1
ATOM 3056 C CA . GLY A 1 390 ? 14.981 -7.962 -7.252 1.00 96.69 390 GLY A CA 1
ATOM 3057 C C . GLY A 1 390 ? 14.088 -9.163 -6.926 1.00 96.69 390 GLY A C 1
ATOM 3058 O O . GLY A 1 390 ? 13.588 -9.296 -5.806 1.00 96.69 390 GLY A O 1
ATOM 3059 N N . GLY A 1 391 ? 13.978 -10.113 -7.859 1.00 97.62 391 GLY A N 1
ATOM 3060 C CA . GLY A 1 391 ? 13.149 -11.317 -7.713 1.00 97.62 391 GLY A CA 1
ATOM 3061 C C . GLY A 1 391 ? 13.495 -12.194 -6.503 1.00 97.62 391 GLY A C 1
ATOM 3062 O O . GLY A 1 391 ? 12.659 -12.962 -6.039 1.00 97.62 391 GLY A O 1
ATOM 3063 N N . ALA A 1 392 ? 14.687 -12.047 -5.913 1.00 97.19 392 ALA A N 1
ATOM 3064 C CA . ALA A 1 392 ? 15.052 -12.718 -4.664 1.00 97.19 392 ALA A CA 1
ATOM 3065 C C . ALA A 1 392 ? 14.139 -12.347 -3.477 1.00 97.19 392 ALA A C 1
ATOM 3067 O O . ALA A 1 392 ? 13.888 -13.199 -2.624 1.00 97.19 392 ALA A O 1
ATOM 3068 N N . TYR A 1 393 ? 13.646 -11.103 -3.414 1.00 96.88 393 TYR A N 1
ATOM 3069 C CA . TYR A 1 393 ? 12.686 -10.686 -2.388 1.00 96.88 393 TYR A CA 1
ATOM 3070 C C . TYR A 1 393 ? 11.335 -11.368 -2.611 1.00 96.88 393 TYR A C 1
ATOM 3072 O O . TYR A 1 393 ? 10.841 -12.036 -1.705 1.00 96.88 393 TYR A O 1
ATOM 3080 N N . ILE A 1 394 ? 10.800 -11.289 -3.834 1.00 97.50 394 ILE A N 1
ATOM 3081 C CA . ILE A 1 394 ? 9.526 -11.918 -4.210 1.00 97.50 394 ILE A CA 1
ATOM 3082 C C . ILE A 1 394 ? 9.587 -13.425 -3.945 1.00 97.50 394 ILE A C 1
ATOM 3084 O O . ILE A 1 394 ? 8.711 -13.967 -3.285 1.00 97.50 394 ILE A O 1
ATOM 3088 N N . ASN A 1 395 ? 10.672 -14.097 -4.331 1.00 97.56 395 ASN A N 1
ATOM 3089 C CA . ASN A 1 395 ? 10.868 -15.526 -4.077 1.00 97.56 395 ASN A CA 1
ATOM 3090 C C . ASN A 1 395 ? 10.946 -15.887 -2.582 1.00 97.56 395 ASN A C 1
ATOM 3092 O O . ASN A 1 395 ? 10.651 -17.015 -2.197 1.00 97.56 395 ASN A O 1
ATOM 3096 N N . LYS A 1 396 ? 11.395 -14.961 -1.728 1.00 96.44 396 LYS A N 1
ATOM 3097 C CA . LYS A 1 396 ? 11.432 -15.171 -0.276 1.00 96.44 396 LYS A CA 1
ATOM 3098 C C . LYS A 1 396 ? 10.060 -14.942 0.362 1.00 96.44 396 LYS A C 1
ATOM 3100 O O . LYS A 1 396 ? 9.726 -15.632 1.326 1.00 96.44 396 LYS A O 1
ATOM 3105 N N . MET A 1 397 ? 9.315 -13.957 -0.127 1.00 96.38 397 MET A N 1
ATOM 3106 C CA . MET A 1 397 ? 8.066 -13.490 0.479 1.00 96.38 397 MET A CA 1
ATOM 3107 C C . MET A 1 397 ? 6.814 -14.053 -0.199 1.00 96.38 397 MET A C 1
ATOM 3109 O O . MET A 1 397 ? 5.715 -13.759 0.250 1.00 96.38 397 MET A O 1
ATOM 3113 N N . SER A 1 398 ? 6.961 -14.878 -1.238 1.00 96.75 398 SER A N 1
ATOM 3114 C CA . SER A 1 398 ? 5.848 -15.502 -1.955 1.00 96.75 398 SER A CA 1
ATOM 3115 C C . SER A 1 398 ? 6.111 -16.958 -2.332 1.00 96.75 398 SER A C 1
ATOM 3117 O O . SER A 1 398 ? 7.246 -17.440 -2.280 1.00 96.75 398 SER A O 1
ATOM 3119 N N . ASP A 1 399 ? 5.060 -17.656 -2.756 1.00 95.44 399 ASP A N 1
ATOM 3120 C CA . ASP A 1 399 ? 5.145 -18.940 -3.454 1.00 95.44 399 ASP A CA 1
ATOM 3121 C C . ASP A 1 399 ? 5.136 -18.814 -4.994 1.00 95.44 399 ASP A C 1
ATOM 3123 O O . ASP A 1 399 ? 5.382 -19.808 -5.681 1.00 95.44 399 ASP A O 1
ATOM 3127 N N . HIS A 1 400 ? 4.956 -17.603 -5.533 1.00 96.25 400 HIS A N 1
ATOM 3128 C CA . HIS A 1 400 ? 4.778 -17.325 -6.965 1.00 96.25 400 HIS A CA 1
ATOM 3129 C C . HIS A 1 400 ? 5.948 -17.801 -7.837 1.00 96.25 400 HIS A C 1
ATOM 3131 O O . HIS A 1 400 ? 5.763 -18.312 -8.938 1.00 96.25 400 HIS A O 1
ATOM 3137 N N . CYS A 1 401 ? 7.186 -17.689 -7.348 1.00 96.81 401 CYS A N 1
ATOM 3138 C CA . CYS A 1 401 ? 8.365 -18.042 -8.145 1.00 96.81 401 CYS A CA 1
ATOM 3139 C C . CYS A 1 401 ? 8.515 -19.551 -8.417 1.00 96.81 401 CYS A C 1
ATOM 3141 O O . CYS A 1 401 ? 9.385 -19.927 -9.195 1.00 96.81 401 CYS A O 1
ATOM 3143 N N . ARG A 1 402 ? 7.723 -20.428 -7.778 1.00 92.06 402 ARG A N 1
ATOM 3144 C CA . ARG A 1 402 ? 7.829 -21.886 -7.979 1.00 92.06 402 ARG A CA 1
ATOM 3145 C C . ARG A 1 402 ? 7.249 -22.352 -9.311 1.00 92.06 402 ARG A C 1
ATOM 3147 O O . ARG A 1 402 ? 7.775 -23.301 -9.882 1.00 92.06 402 ARG A O 1
ATOM 3154 N N . SER A 1 403 ? 6.163 -21.722 -9.751 1.00 88.81 403 SER A N 1
ATOM 3155 C CA . SER A 1 403 ? 5.479 -22.000 -11.021 1.00 88.81 403 SER A CA 1
ATOM 3156 C C . SER A 1 403 ? 5.794 -20.969 -12.104 1.00 88.81 403 SER A C 1
ATOM 3158 O O . SER A 1 403 ? 5.426 -21.178 -13.254 1.00 88.81 403 SER A O 1
ATOM 3160 N N . CYS A 1 404 ? 6.480 -19.880 -11.751 1.00 97.06 404 CYS A N 1
ATOM 3161 C CA . CYS A 1 404 ? 6.847 -18.823 -12.684 1.00 97.06 404 CYS A CA 1
ATOM 3162 C C . CYS A 1 404 ? 7.789 -19.334 -13.785 1.00 97.06 404 CYS A C 1
ATOM 3164 O O . CYS A 1 404 ? 8.731 -20.084 -13.518 1.00 97.06 404 CYS A O 1
ATOM 3166 N N . ARG A 1 405 ? 7.575 -18.852 -15.014 1.00 96.75 405 ARG A N 1
ATOM 3167 C CA 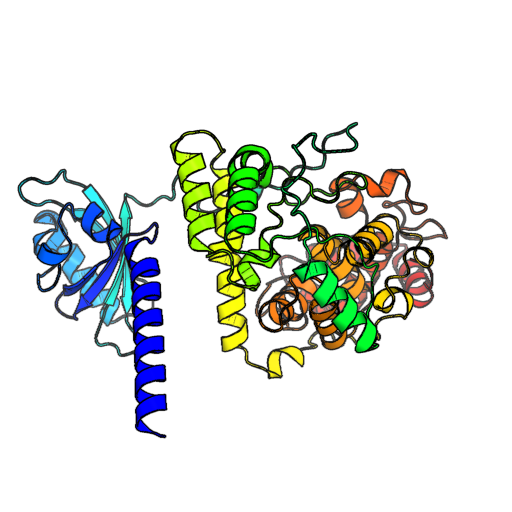. ARG A 1 405 ? 8.461 -19.089 -16.162 1.00 96.75 405 ARG A CA 1
ATOM 3168 C C . ARG A 1 405 ? 9.886 -18.587 -15.917 1.00 96.75 405 ARG A C 1
ATOM 3170 O O . ARG A 1 405 ? 10.838 -19.157 -16.446 1.00 96.75 405 ARG A O 1
ATOM 3177 N N . PHE A 1 406 ? 10.030 -17.520 -15.135 1.00 98.25 406 PHE A N 1
ATOM 3178 C CA . PHE A 1 406 ? 11.312 -16.877 -14.889 1.00 98.25 406 PHE A CA 1
ATOM 3179 C C . PHE A 1 406 ? 11.995 -17.367 -13.613 1.00 98.25 406 PHE A C 1
ATOM 3181 O O . PHE A 1 406 ? 11.373 -17.508 -12.558 1.00 98.25 406 PHE A O 1
ATOM 3188 N N . ASP A 1 407 ? 13.319 -17.511 -13.673 1.00 98.06 407 ASP A N 1
ATOM 3189 C CA . ASP A 1 407 ? 14.146 -17.816 -12.510 1.00 98.06 407 ASP A CA 1
ATOM 3190 C C . ASP A 1 407 ? 14.503 -16.517 -11.756 1.00 98.06 407 ASP A C 1
ATOM 3192 O O . ASP A 1 407 ? 15.217 -15.660 -12.296 1.00 98.06 407 ASP A O 1
ATOM 3196 N N . PRO A 1 408 ? 14.095 -16.356 -10.478 1.00 97.94 408 PRO A N 1
ATOM 3197 C CA . PRO A 1 408 ? 14.400 -15.164 -9.681 1.00 97.94 408 PRO A CA 1
ATOM 3198 C C . PRO A 1 408 ? 15.904 -14.935 -9.459 1.00 97.94 408 PRO A C 1
ATOM 3200 O O . PRO A 1 408 ? 16.303 -13.850 -9.031 1.00 97.94 408 PRO A O 1
ATOM 3203 N N . LYS A 1 409 ? 16.761 -15.926 -9.730 1.00 97.31 409 LYS A N 1
ATOM 3204 C CA . LYS A 1 409 ? 18.222 -15.823 -9.598 1.00 97.31 409 LYS A CA 1
ATOM 3205 C C . LYS A 1 409 ? 18.906 -15.329 -10.871 1.00 97.31 409 LYS A C 1
ATOM 3207 O O . LYS A 1 409 ? 20.063 -14.910 -10.798 1.00 97.31 409 LYS A O 1
ATOM 3212 N N . LYS A 1 410 ? 18.229 -15.382 -12.020 1.00 97.88 410 LYS A N 1
ATOM 3213 C CA . LYS A 1 410 ? 18.795 -15.006 -13.318 1.00 97.88 410 LYS A CA 1
ATOM 3214 C C . LYS A 1 410 ? 18.519 -13.541 -13.644 1.00 97.88 410 LYS A C 1
ATOM 3216 O O . LYS A 1 410 ? 17.439 -13.025 -13.377 1.00 97.88 410 LYS A O 1
ATOM 3221 N N . ARG A 1 411 ? 19.526 -12.878 -14.224 1.00 96.88 411 ARG A N 1
ATOM 3222 C CA . ARG A 1 411 ? 19.449 -11.502 -14.754 1.00 96.88 411 ARG A CA 1
ATOM 3223 C C . ARG A 1 411 ? 19.480 -11.440 -16.279 1.00 96.88 411 ARG A C 1
ATOM 3225 O O . ARG A 1 411 ? 19.039 -10.449 -16.845 1.00 96.88 411 ARG A O 1
ATOM 3232 N N . LEU A 1 412 ? 20.003 -12.483 -16.919 1.00 97.62 412 LEU A N 1
ATOM 3233 C CA . LEU A 1 412 ? 20.191 -12.566 -18.362 1.00 97.62 412 LEU A CA 1
ATOM 3234 C C . LEU A 1 412 ? 19.561 -13.827 -18.939 1.00 97.62 412 LEU A C 1
ATOM 3236 O O . LEU A 1 412 ? 19.586 -14.874 -18.287 1.00 97.62 412 LEU A O 1
ATOM 3240 N N . GLY A 1 413 ? 19.079 -13.713 -20.173 1.00 96.81 413 GLY A N 1
ATOM 3241 C CA . GLY A 1 413 ? 18.460 -14.795 -20.932 1.00 96.81 413 GLY A CA 1
ATOM 3242 C C . GLY A 1 413 ? 16.934 -14.735 -20.915 1.00 96.81 413 GLY A C 1
ATOM 3243 O O . GLY A 1 413 ? 16.330 -13.975 -20.162 1.00 96.81 413 GLY A O 1
ATOM 3244 N N . GLU A 1 414 ? 16.310 -15.566 -21.749 1.00 95.31 414 GLU A N 1
ATOM 3245 C CA . GLU A 1 414 ? 14.850 -15.598 -21.935 1.00 95.31 414 GLU A CA 1
ATOM 3246 C C . GLU A 1 414 ? 14.076 -15.956 -20.658 1.00 95.31 414 GLU A C 1
ATOM 3248 O O . GLU A 1 414 ? 12.923 -15.567 -20.512 1.00 95.31 414 GLU A O 1
ATOM 3253 N N . ASP A 1 415 ? 14.703 -16.668 -19.718 1.00 96.94 415 ASP A N 1
ATOM 3254 C CA . ASP A 1 415 ? 14.121 -17.030 -18.424 1.00 96.94 415 ASP A CA 1
ATOM 3255 C C . ASP A 1 415 ? 14.622 -16.152 -17.262 1.00 96.94 415 ASP A C 1
ATOM 3257 O O . ASP A 1 415 ? 14.440 -16.491 -16.090 1.00 96.94 415 ASP A O 1
ATOM 3261 N N . ALA A 1 416 ? 15.240 -15.003 -17.556 1.00 98.00 416 ALA A N 1
ATOM 3262 C CA . ALA A 1 416 ? 15.632 -14.037 -16.537 1.00 98.00 416 ALA A CA 1
ATOM 3263 C C . ALA A 1 416 ? 14.436 -13.281 -15.964 1.00 98.00 416 ALA A C 1
ATOM 3265 O O . ALA A 1 416 ? 13.681 -12.644 -16.700 1.00 98.00 416 ALA A O 1
ATOM 3266 N N . CYS A 1 417 ? 14.334 -13.278 -14.634 1.00 98.50 417 CYS A N 1
ATOM 3267 C CA . CYS A 1 417 ? 13.280 -12.572 -13.918 1.00 98.50 417 CYS A CA 1
ATOM 3268 C C . CYS A 1 417 ? 13.321 -11.058 -14.189 1.00 98.50 417 CYS A C 1
ATOM 3270 O O . CYS A 1 417 ? 14.357 -10.427 -13.926 1.00 98.50 417 CYS A O 1
ATOM 3272 N N . PRO A 1 418 ? 12.196 -10.452 -14.623 1.00 98.00 418 PRO A N 1
ATOM 3273 C CA . PRO A 1 418 ? 12.133 -9.022 -14.931 1.00 98.00 418 PRO A CA 1
ATOM 3274 C C . PRO A 1 418 ? 12.417 -8.148 -13.706 1.00 98.00 418 PRO A C 1
ATOM 3276 O O . PRO A 1 418 ? 13.066 -7.118 -13.836 1.00 98.00 418 PRO A O 1
ATOM 3279 N N . PHE A 1 419 ? 12.029 -8.576 -12.499 1.00 98.50 419 PHE A N 1
ATOM 3280 C CA . PHE A 1 419 ? 12.343 -7.848 -11.266 1.00 98.50 419 PHE A CA 1
ATOM 3281 C C . PHE A 1 419 ? 13.836 -7.919 -10.938 1.00 98.50 419 PHE A C 1
ATOM 3283 O O . PHE A 1 419 ? 14.421 -6.948 -10.464 1.00 98.50 419 PHE A O 1
ATOM 3290 N N . THR A 1 420 ? 14.488 -9.065 -11.169 1.00 98.31 420 THR A N 1
ATOM 3291 C CA . THR A 1 420 ? 15.920 -9.224 -10.876 1.00 98.31 420 THR A CA 1
ATOM 3292 C C . THR A 1 420 ? 16.777 -8.404 -11.831 1.00 98.31 420 THR A C 1
ATOM 3294 O O . THR A 1 420 ? 17.685 -7.717 -11.368 1.00 98.31 420 THR A O 1
ATOM 3297 N N . ALA A 1 421 ? 16.506 -8.459 -13.135 1.00 97.88 421 ALA A N 1
ATOM 3298 C CA . ALA A 1 421 ? 17.204 -7.640 -14.124 1.00 97.88 421 ALA A CA 1
ATOM 3299 C C . ALA A 1 421 ? 16.843 -6.150 -13.971 1.00 97.88 421 ALA A C 1
ATOM 3301 O O . ALA A 1 421 ? 17.729 -5.297 -13.868 1.00 97.88 421 ALA A O 1
ATOM 3302 N N . GLY A 1 422 ? 15.550 -5.858 -13.828 1.00 98.19 422 GLY A N 1
ATOM 3303 C CA . GLY A 1 422 ? 15.003 -4.517 -13.679 1.00 98.19 422 GLY A CA 1
ATOM 3304 C C . GLY A 1 422 ? 15.494 -3.753 -12.464 1.00 98.19 422 GLY A C 1
ATOM 3305 O O . GLY A 1 422 ? 15.777 -2.562 -12.564 1.00 98.19 422 GLY A O 1
ATOM 3306 N N . TYR A 1 423 ? 15.691 -4.435 -11.335 1.00 98.50 423 TYR A N 1
ATOM 3307 C CA . TYR A 1 423 ? 16.286 -3.825 -10.151 1.00 98.50 423 TYR A CA 1
ATOM 3308 C C . TYR A 1 423 ? 17.672 -3.236 -10.444 1.00 98.50 423 TYR A C 1
ATOM 3310 O O . TYR A 1 423 ? 17.970 -2.122 -10.022 1.00 98.50 423 TYR A O 1
ATOM 3318 N N . TRP A 1 424 ? 18.523 -3.950 -11.184 1.00 98.31 424 TRP A N 1
ATOM 3319 C CA . TRP A 1 424 ? 19.863 -3.448 -11.493 1.00 98.31 424 TRP A CA 1
ATOM 3320 C C . TRP A 1 424 ? 19.843 -2.339 -12.539 1.00 98.31 424 TRP A C 1
ATOM 3322 O O . TRP A 1 424 ? 20.596 -1.382 -12.387 1.00 98.31 424 TRP A O 1
ATOM 3332 N N . ALA A 1 425 ? 18.944 -2.410 -13.525 1.00 98.25 425 ALA A N 1
ATOM 3333 C CA . ALA A 1 425 ? 18.728 -1.310 -14.463 1.00 98.25 425 ALA A CA 1
ATOM 3334 C C . ALA A 1 425 ? 18.240 -0.032 -13.756 1.00 98.25 425 ALA A C 1
ATOM 3336 O O . ALA A 1 425 ? 18.710 1.060 -14.068 1.00 98.25 425 ALA A O 1
ATOM 3337 N N . PHE A 1 426 ? 17.362 -0.156 -12.756 1.00 98.44 426 PHE A N 1
ATOM 3338 C CA . PHE A 1 426 ? 16.945 0.960 -11.905 1.00 98.44 426 PHE A CA 1
ATOM 3339 C C . PHE A 1 426 ? 18.113 1.531 -11.085 1.00 98.44 426 PHE A C 1
ATOM 3341 O O . PHE A 1 426 ? 18.304 2.747 -11.042 1.00 98.44 426 PHE A O 1
ATOM 3348 N N . VAL A 1 427 ? 18.914 0.665 -10.446 1.00 98.12 427 VAL A N 1
ATOM 3349 C CA . VAL A 1 427 ? 20.057 1.104 -9.626 1.00 98.12 427 VAL A CA 1
ATOM 3350 C C . VAL A 1 427 ? 21.115 1.821 -10.468 1.00 98.12 427 VAL A C 1
ATOM 3352 O O . VAL A 1 427 ? 21.716 2.777 -9.984 1.00 98.12 427 VAL A O 1
ATOM 3355 N N . ASP A 1 428 ? 21.333 1.379 -11.706 1.00 98.31 428 ASP A N 1
ATOM 3356 C CA . ASP A 1 428 ? 22.215 2.045 -12.666 1.00 98.31 428 ASP A CA 1
ATOM 3357 C C . ASP A 1 428 ? 21.656 3.410 -13.099 1.00 98.31 428 ASP A C 1
ATOM 3359 O O . ASP A 1 428 ? 22.324 4.431 -12.928 1.00 98.31 428 ASP A O 1
ATOM 3363 N N . ARG A 1 429 ? 20.388 3.453 -13.541 1.00 97.69 429 ARG A N 1
ATOM 3364 C CA . ARG A 1 429 ? 19.710 4.680 -14.000 1.00 97.69 429 ARG A CA 1
ATOM 3365 C C . ARG A 1 429 ? 19.738 5.800 -12.958 1.00 97.69 429 ARG A C 1
ATOM 3367 O O . ARG A 1 429 ? 19.942 6.957 -13.308 1.00 97.69 429 ARG A O 1
ATOM 3374 N N . HIS A 1 430 ? 19.556 5.460 -11.683 1.00 97.31 430 HIS A N 1
ATOM 3375 C CA . HIS A 1 430 ? 19.529 6.422 -10.575 1.00 97.31 430 HIS A CA 1
ATOM 3376 C C . HIS A 1 430 ? 20.768 6.329 -9.674 1.00 97.31 430 HIS A C 1
ATOM 3378 O O . HIS A 1 430 ? 20.690 6.597 -8.469 1.00 97.31 430 HIS A O 1
ATOM 3384 N N . HIS A 1 431 ? 21.917 5.953 -10.250 1.00 96.88 431 HIS A N 1
ATOM 3385 C CA . HIS A 1 431 ? 23.174 5.718 -9.536 1.00 96.88 431 HIS A CA 1
ATOM 3386 C C . HIS A 1 431 ? 23.514 6.828 -8.533 1.00 96.88 431 HIS A C 1
ATOM 3388 O O . HIS A 1 431 ? 23.763 6.532 -7.365 1.00 96.88 431 HIS A O 1
ATOM 3394 N N . ASP A 1 432 ? 23.513 8.094 -8.957 1.00 95.44 432 ASP A N 1
ATOM 3395 C CA . ASP A 1 432 ? 24.006 9.203 -8.131 1.00 95.44 432 ASP A CA 1
ATOM 3396 C C . ASP A 1 432 ? 23.121 9.457 -6.906 1.00 95.44 432 ASP A C 1
ATOM 3398 O O . ASP A 1 432 ? 23.624 9.557 -5.782 1.00 95.44 432 ASP A O 1
ATOM 3402 N N . MET A 1 433 ? 21.798 9.463 -7.097 1.00 94.94 433 MET A N 1
ATOM 3403 C CA . MET A 1 433 ? 20.826 9.588 -6.007 1.00 94.94 433 MET A CA 1
ATOM 3404 C C . MET A 1 433 ? 20.977 8.438 -5.000 1.00 94.94 433 MET A C 1
ATOM 3406 O O . MET A 1 433 ? 21.031 8.653 -3.787 1.00 94.94 433 MET A O 1
ATOM 3410 N N . LEU A 1 434 ? 21.087 7.200 -5.494 1.00 94.56 434 LEU A N 1
ATOM 3411 C CA . LEU A 1 434 ? 21.205 6.016 -4.644 1.00 94.56 434 LEU A CA 1
ATOM 3412 C C . LEU A 1 434 ? 22.575 5.915 -3.961 1.00 94.56 434 LEU A C 1
ATOM 3414 O O . LEU A 1 434 ? 22.669 5.349 -2.868 1.00 94.56 434 LEU A O 1
ATOM 3418 N N . ALA A 1 435 ? 23.632 6.451 -4.574 1.00 95.06 435 ALA A N 1
ATOM 3419 C CA . ALA A 1 435 ? 24.976 6.496 -4.008 1.00 95.06 435 ALA A CA 1
ATOM 3420 C C . ALA A 1 435 ? 25.070 7.498 -2.851 1.00 95.06 435 ALA A C 1
ATOM 3422 O O . ALA A 1 435 ? 25.751 7.217 -1.862 1.00 95.06 435 ALA A O 1
ATOM 3423 N N . ALA A 1 436 ? 24.363 8.628 -2.952 1.00 91.62 436 ALA A N 1
ATOM 3424 C CA . ALA A 1 436 ? 24.312 9.658 -1.915 1.00 91.62 436 ALA A CA 1
ATOM 3425 C C . ALA A 1 436 ? 23.563 9.205 -0.647 1.00 91.62 436 ALA A C 1
ATOM 3427 O O . ALA A 1 436 ? 23.799 9.726 0.443 1.00 91.62 436 ALA A O 1
ATOM 3428 N N . ASN A 1 437 ? 22.682 8.210 -0.760 1.00 85.88 437 ASN A N 1
ATOM 3429 C CA . ASN A 1 437 ? 21.870 7.725 0.348 1.00 85.88 437 ASN A CA 1
ATOM 3430 C C . ASN A 1 437 ? 22.507 6.509 1.051 1.00 85.88 437 ASN A C 1
ATOM 3432 O O . ASN A 1 437 ? 22.738 5.449 0.464 1.00 85.88 437 ASN A O 1
ATOM 3436 N N . MET A 1 438 ? 22.749 6.632 2.363 1.00 86.94 438 MET A N 1
ATOM 3437 C CA . MET A 1 438 ? 23.421 5.604 3.175 1.00 86.94 438 MET A CA 1
ATOM 3438 C C . MET A 1 438 ? 22.703 4.246 3.193 1.00 86.94 438 MET A C 1
ATOM 3440 O O . MET A 1 438 ? 23.350 3.216 3.398 1.00 86.94 438 MET A O 1
ATOM 3444 N N . ARG A 1 439 ? 21.378 4.217 2.996 1.00 82.38 439 ARG A N 1
ATOM 3445 C CA . ARG A 1 439 ? 20.584 2.977 2.994 1.00 82.38 439 ARG A CA 1
ATOM 3446 C C . ARG A 1 439 ? 20.667 2.231 1.662 1.00 82.38 439 ARG A C 1
ATOM 3448 O O . ARG A 1 439 ? 20.434 1.024 1.647 1.00 82.38 439 ARG A O 1
ATOM 3455 N N . THR A 1 440 ? 21.011 2.917 0.573 1.00 89.75 440 THR A N 1
ATOM 3456 C CA . THR A 1 440 ? 21.046 2.368 -0.794 1.00 89.75 440 THR A CA 1
ATOM 3457 C C . THR A 1 440 ? 22.456 2.288 -1.382 1.00 89.75 440 THR A C 1
ATOM 3459 O O . THR A 1 440 ? 22.677 1.529 -2.322 1.00 89.75 440 THR A O 1
ATOM 3462 N N . SER A 1 441 ? 23.451 2.954 -0.790 1.00 91.00 441 SER A N 1
ATOM 3463 C CA . SER A 1 441 ? 24.845 2.972 -1.269 1.00 91.00 441 SER A CA 1
ATOM 3464 C C . SER A 1 441 ? 25.491 1.581 -1.397 1.00 91.00 441 SER A C 1
ATOM 3466 O O . SER A 1 441 ? 26.347 1.346 -2.259 1.00 91.00 441 SER A O 1
ATOM 3468 N N . ARG A 1 442 ? 25.054 0.608 -0.583 1.00 91.94 442 ARG A N 1
ATOM 3469 C CA . ARG A 1 442 ? 25.486 -0.799 -0.698 1.00 91.94 442 ARG A CA 1
ATOM 3470 C C . ARG A 1 442 ? 25.007 -1.458 -1.993 1.00 91.94 442 ARG A C 1
ATOM 3472 O O . ARG A 1 442 ? 25.735 -2.287 -2.541 1.00 91.94 442 ARG A O 1
ATOM 3479 N N . ALA A 1 443 ? 23.820 -1.100 -2.484 1.00 92.94 443 ALA A N 1
ATOM 3480 C CA . ALA A 1 443 ? 23.308 -1.597 -3.758 1.00 92.94 443 ALA A CA 1
ATOM 3481 C C . ALA A 1 443 ? 24.175 -1.083 -4.911 1.00 92.94 443 ALA A C 1
ATOM 3483 O O . ALA A 1 443 ? 24.662 -1.885 -5.700 1.00 92.94 443 ALA A O 1
ATOM 3484 N N . VAL A 1 444 ? 24.504 0.212 -4.920 1.00 96.00 444 VAL A N 1
ATOM 3485 C CA . VAL A 1 444 ? 25.423 0.811 -5.906 1.00 96.00 444 VAL A CA 1
ATOM 3486 C C . VAL A 1 444 ? 26.809 0.158 -5.863 1.00 96.00 444 VAL A C 1
ATOM 3488 O O . VAL A 1 444 ? 27.399 -0.170 -6.890 1.00 96.00 444 VAL A O 1
ATOM 3491 N N . SER A 1 445 ? 27.326 -0.113 -4.664 1.00 95.06 445 SER A N 1
ATOM 3492 C CA . SER A 1 445 ? 28.601 -0.828 -4.505 1.00 95.06 445 SER A CA 1
ATOM 3493 C C . SER A 1 445 ? 28.555 -2.257 -5.061 1.00 95.06 445 SER A C 1
ATOM 3495 O O . SER A 1 445 ? 29.573 -2.770 -5.523 1.00 95.06 445 SER A O 1
ATOM 3497 N N . SER A 1 446 ? 27.389 -2.904 -5.001 1.00 95.38 446 SER A N 1
ATOM 3498 C CA . SER A 1 446 ? 27.169 -4.249 -5.541 1.00 95.38 446 SER A CA 1
ATOM 3499 C C . SER A 1 446 ? 27.005 -4.225 -7.061 1.00 95.38 446 SER A C 1
ATOM 3501 O O . SER A 1 446 ? 27.588 -5.075 -7.728 1.00 95.38 446 SER A O 1
ATOM 3503 N N . LEU A 1 447 ? 26.311 -3.215 -7.602 1.00 96.44 447 LEU A N 1
ATOM 3504 C CA . LEU A 1 447 ? 26.165 -2.966 -9.041 1.00 96.44 447 LEU A CA 1
ATOM 3505 C C . LEU A 1 447 ? 27.538 -2.917 -9.727 1.00 96.44 447 LEU A C 1
ATOM 3507 O O . LEU A 1 447 ? 27.768 -3.621 -10.702 1.00 96.44 447 LEU A O 1
ATOM 3511 N N . ARG A 1 448 ? 28.498 -2.179 -9.151 1.00 93.12 448 ARG A N 1
ATOM 3512 C CA . ARG A 1 448 ? 29.871 -2.039 -9.685 1.00 93.12 448 ARG A CA 1
ATOM 3513 C C . ARG A 1 448 ? 30.665 -3.349 -9.769 1.00 93.12 448 ARG A C 1
ATOM 3515 O O . ARG A 1 448 ? 31.744 -3.367 -10.352 1.00 93.12 448 ARG A O 1
ATOM 3522 N N . ARG A 1 449 ? 30.185 -4.428 -9.142 1.00 95.31 449 ARG A N 1
ATOM 3523 C CA . ARG A 1 449 ? 30.820 -5.757 -9.160 1.00 95.31 449 ARG A CA 1
ATOM 3524 C C . ARG A 1 449 ? 30.169 -6.711 -10.160 1.00 95.31 449 ARG A C 1
ATOM 3526 O O . ARG A 1 449 ? 30.645 -7.835 -10.299 1.00 95.31 449 ARG A O 1
ATOM 3533 N N . LEU A 1 450 ? 29.088 -6.298 -10.819 1.00 95.75 450 LEU A N 1
ATOM 3534 C CA . LEU A 1 450 ? 28.423 -7.092 -11.843 1.00 9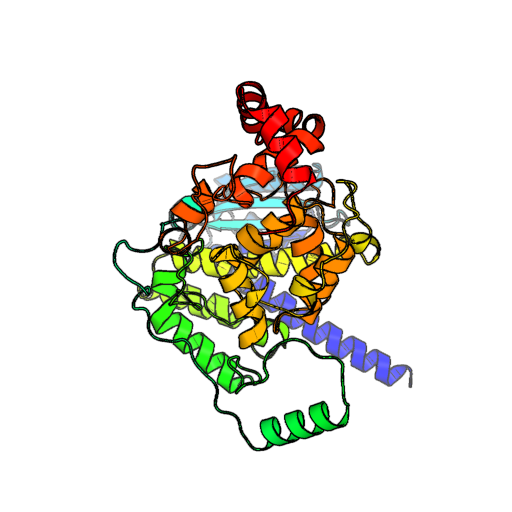5.75 450 LEU A CA 1
ATOM 3535 C C . LEU A 1 450 ? 29.243 -7.049 -13.134 1.00 95.75 450 LEU A C 1
ATOM 3537 O O . LEU A 1 450 ? 29.304 -6.028 -13.812 1.00 95.75 450 LEU A O 1
ATOM 3541 N N . SER A 1 451 ? 29.876 -8.171 -13.477 1.00 96.69 451 SER A N 1
ATOM 3542 C CA . SER A 1 451 ? 30.613 -8.324 -14.739 1.00 96.69 451 SER A CA 1
ATOM 3543 C C . SER A 1 451 ? 29.696 -8.360 -15.965 1.00 96.69 451 SER A C 1
ATOM 3545 O O . SER A 1 451 ? 30.158 -8.200 -17.086 1.00 96.69 451 SER A O 1
ATOM 3547 N N . ASP A 1 452 ? 28.411 -8.622 -15.743 1.00 96.88 452 ASP A N 1
ATOM 3548 C CA . ASP A 1 452 ? 27.354 -8.795 -16.734 1.00 96.88 452 ASP A CA 1
ATOM 3549 C C . ASP A 1 452 ? 26.468 -7.545 -16.900 1.00 96.88 452 ASP A C 1
ATOM 3551 O O . ASP A 1 452 ? 25.483 -7.599 -17.630 1.00 96.88 452 ASP A O 1
ATOM 3555 N N . LEU A 1 453 ? 26.802 -6.419 -16.249 1.00 97.81 453 LEU A N 1
ATOM 3556 C CA . LEU A 1 453 ? 25.939 -5.232 -16.188 1.00 97.81 453 LEU A CA 1
ATOM 3557 C C . LEU A 1 453 ? 25.553 -4.689 -17.568 1.00 97.81 453 LEU A C 1
ATOM 3559 O O . LEU A 1 453 ? 24.376 -4.468 -17.815 1.00 97.81 453 LEU A O 1
ATOM 3563 N N . GLU A 1 454 ? 26.510 -4.506 -18.477 1.00 97.94 454 GLU A N 1
ATOM 3564 C CA . GLU A 1 454 ? 26.234 -3.943 -19.807 1.00 97.94 454 GLU A CA 1
ATOM 3565 C C . GLU A 1 454 ? 25.220 -4.790 -20.592 1.00 97.94 454 GLU A C 1
ATOM 3567 O O . GLU A 1 454 ? 24.280 -4.252 -21.176 1.00 97.94 454 GLU A O 1
ATOM 3572 N N . ALA A 1 455 ? 25.351 -6.117 -20.524 1.00 98.12 455 ALA A N 1
ATOM 3573 C CA . ALA A 1 455 ? 24.400 -7.038 -21.135 1.00 98.12 455 ALA A CA 1
ATOM 3574 C C . ALA A 1 455 ? 23.022 -6.977 -20.455 1.00 98.12 455 ALA A C 1
ATOM 3576 O O . ALA A 1 455 ? 22.004 -7.083 -21.135 1.00 98.12 455 ALA A O 1
ATOM 3577 N N . VAL A 1 456 ? 22.971 -6.789 -19.128 1.00 98.06 456 VAL A N 1
ATOM 3578 C CA . VAL A 1 456 ? 21.702 -6.627 -18.395 1.00 98.06 456 VAL A CA 1
ATOM 3579 C C . VAL A 1 456 ? 21.000 -5.351 -18.845 1.00 98.06 456 VAL A C 1
ATOM 3581 O O . VAL A 1 456 ? 19.809 -5.386 -19.133 1.00 98.06 456 VAL A O 1
ATOM 3584 N N . LEU A 1 457 ? 21.731 -4.240 -18.955 1.00 98.19 457 LEU A N 1
ATOM 3585 C CA . LEU A 1 457 ? 21.174 -2.966 -19.410 1.00 98.19 457 LEU A CA 1
ATOM 3586 C C . LEU A 1 457 ? 20.672 -3.046 -20.854 1.00 98.19 457 LEU A C 1
ATOM 3588 O O . LEU A 1 457 ? 19.612 -2.505 -21.150 1.00 98.19 457 LEU A O 1
ATOM 3592 N N . GLU A 1 458 ? 21.398 -3.731 -21.741 1.00 98.00 458 GLU A N 1
ATOM 3593 C CA . GLU A 1 458 ? 20.956 -3.953 -23.122 1.00 98.00 458 GLU A CA 1
ATOM 3594 C C . GLU A 1 458 ? 19.675 -4.790 -23.190 1.00 98.00 458 GLU A C 1
ATOM 3596 O O . GLU A 1 458 ? 18.723 -4.396 -23.859 1.00 98.00 458 GLU A O 1
ATOM 3601 N N . GLN A 1 459 ? 19.600 -5.897 -22.446 1.00 97.38 459 GLN A N 1
ATOM 3602 C CA . GLN A 1 459 ? 18.379 -6.701 -22.371 1.00 97.38 459 GLN A CA 1
ATOM 3603 C C . GLN A 1 459 ? 17.193 -5.875 -21.855 1.00 97.38 459 GLN A C 1
ATOM 3605 O O . GLN A 1 459 ? 16.104 -5.948 -22.414 1.00 97.38 459 GLN A O 1
ATOM 3610 N N . GLU A 1 460 ? 17.389 -5.079 -20.801 1.00 97.31 460 GLU A N 1
ATOM 3611 C CA . GLU A 1 460 ? 16.307 -4.298 -20.196 1.00 97.31 460 GLU A CA 1
ATOM 3612 C C . GLU A 1 460 ? 15.839 -3.124 -21.066 1.00 97.31 460 GLU A C 1
ATOM 3614 O O . GLU A 1 460 ? 14.679 -2.732 -20.951 1.00 97.31 460 GLU A O 1
ATOM 3619 N N . ARG A 1 461 ? 16.684 -2.596 -21.964 1.00 95.00 461 ARG A N 1
ATOM 3620 C CA . ARG A 1 461 ? 16.265 -1.614 -22.981 1.00 95.00 461 ARG A CA 1
ATOM 3621 C C . ARG A 1 461 ? 15.283 -2.193 -24.001 1.00 95.00 461 ARG A C 1
ATOM 3623 O O . ARG A 1 461 ? 14.473 -1.444 -24.535 1.00 95.00 461 ARG A O 1
ATOM 3630 N N . HIS A 1 462 ? 15.371 -3.494 -24.269 1.00 94.62 462 HIS A N 1
ATOM 3631 C CA . HIS A 1 462 ? 14.594 -4.192 -25.300 1.00 94.62 462 HIS A CA 1
ATOM 3632 C C . HIS A 1 462 ? 13.562 -5.173 -24.732 1.00 94.62 462 HIS A C 1
ATOM 3634 O O . HIS A 1 462 ? 12.950 -5.933 -25.480 1.00 94.62 462 HIS A O 1
ATOM 3640 N N . ARG A 1 463 ? 13.378 -5.204 -23.408 1.00 94.75 463 ARG A N 1
ATOM 3641 C CA . ARG A 1 463 ? 12.428 -6.117 -22.776 1.00 94.75 463 ARG A CA 1
ATOM 3642 C C . ARG A 1 463 ? 10.999 -5.642 -23.023 1.00 94.75 463 ARG A C 1
ATOM 3644 O O . ARG A 1 463 ? 10.579 -4.631 -22.472 1.00 94.75 463 ARG A O 1
ATOM 3651 N N . GLU A 1 464 ? 10.254 -6.447 -23.769 1.00 88.94 464 GLU A N 1
ATOM 3652 C CA . GLU A 1 464 ? 8.815 -6.265 -24.007 1.00 88.94 464 GLU A CA 1
ATOM 3653 C C . GLU A 1 464 ? 7.959 -7.292 -23.244 1.00 88.94 464 GLU A C 1
ATOM 3655 O O . GLU A 1 464 ? 6.768 -7.077 -23.051 1.00 88.94 464 GLU A O 1
ATOM 3660 N N . HIS A 1 465 ? 8.575 -8.376 -22.752 1.00 87.69 465 HIS A N 1
ATOM 3661 C CA . HIS A 1 465 ? 7.908 -9.445 -22.005 1.00 87.69 465 HIS A CA 1
ATOM 3662 C C . HIS A 1 465 ? 8.310 -9.429 -20.527 1.00 87.69 465 HIS A C 1
ATOM 3664 O O . HIS A 1 465 ? 9.508 -9.413 -20.189 1.00 87.69 465 HIS A O 1
ATOM 3670 N N . PHE A 1 466 ? 7.300 -9.446 -19.659 1.00 92.00 466 PHE A N 1
ATOM 3671 C CA . PHE A 1 466 ? 7.444 -9.327 -18.211 1.00 92.00 466 PHE A CA 1
ATOM 3672 C C . PHE A 1 466 ? 6.906 -10.543 -17.503 1.00 92.00 466 PHE A C 1
ATOM 3674 O O . PHE A 1 466 ? 5.762 -10.949 -17.773 1.00 92.00 466 PHE A O 1
#

pLDDT: mean 86.53, std 14.81, range [37.69, 98.69]

Nearest PDB structures (foldseek):
  3zxs-assembly2_B  TM=9.641E-01  e=1.524E-28  Cereibacter sphaeroides 2.4.1
  3zxs-assembly3_C  TM=9.294E-01  e=1.665E-29  Cereibacter sphaeroides 2.4.1
  8ijy-assembly1_A  TM=9.584E-01  e=1.178E-28  Synechococcus elongatus PCC 7942 = FACHB-805
  5lfa-assembly1_A  TM=9.614E-01  e=3.472E-28  Agrobacterium fabrum str. C58
  8a1h-assembly1_A  TM=9.220E-01  e=2.456E-27  Vibrio cholerae

Foldseek 3Di:
DVVVVVVVVVVVVVVVVVVVLCCQQPPPWWKFKAFLQQQTQFIHVVVCVQLVHDRVVRHRHRCLVQFDPVCSVVVNVQSVCQLPDQDKDKDWTWGDDPPGDIAIWMKIWHADPVSRIIMIIIDRDDADVVRDLALLVQQQAAPDPPDLAPPFDDADADDDDPVNVVVVVVVVVVVDPAAADDDRARADPALVSLVVLLVSLLQTQLQPCRNQVLFAHLNYQCHSHSSNLLCCLSVSDPLVVSLVSLVVCVVVVNHDPNSSSVSNCVRVPQVVVLLVVLVVVDDCLLVQAQLVQDDEDDPCQLNLVLVLAQQQLQSSLSNCLRHHLDGRDNSVAEPVLQLCQLNSYRQNNVLVSNQRSHSSRDPSRRSCCRCPARNVSNVHPPHLDHRYAQLVSVVRRYPRCVPGQAHSVALDDPRHGCRNLSVLLSCVSCVVSQCPRPVRVVVSVVSVVDPCNVVSNVCNVVDPHD

Radius of gyration: 25.9 Å; Cα contacts (8 Å, |Δi|>4): 783; chains: 1; bounding box: 63×59×74 Å

Solvent-accessible surface area (backbone atoms only — not comparable to full-atom values): 24886 Å² total; per-residue (Å²): 110,72,70,57,55,51,50,53,50,48,51,52,50,48,55,49,48,52,52,52,45,46,57,46,31,68,33,100,49,11,34,35,32,26,39,87,86,43,29,24,71,43,61,18,52,42,28,18,56,73,68,60,42,61,55,84,76,43,47,81,31,52,52,60,72,42,30,27,81,90,34,35,63,60,55,54,51,44,55,53,48,16,72,74,43,97,53,79,37,72,48,76,40,41,38,39,48,96,96,42,82,69,42,60,30,32,37,42,29,34,52,38,94,85,67,65,36,36,42,33,39,39,35,81,43,95,56,46,82,92,71,47,92,69,47,69,86,68,19,60,39,52,56,68,87,93,54,62,52,87,82,54,70,78,75,59,65,57,81,86,52,73,65,55,56,51,51,51,55,52,51,64,72,63,67,66,95,76,74,56,52,90,69,83,65,63,59,37,86,41,47,70,50,27,53,50,29,48,53,46,26,56,75,58,20,36,58,49,25,17,44,43,54,56,34,42,38,84,78,27,78,60,64,37,65,65,74,52,59,38,19,44,72,74,63,39,30,60,69,63,59,57,40,52,53,38,51,50,32,39,77,74,66,72,26,51,62,49,18,38,51,47,56,37,40,50,48,74,41,50,51,48,49,35,51,53,46,38,67,71,61,40,82,70,54,58,71,38,50,67,73,74,38,74,35,73,81,51,66,49,65,73,62,38,43,37,86,77,35,62,36,39,60,54,23,54,43,32,43,26,30,20,63,64,23,45,66,50,69,48,45,50,35,66,38,56,24,18,48,38,46,44,69,25,35,26,47,46,62,52,25,50,48,52,25,70,51,26,73,66,34,36,87,55,57,28,47,50,48,33,27,20,46,22,50,27,13,53,69,37,79,77,25,91,59,69,45,64,61,35,23,60,54,54,49,55,24,28,59,38,55,76,79,26,73,32,40,42,88,30,49,66,68,96,43,26,15,55,42,28,30,30,37,52,46,35,49,58,77,43,36,69,68,36,50,74,32,86,89,39,27,64,57,49,60,49,55,77,68,48,91,56,47,70,63,35,46,55,50,63,76,69,60,86,77,64